Protein AF-A0A7J9K0U0-F1 (afdb_monomer)

Organism: NCBI:txid34283

Radius of gyration: 54.22 Å; Cα contacts (8 Å, |Δi|>4): 421; chains: 1; bounding box: 132×95×127 Å

Solvent-accessible surface area (backbone atoms only — not comparable to full-atom values): 27048 Å² total; per-residue (Å²): 108,68,82,58,57,67,40,87,86,48,73,44,76,35,77,43,50,26,75,48,36,72,50,47,92,74,34,67,58,52,54,53,46,44,73,68,35,76,72,22,88,48,38,38,34,35,37,29,39,41,72,83,20,68,86,38,68,65,23,48,52,30,45,46,28,35,58,69,41,65,37,61,87,95,41,43,61,29,59,40,29,41,34,51,71,83,78,72,71,93,76,84,80,90,74,83,90,78,68,78,72,59,54,58,57,51,50,46,51,51,48,30,54,51,45,47,70,73,40,73,90,50,62,70,77,28,40,20,64,68,26,44,52,54,54,51,53,50,49,52,52,50,54,49,64,70,43,48,62,61,52,50,53,54,49,50,54,52,50,50,54,53,48,56,50,44,62,73,71,47,78,82,85,62,86,48,76,66,47,46,50,52,52,54,51,51,45,49,49,52,32,49,53,39,39,48,43,26,60,74,70,42,47,88,57,27,48,55,49,54,43,38,66,73,44,53,35,56,51,49,61,72,65,52,67,55,70,69,60,64,29,69,71,47,43,53,49,51,30,50,67,52,43,53,97,63,74,62,94,83,62,60,60,52,16,54,52,49,55,52,38,54,58,47,55,65,50,46,59,48,53,48,51,40,52,52,53,43,48,55,46,51,52,57,35,52,56,47,16,57,66,72,24,67,69,38,62,78,39,59,70,60,42,53,51,55,48,50,54,53,47,55,52,47,56,51,52,47,55,53,50,45,54,51,53,48,48,55,44,50,54,62,48,70,61,78,61,68,71,56,56,54,53,51,51,53,53,48,53,54,48,51,49,51,53,48,51,52,48,50,54,50,51,49,54,50,51,54,51,52,51,58,51,55,67,70,72,67,80,86,91,85,90,85,84,89,83,85,90,81,78,88,86,86,84,89,85,78,92,85,88,88,84,85,89,82,91,78,96,71,87,82,75,84,83,87,79,76,58,70,52,68,40,66,102,80,52,47,36,42,31,37,48,45,79,46,73,44,92,91,48,97,48,74,40,82,42,40,37,40,34,35,69,90,73,74,49,74,48,72,53,83,80,129

pLDDT: mean 78.2, std 19.71, range [23.98, 98.12]

Structure (mmCIF, N/CA/C/O backbone):
data_AF-A0A7J9K0U0-F1
#
_entry.id   AF-A0A7J9K0U0-F1
#
loop_
_atom_site.group_PDB
_atom_site.id
_atom_site.type_symbol
_atom_site.label_atom_id
_atom_site.label_alt_id
_atom_site.label_comp_id
_atom_site.label_asym_id
_atom_site.label_entity_id
_atom_site.label_seq_id
_atom_site.pdbx_PDB_ins_code
_atom_site.Cartn_x
_atom_site.Cartn_y
_atom_site.Cartn_z
_atom_site.occupancy
_atom_site.B_iso_or_equiv
_atom_site.auth_seq_id
_atom_site.auth_comp_id
_atom_site.auth_asym_id
_atom_site.auth_atom_id
_atom_site.pdbx_PDB_model_num
ATOM 1 N N . LEU A 1 1 ? -41.526 -6.991 32.647 1.00 74.12 1 LEU A N 1
ATOM 2 C CA . LEU A 1 1 ? -40.810 -7.850 33.628 1.00 74.12 1 LEU A CA 1
ATOM 3 C C . LEU A 1 1 ? -39.680 -8.629 32.966 1.00 74.12 1 LEU A C 1
ATOM 5 O O . LEU A 1 1 ? -38.552 -8.275 33.255 1.00 74.12 1 LEU A O 1
ATOM 9 N N . ARG A 1 2 ? -39.955 -9.619 32.091 1.00 80.00 2 ARG A N 1
ATOM 10 C CA . ARG A 1 2 ? -38.928 -10.464 31.428 1.00 80.00 2 ARG A CA 1
ATOM 11 C C . ARG A 1 2 ? -37.736 -9.667 30.879 1.00 80.00 2 ARG A C 1
ATOM 13 O O . ARG A 1 2 ? -36.623 -9.877 31.334 1.00 80.00 2 ARG A O 1
ATOM 20 N N . GLU A 1 3 ? -38.023 -8.667 30.052 1.00 83.88 3 GLU A N 1
ATOM 21 C CA . GLU A 1 3 ? -37.065 -7.701 29.487 1.00 83.88 3 GLU A CA 1
ATOM 22 C C . GLU A 1 3 ? -36.089 -7.087 30.515 1.00 83.88 3 GLU A C 1
ATOM 24 O O . GLU A 1 3 ? -34.905 -6.945 30.239 1.00 83.88 3 GLU A O 1
ATOM 29 N N . TYR A 1 4 ? -36.545 -6.796 31.740 1.00 85.56 4 TYR A N 1
ATOM 30 C CA . TYR A 1 4 ? -35.697 -6.221 32.792 1.00 85.56 4 TYR A CA 1
ATOM 31 C C . TYR A 1 4 ? -34.933 -7.269 33.613 1.00 85.56 4 TYR A C 1
ATOM 33 O O . TYR A 1 4 ? -33.833 -6.982 34.073 1.00 85.56 4 TYR A O 1
ATOM 41 N N . VAL A 1 5 ? -35.492 -8.469 33.825 1.00 86.44 5 VAL A N 1
ATOM 42 C CA . VAL A 1 5 ? -34.821 -9.527 34.613 1.00 86.44 5 VAL A CA 1
ATOM 43 C C . VAL A 1 5 ? -33.775 -10.296 33.799 1.00 86.44 5 VAL A C 1
ATOM 45 O O . VAL A 1 5 ? -32.806 -10.802 34.364 1.00 86.44 5 VAL A O 1
ATOM 48 N N . GLU A 1 6 ? -33.926 -10.333 32.475 1.00 87.69 6 GLU A N 1
ATOM 49 C CA . GLU A 1 6 ? -32.988 -10.964 31.542 1.00 87.69 6 GLU A CA 1
ATOM 50 C C . GLU A 1 6 ? -31.641 -10.227 31.463 1.00 87.69 6 GLU A C 1
ATOM 52 O O . GLU A 1 6 ? -30.589 -10.857 31.359 1.00 87.69 6 GLU A O 1
ATOM 57 N N . HIS A 1 7 ? -31.634 -8.898 31.607 1.00 87.62 7 HIS A N 1
ATOM 58 C CA . HIS A 1 7 ? -30.393 -8.131 31.675 1.00 87.62 7 HIS A CA 1
ATOM 59 C C . HIS A 1 7 ? -29.561 -8.518 32.903 1.00 87.62 7 HIS A C 1
ATOM 61 O O . HIS A 1 7 ? -29.920 -8.189 34.032 1.00 87.62 7 HIS A O 1
ATOM 67 N N . ASN A 1 8 ? -28.393 -9.128 32.682 1.00 83.69 8 ASN A N 1
ATOM 68 C CA . ASN A 1 8 ? -27.436 -9.513 33.732 1.00 83.69 8 ASN A CA 1
ATOM 69 C C . ASN A 1 8 ? -26.967 -8.354 34.638 1.00 83.69 8 ASN A C 1
ATOM 71 O O . ASN A 1 8 ? -26.427 -8.602 35.717 1.00 83.69 8 ASN A O 1
ATOM 75 N N . ASP A 1 9 ? -27.158 -7.101 34.226 1.00 83.56 9 ASP A N 1
ATOM 76 C CA . ASP A 1 9 ? -26.823 -5.912 35.020 1.00 83.56 9 ASP A CA 1
ATOM 77 C C . ASP A 1 9 ? -27.924 -5.507 36.014 1.00 83.56 9 ASP A C 1
ATOM 79 O O . ASP A 1 9 ? -27.661 -4.739 36.938 1.00 83.56 9 ASP A O 1
ATOM 83 N N . ALA A 1 10 ? -29.135 -6.056 35.879 1.00 89.31 10 ALA A N 1
ATOM 84 C CA . ALA A 1 10 ? -30.229 -5.816 36.809 1.00 89.31 10 ALA A CA 1
ATOM 85 C C . ALA A 1 10 ? -30.051 -6.602 38.118 1.00 89.31 10 ALA A C 1
ATOM 87 O O . ALA A 1 10 ? -29.760 -7.804 38.105 1.00 89.31 10 ALA A O 1
ATOM 88 N N . ILE A 1 11 ? -30.297 -5.920 39.240 1.00 91.69 11 ILE A N 1
ATOM 89 C CA . ILE A 1 11 ? -30.431 -6.515 40.576 1.00 91.69 11 ILE A CA 1
ATOM 90 C C . ILE A 1 11 ? -31.901 -6.879 40.792 1.00 91.69 11 ILE A C 1
ATOM 92 O O . ILE A 1 11 ? -32.793 -6.055 40.583 1.00 91.69 11 ILE A O 1
ATOM 96 N N . LEU A 1 12 ? -32.155 -8.117 41.204 1.00 93.56 12 LEU A N 1
ATOM 97 C CA . LEU A 1 12 ? -33.494 -8.677 41.356 1.00 93.56 12 LEU A CA 1
ATOM 98 C C . LEU A 1 12 ? -33.954 -8.531 42.811 1.00 93.56 12 LEU A C 1
ATOM 100 O O . LEU A 1 12 ? -33.320 -9.064 43.717 1.00 93.56 12 LEU A O 1
ATOM 104 N N . LEU A 1 13 ? -35.065 -7.830 43.048 1.00 93.44 13 LEU A N 1
ATOM 105 C CA . LEU A 1 13 ? -35.637 -7.667 44.390 1.00 93.44 13 LEU A CA 1
ATOM 106 C C . LEU A 1 13 ? -36.842 -8.596 44.568 1.00 93.44 13 LEU A C 1
ATOM 108 O O . LEU A 1 13 ? -37.895 -8.393 43.961 1.00 93.44 13 LEU A O 1
ATOM 112 N N . VAL A 1 14 ? -36.692 -9.622 45.406 1.00 93.69 14 VAL A N 1
ATOM 113 C CA . VAL A 1 14 ? -37.742 -10.607 45.709 1.00 93.69 14 VAL A CA 1
ATOM 114 C C . VAL A 1 14 ? -38.460 -10.181 46.984 1.00 93.69 14 VAL A C 1
ATOM 116 O O . VAL A 1 14 ? -38.044 -10.517 48.089 1.00 93.69 14 VAL A O 1
ATOM 119 N N . ILE A 1 15 ? -39.540 -9.416 46.823 1.00 92.88 15 ILE A N 1
ATOM 120 C CA . ILE A 1 15 ? -40.352 -8.911 47.937 1.00 92.88 15 ILE A CA 1
ATOM 121 C C . ILE A 1 15 ? -41.438 -9.933 48.292 1.00 92.88 15 ILE A C 1
ATOM 123 O O . ILE A 1 15 ? -42.225 -10.331 47.432 1.00 92.88 15 ILE A O 1
ATOM 127 N N . VAL A 1 16 ? -41.499 -10.337 49.563 1.00 92.88 16 VAL A N 1
ATOM 128 C CA . VAL A 1 16 ? -42.473 -11.298 50.100 1.00 92.88 16 VAL A CA 1
ATOM 129 C C . VAL A 1 16 ? -43.044 -10.771 51.431 1.00 92.88 16 VAL A C 1
ATOM 131 O O . VAL A 1 16 ? -42.291 -10.254 52.258 1.00 92.88 16 VAL A O 1
ATOM 134 N N . PRO A 1 17 ? -44.365 -10.839 51.676 1.00 92.12 17 PRO A N 1
ATOM 135 C CA . PRO A 1 17 ? -44.946 -10.550 52.990 1.00 92.12 17 PRO A CA 1
ATOM 136 C C . PRO A 1 17 ? -44.556 -11.609 54.032 1.00 92.12 17 PRO A C 1
ATOM 138 O O . PRO A 1 17 ? -44.522 -12.794 53.714 1.00 92.12 17 PRO A O 1
ATOM 141 N N . ALA A 1 18 ? -44.349 -11.216 55.288 1.00 90.94 18 ALA A N 1
ATOM 142 C CA . ALA A 1 18 ? -43.959 -12.114 56.378 1.00 90.94 18 ALA A CA 1
ATOM 143 C C . ALA A 1 18 ? -44.929 -13.297 56.565 1.00 90.94 18 ALA A C 1
ATOM 145 O O . ALA A 1 18 ? -44.488 -14.434 56.707 1.00 90.94 18 ALA A O 1
ATOM 146 N N . ALA A 1 19 ? -46.240 -13.063 56.433 1.00 89.50 19 ALA A N 1
ATOM 147 C CA . ALA A 1 19 ? -47.267 -14.113 56.466 1.00 89.50 19 ALA A CA 1
ATOM 148 C C . ALA A 1 19 ? -47.113 -15.190 55.364 1.00 89.50 19 ALA A C 1
ATOM 150 O O . ALA A 1 19 ? -47.621 -16.296 55.507 1.00 89.50 19 ALA A O 1
ATOM 151 N N . GLN A 1 20 ? -46.406 -14.893 54.266 1.00 90.81 20 GLN A N 1
ATOM 152 C CA . GLN A 1 20 ? -46.130 -15.833 53.168 1.00 90.81 20 GLN A CA 1
ATOM 153 C C . GLN A 1 20 ? -44.741 -16.492 53.276 1.00 90.81 20 GLN A C 1
ATOM 155 O O . GLN A 1 20 ? -44.405 -17.345 52.455 1.00 90.81 20 GLN A O 1
ATOM 160 N N . ALA A 1 21 ? -43.933 -16.146 54.286 1.00 88.56 21 ALA A N 1
ATOM 161 C CA . ALA A 1 21 ? -42.613 -16.742 54.499 1.00 88.56 21 ALA A CA 1
ATOM 162 C C . ALA A 1 21 ? -42.632 -18.279 54.677 1.00 88.56 21 ALA A C 1
ATOM 164 O O . ALA A 1 21 ? -41.750 -18.929 54.111 1.00 88.56 21 ALA A O 1
ATOM 165 N N . PRO A 1 22 ? -43.621 -18.909 55.355 1.00 89.75 22 PRO A N 1
ATOM 166 C CA . PRO A 1 22 ? -43.703 -20.373 55.432 1.00 89.75 22 PRO A CA 1
ATOM 167 C C . PRO A 1 22 ? -43.870 -21.061 54.069 1.00 89.75 22 PRO A C 1
ATOM 169 O O . PRO A 1 22 ? -43.466 -22.210 53.902 1.00 89.75 22 PRO A O 1
ATOM 172 N N . GLU A 1 23 ? -44.438 -20.362 53.083 1.00 90.38 23 GLU A N 1
ATOM 173 C CA . GLU A 1 23 ? -44.695 -20.871 51.732 1.00 90.38 23 GLU A CA 1
ATOM 174 C C . GLU A 1 23 ? -43.703 -20.327 50.693 1.00 90.38 23 GLU A C 1
ATOM 176 O O . GLU A 1 23 ? -43.918 -20.453 49.490 1.00 90.38 23 GLU A O 1
ATOM 181 N N . ILE A 1 24 ? -42.569 -19.765 51.125 1.00 88.69 24 ILE A N 1
ATOM 182 C CA . ILE A 1 24 ? -41.575 -19.121 50.252 1.00 88.69 24 ILE A CA 1
ATOM 183 C C . ILE A 1 24 ? -41.162 -19.967 49.028 1.00 88.69 24 ILE A C 1
ATOM 185 O O . ILE A 1 24 ? -40.957 -19.427 47.942 1.00 88.69 24 ILE A O 1
ATOM 189 N N . SER A 1 25 ? -41.129 -21.298 49.160 1.00 86.62 25 SER A N 1
ATOM 190 C CA . SER A 1 25 ? -40.840 -22.251 48.074 1.00 86.62 25 SER A CA 1
ATOM 191 C C . SER A 1 25 ? -41.853 -22.246 46.917 1.00 86.62 25 SER A C 1
ATOM 193 O O . SER A 1 25 ? -41.488 -22.628 45.802 1.00 86.62 25 SER A O 1
ATOM 195 N N . SER A 1 26 ? -43.108 -21.844 47.154 1.00 88.44 26 SER A N 1
ATOM 196 C CA . SER A 1 26 ? -44.158 -21.722 46.128 1.00 88.44 26 SER A CA 1
ATOM 197 C C . SER A 1 26 ? -44.190 -20.328 45.478 1.00 88.44 26 SER A C 1
ATOM 199 O O . SER A 1 26 ? -44.773 -20.168 44.401 1.00 88.44 26 SER A O 1
ATOM 201 N N . SER A 1 27 ? -43.523 -19.335 46.085 1.00 90.88 27 SER A N 1
ATOM 202 C CA . SER A 1 27 ? -43.550 -17.930 45.667 1.00 90.88 27 SER A CA 1
ATOM 203 C C . SER A 1 27 ? -43.183 -17.742 44.193 1.00 90.88 27 SER A C 1
ATOM 205 O O . SER A 1 27 ? -42.081 -18.068 43.739 1.00 90.88 27 SER A O 1
ATOM 207 N N . ARG A 1 28 ? -44.103 -17.130 43.436 1.00 90.25 28 ARG A N 1
ATOM 208 C CA . ARG A 1 28 ? -43.895 -16.786 42.021 1.00 90.25 28 ARG A CA 1
ATOM 209 C C . ARG A 1 28 ? -42.707 -15.838 41.828 1.00 90.25 28 ARG A C 1
ATOM 211 O O . ARG A 1 28 ? -41.994 -15.977 40.838 1.00 90.25 28 ARG A O 1
ATOM 218 N N . ALA A 1 29 ? -42.483 -14.912 42.762 1.00 90.19 29 ALA A N 1
ATOM 219 C CA . ALA A 1 29 ? -41.365 -13.971 42.701 1.00 90.19 29 ALA A CA 1
ATOM 220 C C . ALA A 1 29 ? -40.015 -14.695 42.838 1.00 90.19 29 ALA A C 1
ATOM 222 O O . ALA A 1 29 ? -39.123 -14.476 42.021 1.00 90.19 29 ALA A O 1
ATOM 223 N N . LEU A 1 30 ? -39.899 -15.625 43.797 1.00 91.25 30 LEU A N 1
ATOM 224 C CA . LEU A 1 30 ? -38.695 -16.446 43.960 1.00 91.25 30 LEU A CA 1
ATOM 225 C C . LEU A 1 30 ? -38.456 -17.356 42.748 1.00 91.25 30 LEU A C 1
ATOM 227 O O . LEU A 1 30 ? -37.321 -17.485 42.295 1.00 91.25 30 LEU A O 1
ATOM 231 N N . ARG A 1 31 ? -39.516 -17.966 42.198 1.00 91.19 31 ARG A N 1
ATOM 232 C CA . ARG A 1 31 ? -39.417 -18.810 40.995 1.00 91.19 31 ARG A CA 1
ATOM 233 C C . ARG A 1 31 ? -38.857 -18.046 39.797 1.00 91.19 31 ARG A C 1
ATOM 235 O O . ARG A 1 31 ? -37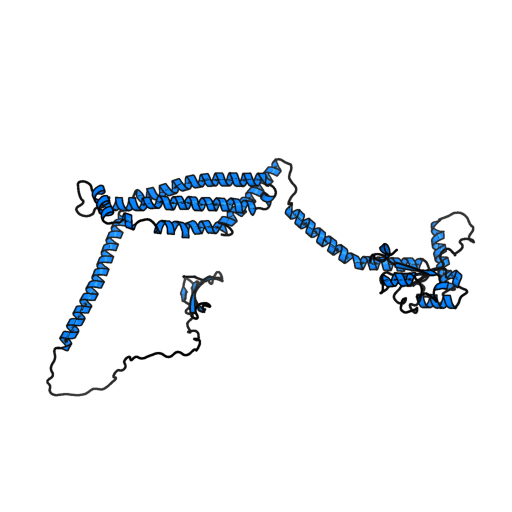.958 -18.564 39.149 1.00 91.19 31 ARG A O 1
ATOM 242 N N . ILE A 1 32 ? -39.354 -16.834 39.535 1.00 90.88 32 ILE A N 1
ATOM 243 C CA . ILE A 1 32 ? -38.851 -15.986 38.443 1.00 90.88 32 ILE A CA 1
ATOM 244 C C . ILE A 1 32 ? -37.413 -15.535 38.735 1.00 90.88 32 ILE A C 1
ATOM 246 O O . ILE A 1 32 ? -36.581 -15.561 37.839 1.00 90.88 32 ILE A O 1
ATOM 250 N N . ALA A 1 33 ? -37.072 -15.178 39.977 1.00 91.12 33 ALA A N 1
ATOM 251 C CA . ALA A 1 33 ? -35.692 -14.819 40.307 1.00 91.12 33 ALA A CA 1
ATOM 252 C C . ALA A 1 33 ? -34.715 -15.981 40.053 1.00 91.12 33 ALA A C 1
ATOM 254 O O . ALA A 1 33 ? -33.735 -15.796 39.343 1.00 91.12 33 ALA A O 1
ATOM 255 N N . LYS A 1 34 ? -35.020 -17.200 40.522 1.00 90.19 34 LYS A N 1
ATOM 256 C CA . LYS A 1 34 ? -34.182 -18.391 40.280 1.00 90.19 34 LYS A CA 1
ATOM 257 C C . LYS A 1 34 ? -34.194 -18.894 38.821 1.00 90.19 34 LYS A C 1
ATOM 259 O O . LYS A 1 34 ? -33.321 -19.680 38.470 1.00 90.19 34 LYS A O 1
ATOM 264 N N . GLU A 1 35 ? -35.132 -18.449 37.976 1.00 91.25 35 GLU A N 1
ATOM 265 C CA . GLU A 1 35 ? -35.131 -18.688 36.516 1.00 91.25 35 GLU A CA 1
ATOM 266 C C . GLU A 1 35 ? -34.052 -17.847 35.804 1.00 91.25 35 GLU A C 1
ATOM 268 O O . GLU A 1 35 ? -33.434 -18.326 34.859 1.00 91.25 35 GLU A O 1
ATOM 273 N N . TYR A 1 36 ? -33.780 -16.629 36.293 1.00 90.75 36 TYR A N 1
ATOM 274 C CA . TYR A 1 36 ? -32.815 -15.683 35.704 1.00 90.75 36 TYR A CA 1
ATOM 275 C C . TYR A 1 36 ? -31.525 -15.479 36.538 1.00 90.75 36 TYR A C 1
ATOM 277 O O . TYR A 1 36 ? -30.589 -14.818 36.081 1.00 90.75 36 TYR A O 1
ATOM 285 N N . ASP A 1 37 ? -31.463 -16.015 37.758 1.00 91.56 37 ASP A N 1
ATOM 286 C CA . ASP A 1 37 ? -30.326 -15.970 38.690 1.00 91.56 37 ASP A CA 1
ATOM 287 C C . ASP A 1 37 ? -30.341 -17.220 39.592 1.00 91.56 37 ASP A C 1
ATOM 289 O O . ASP A 1 37 ? -30.699 -17.177 40.771 1.00 91.56 37 ASP A O 1
ATOM 293 N N . SER A 1 38 ? -29.988 -18.372 39.015 1.00 89.38 38 SER A N 1
ATOM 294 C CA . SER A 1 38 ? -29.989 -19.676 39.699 1.00 89.38 38 SER A CA 1
ATOM 295 C C . SER A 1 38 ? -29.089 -19.714 40.939 1.00 89.38 38 SER A C 1
ATOM 297 O O . SER A 1 38 ? -29.426 -20.388 41.912 1.00 89.38 38 SER A O 1
ATOM 299 N N . GLU A 1 39 ? -27.991 -18.958 40.936 1.00 86.94 39 GLU A N 1
ATOM 300 C CA . GLU A 1 39 ? -27.006 -18.869 42.023 1.00 86.94 39 GLU A CA 1
ATOM 301 C C . GLU A 1 39 ? -27.319 -17.763 43.052 1.00 86.94 39 GLU A C 1
ATOM 303 O O . GLU A 1 39 ? -26.694 -17.717 44.104 1.00 86.94 39 GLU A O 1
ATOM 308 N N . GLY A 1 40 ? -28.293 -16.879 42.799 1.00 87.38 40 GLY A N 1
ATOM 309 C CA . GLY A 1 40 ? -28.638 -15.771 43.709 1.00 87.38 40 GLY A CA 1
ATOM 310 C C . GLY A 1 40 ? -27.639 -14.600 43.723 1.00 87.38 40 GLY A C 1
ATOM 311 O O . GLY A 1 40 ? -27.765 -13.694 44.548 1.00 87.38 40 GLY A O 1
ATOM 312 N N . THR A 1 41 ? -26.667 -14.577 42.805 1.00 88.06 41 THR A N 1
ATOM 313 C CA . THR A 1 41 ? -25.540 -13.618 42.764 1.00 88.06 41 THR A CA 1
ATOM 314 C C . THR A 1 41 ? -25.938 -12.158 42.545 1.00 88.06 41 THR A C 1
ATOM 316 O O . THR A 1 41 ? -25.116 -11.257 42.724 1.00 88.06 41 THR A O 1
ATOM 319 N N . ARG A 1 42 ? -27.174 -11.912 42.105 1.00 90.88 42 ARG A N 1
ATOM 320 C CA . ARG A 1 42 ? -27.738 -10.582 41.843 1.00 90.88 42 ARG A CA 1
ATOM 321 C C . ARG A 1 42 ? -29.146 -10.425 42.417 1.00 90.88 42 ARG A C 1
ATOM 323 O O . ARG A 1 42 ? -29.832 -9.466 42.072 1.00 90.88 42 ARG A O 1
ATOM 330 N N . THR A 1 43 ? -29.569 -11.333 43.293 1.00 93.31 43 THR A N 1
ATOM 331 C CA . THR A 1 43 ? -30.894 -11.332 43.920 1.00 93.31 43 THR A CA 1
ATOM 332 C C . THR A 1 43 ? -30.802 -10.894 45.380 1.00 93.31 43 THR A C 1
ATOM 334 O O . THR A 1 43 ? -29.908 -11.314 46.107 1.00 93.31 43 THR A O 1
ATOM 337 N N . VAL A 1 44 ? -31.744 -10.067 45.834 1.00 94.56 44 VAL A N 1
ATOM 338 C CA . VAL A 1 44 ? -31.921 -9.688 47.243 1.00 94.56 44 VAL A CA 1
ATOM 339 C C . VAL A 1 44 ? -33.344 -10.027 47.666 1.00 94.56 44 VAL A C 1
ATOM 341 O O . VAL A 1 44 ? -34.312 -9.638 47.010 1.00 94.56 44 VAL A O 1
ATOM 344 N N . GLY A 1 45 ? -33.468 -10.766 48.762 1.00 94.25 45 GLY A N 1
ATOM 345 C CA . GLY A 1 45 ? -34.743 -11.128 49.361 1.00 94.25 45 GLY A CA 1
ATOM 346 C C . GLY A 1 45 ? -35.197 -10.064 50.355 1.00 94.25 45 GLY A C 1
ATOM 347 O O . GLY A 1 45 ? -34.417 -9.610 51.187 1.00 94.25 45 GLY A O 1
ATOM 348 N N . ILE A 1 46 ? -36.463 -9.661 50.289 1.00 94.88 46 ILE A N 1
ATOM 349 C CA . ILE A 1 46 ? -37.040 -8.644 51.170 1.00 94.88 46 ILE A CA 1
ATOM 350 C C . ILE A 1 46 ? -38.300 -9.215 51.811 1.00 94.88 46 ILE A C 1
ATOM 352 O O . ILE A 1 46 ? -39.285 -9.488 51.128 1.00 94.88 46 ILE A O 1
ATOM 356 N N . ILE A 1 47 ? -38.278 -9.363 53.132 1.00 93.56 47 ILE A N 1
ATOM 357 C CA . ILE A 1 47 ? -39.427 -9.772 53.938 1.00 93.56 47 ILE A CA 1
ATOM 358 C C . ILE A 1 47 ? -40.081 -8.502 54.481 1.00 93.56 47 ILE A C 1
ATOM 360 O O . ILE A 1 47 ? -39.428 -7.706 55.147 1.00 93.56 47 ILE A O 1
ATOM 364 N N . SER A 1 48 ? -41.359 -8.297 54.177 1.00 91.69 48 SER A N 1
ATOM 365 C CA . SER A 1 48 ? -42.119 -7.081 54.511 1.00 91.69 48 SER A CA 1
ATOM 366 C C . SER A 1 48 ? -43.285 -7.376 55.458 1.00 91.69 48 SER A C 1
ATOM 368 O O . SER A 1 48 ? -43.713 -8.525 55.547 1.00 91.69 48 SER A O 1
ATOM 370 N N . LYS A 1 49 ? -43.856 -6.350 56.108 1.00 89.56 49 LYS A N 1
ATOM 371 C CA . LYS A 1 49 ? -45.052 -6.473 56.968 1.00 89.56 49 LYS A CA 1
ATOM 372 C C . LYS A 1 49 ? -44.866 -7.427 58.159 1.00 89.56 49 LYS A C 1
ATOM 374 O O . LYS A 1 49 ? -45.730 -8.251 58.457 1.00 89.56 49 LYS A O 1
ATOM 379 N N . ILE A 1 50 ? -43.699 -7.368 58.799 1.00 88.81 50 ILE A N 1
ATOM 380 C CA . ILE A 1 50 ? -43.338 -8.245 59.929 1.00 88.81 50 ILE A CA 1
ATOM 381 C C . ILE A 1 50 ? -44.165 -7.933 61.187 1.00 88.81 50 ILE A C 1
ATOM 383 O O . ILE A 1 50 ? -44.494 -8.841 61.941 1.00 88.81 50 ILE A O 1
ATOM 387 N N . ASP A 1 51 ? -44.593 -6.681 61.348 1.00 86.38 51 ASP A N 1
ATOM 388 C CA . ASP A 1 51 ? -45.609 -6.241 62.312 1.00 86.38 51 ASP A CA 1
ATOM 389 C C . ASP A 1 51 ? -46.918 -7.042 62.203 1.00 86.38 51 ASP A C 1
ATOM 391 O O . ASP A 1 51 ? -47.455 -7.496 63.209 1.00 86.38 51 ASP A O 1
ATOM 395 N N . GLN A 1 52 ? -47.403 -7.279 60.979 1.00 86.38 52 GLN A N 1
ATOM 396 C CA . GLN A 1 52 ? -48.661 -7.995 60.728 1.00 86.38 52 GLN A CA 1
ATOM 397 C C . GLN A 1 52 ? -48.553 -9.500 61.008 1.00 86.38 52 GLN A C 1
ATOM 399 O O . GLN A 1 52 ? -49.571 -10.167 61.166 1.00 86.38 52 GLN A O 1
ATOM 404 N N . ALA A 1 53 ? -47.328 -10.030 61.072 1.00 86.06 53 ALA A N 1
ATOM 405 C CA . ALA A 1 53 ? -47.036 -11.423 61.395 1.00 86.06 53 ALA A CA 1
ATOM 406 C C . ALA A 1 53 ? -46.558 -11.620 62.846 1.00 86.06 53 ALA A C 1
ATOM 408 O O . ALA A 1 53 ? -46.257 -12.746 63.228 1.00 86.06 53 A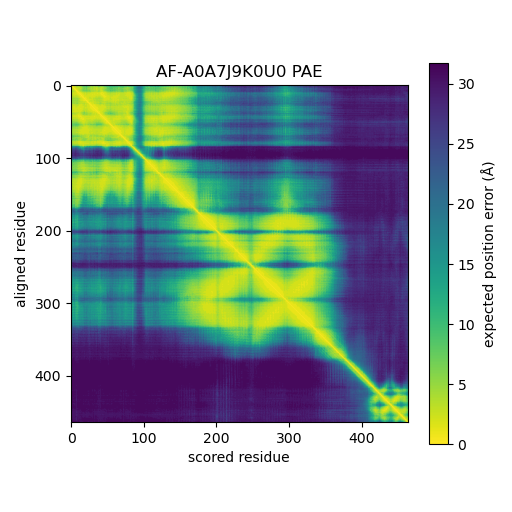LA A O 1
ATOM 409 N N . ALA A 1 54 ? -46.495 -10.564 63.668 1.00 83.50 54 ALA A N 1
ATOM 410 C CA . ALA A 1 54 ? -45.927 -10.625 65.019 1.00 83.50 54 ALA A CA 1
ATOM 411 C C . ALA A 1 54 ? -46.684 -11.562 65.986 1.00 83.50 54 ALA A C 1
ATOM 413 O O . ALA A 1 54 ? -46.117 -12.007 66.980 1.00 83.50 54 ALA A O 1
ATOM 414 N N . SER A 1 55 ? -47.950 -11.882 65.697 1.00 84.81 55 SER A N 1
ATOM 415 C CA . SER A 1 55 ? -48.763 -12.853 66.444 1.00 84.81 55 SER A CA 1
ATOM 416 C C . SER A 1 55 ? -48.718 -14.283 65.882 1.00 84.81 55 SER A C 1
ATOM 418 O O . SER A 1 55 ? -49.219 -15.199 66.533 1.00 84.81 55 SER A O 1
ATOM 420 N N . ASP A 1 56 ? -48.121 -14.504 64.704 1.00 90.38 56 ASP A N 1
ATOM 421 C CA . ASP A 1 56 ? -47.999 -15.820 64.069 1.00 90.38 56 ASP A CA 1
ATOM 422 C C . ASP A 1 56 ? -46.592 -16.398 64.289 1.00 90.38 56 ASP A C 1
ATOM 424 O O . ASP A 1 56 ? -45.626 -16.081 63.587 1.00 90.38 56 ASP A O 1
ATOM 428 N N . SER A 1 57 ? -46.483 -17.311 65.255 1.00 86.44 57 SER A N 1
ATOM 429 C CA . SER A 1 57 ? -45.229 -17.995 65.585 1.00 86.44 57 SER A CA 1
ATOM 430 C C . SER A 1 57 ? -44.658 -18.827 64.430 1.00 86.44 57 SER A C 1
ATOM 432 O O . SER A 1 57 ? -43.437 -18.975 64.336 1.00 86.44 57 SER A O 1
ATOM 434 N N . LYS A 1 58 ? -45.496 -19.336 63.515 1.00 88.94 58 LYS A N 1
ATOM 435 C CA . LYS A 1 58 ? -45.056 -20.102 62.340 1.00 88.94 58 LYS A CA 1
ATOM 436 C C . LYS A 1 58 ? -44.468 -19.175 61.278 1.00 88.94 58 LYS A C 1
ATOM 438 O O . LYS A 1 58 ? -43.432 -19.505 60.696 1.00 88.94 58 LYS A O 1
ATOM 443 N N . ALA A 1 59 ? -45.090 -18.019 61.044 1.00 89.69 59 ALA A N 1
ATOM 444 C CA . ALA A 1 59 ? -44.536 -16.992 60.165 1.00 89.69 59 ALA A CA 1
ATOM 445 C C . ALA A 1 59 ? -43.208 -16.448 60.710 1.00 89.69 59 ALA A C 1
ATOM 447 O O . ALA A 1 59 ? -42.222 -16.438 59.974 1.00 89.69 59 ALA A O 1
ATOM 448 N N . LEU A 1 60 ? -43.138 -16.080 61.995 1.00 88.62 60 LEU A N 1
ATOM 449 C CA . LEU A 1 60 ? -41.901 -15.581 62.611 1.00 88.62 60 LEU A CA 1
ATOM 450 C C . LEU A 1 60 ? -40.757 -16.602 62.550 1.00 88.62 60 LEU A C 1
ATOM 452 O O . LEU A 1 60 ? -39.648 -16.239 62.157 1.00 88.62 60 LEU A O 1
ATOM 456 N N . ALA A 1 61 ? -41.021 -17.881 62.840 1.00 88.62 61 ALA A N 1
ATOM 457 C CA . ALA A 1 61 ? -40.017 -18.939 62.717 1.00 88.62 61 ALA A CA 1
ATOM 458 C C . ALA A 1 61 ? -39.494 -19.086 61.273 1.00 88.62 61 ALA A C 1
ATOM 460 O O . ALA A 1 61 ? -38.287 -19.217 61.060 1.00 88.62 61 ALA A O 1
ATOM 461 N N . ALA A 1 62 ? -40.374 -19.005 60.268 1.00 89.81 62 ALA A N 1
ATOM 462 C CA . ALA A 1 62 ? -39.978 -19.051 58.859 1.00 89.81 62 ALA A CA 1
ATOM 463 C C . ALA A 1 62 ? -39.166 -17.813 58.428 1.00 89.81 62 ALA A C 1
ATOM 465 O O . ALA A 1 62 ? -38.170 -17.945 57.715 1.00 89.81 62 ALA A O 1
ATOM 466 N N . VAL A 1 63 ? -39.548 -16.617 58.892 1.00 90.06 63 VAL A N 1
ATOM 467 C CA . VAL A 1 63 ? -38.790 -15.373 58.672 1.00 90.06 63 VAL A CA 1
ATOM 468 C C . VAL A 1 63 ? -37.398 -15.475 59.296 1.00 90.06 63 VAL A C 1
ATOM 470 O O . VAL A 1 63 ? -36.408 -15.175 58.630 1.00 90.06 63 VAL A O 1
ATOM 473 N N . GLN A 1 64 ? -37.293 -15.953 60.536 1.00 89.94 64 GLN A N 1
ATOM 474 C CA . GLN A 1 64 ? -36.012 -16.113 61.220 1.00 89.94 64 GLN A CA 1
ATOM 475 C C . GLN A 1 64 ? -35.113 -17.147 60.521 1.00 89.94 64 GLN A C 1
ATOM 477 O O . GLN A 1 64 ? -33.927 -16.881 60.328 1.00 89.94 64 GLN A O 1
ATOM 482 N N . ALA A 1 65 ? -35.669 -18.271 60.056 1.00 89.44 65 ALA A N 1
ATOM 483 C CA . ALA A 1 65 ? -34.930 -19.256 59.265 1.00 89.44 65 ALA A CA 1
ATOM 484 C C . ALA A 1 65 ? -34.374 -18.653 57.959 1.00 89.44 65 ALA A C 1
ATOM 486 O O . ALA A 1 65 ? -33.201 -18.854 57.645 1.00 89.44 65 ALA A O 1
ATOM 487 N N . LEU A 1 66 ? -35.163 -17.853 57.230 1.00 90.12 66 LEU A N 1
ATOM 488 C CA . LEU A 1 66 ? -34.698 -17.145 56.027 1.00 90.12 66 LEU A CA 1
ATOM 489 C C . LEU A 1 66 ? -33.579 -16.137 56.340 1.00 90.12 66 LEU A C 1
ATOM 491 O O . LEU A 1 66 ? -32.562 -16.110 55.648 1.00 90.12 66 LEU A O 1
ATOM 495 N N . LEU A 1 67 ? -33.712 -15.353 57.416 1.00 90.38 67 LEU A N 1
ATOM 496 C CA . LEU A 1 67 ? -32.681 -14.402 57.853 1.00 90.38 67 LEU A CA 1
ATOM 497 C C . LEU A 1 67 ? -31.387 -15.086 58.322 1.00 90.38 67 LEU A C 1
ATOM 499 O O . LEU A 1 67 ? -30.308 -14.511 58.179 1.00 90.38 67 LEU A O 1
ATOM 503 N N . LEU A 1 68 ? -31.458 -16.314 58.836 1.00 89.50 68 LEU A N 1
ATOM 504 C CA . LEU A 1 68 ? -30.293 -17.125 59.206 1.00 89.50 68 LEU A CA 1
ATOM 505 C C . LEU A 1 68 ? -29.719 -17.947 58.034 1.00 89.50 68 LEU A C 1
ATOM 507 O O . LEU A 1 68 ? -28.772 -18.701 58.238 1.00 89.50 68 LEU A O 1
ATOM 511 N N . ASN A 1 69 ? -30.257 -17.798 56.816 1.00 87.19 69 ASN A N 1
ATOM 512 C CA . ASN A 1 69 ? -29.948 -18.620 55.635 1.00 87.19 69 ASN A CA 1
ATOM 513 C C . ASN A 1 69 ? -30.235 -20.132 55.836 1.00 87.19 69 ASN A C 1
ATOM 515 O O . ASN A 1 69 ? -29.712 -20.971 55.108 1.00 87.19 69 ASN A O 1
ATOM 519 N N . GLN A 1 70 ? -31.093 -20.476 56.803 1.00 86.31 70 GLN A N 1
ATOM 520 C CA . GLN A 1 70 ? -31.563 -21.832 57.135 1.00 86.31 70 GLN A CA 1
ATOM 521 C C . GLN A 1 70 ? -32.937 -22.149 56.510 1.00 86.31 70 GLN A C 1
ATOM 523 O O . GLN A 1 70 ? -33.595 -23.121 56.879 1.00 86.31 70 GLN A O 1
ATOM 528 N N . GLY A 1 71 ? -33.404 -21.305 55.584 1.00 83.56 71 GLY A N 1
ATOM 529 C CA . GLY A 1 71 ? -34.618 -21.543 54.809 1.00 83.56 71 GLY A CA 1
ATOM 530 C C . GLY A 1 71 ? -34.471 -22.694 53.798 1.00 83.56 71 GLY A C 1
ATOM 531 O O . GLY A 1 71 ? -33.437 -23.360 53.734 1.00 83.56 71 GLY A O 1
ATOM 532 N N . PRO A 1 72 ? -35.494 -22.933 52.956 1.00 85.81 72 PRO A N 1
ATOM 533 C CA . PRO A 1 72 ? -35.440 -23.958 51.914 1.00 85.81 72 PRO A CA 1
ATOM 534 C C . PRO A 1 72 ? -34.212 -23.802 50.994 1.00 85.81 72 PRO A C 1
ATOM 536 O O . PRO A 1 72 ? -33.832 -22.664 50.709 1.00 85.81 72 PRO A O 1
ATOM 539 N N . PRO A 1 73 ? -33.651 -24.882 50.409 1.00 84.00 73 PRO A N 1
ATOM 540 C CA . PRO A 1 73 ? -32.422 -24.818 49.598 1.00 84.00 73 PRO A CA 1
ATOM 541 C C . PRO A 1 73 ? -32.450 -23.842 48.410 1.00 84.00 73 PRO A C 1
ATOM 543 O O . PRO A 1 73 ? -31.416 -23.438 47.906 1.00 84.00 73 PRO A O 1
ATOM 546 N N . LYS A 1 74 ? -33.635 -23.419 47.952 1.00 82.69 74 LYS A N 1
ATOM 547 C CA . LYS A 1 74 ? -33.794 -22.385 46.911 1.00 82.69 74 LYS A CA 1
ATOM 548 C C . LYS A 1 74 ? -33.592 -20.949 47.426 1.00 82.69 74 LYS A C 1
ATOM 550 O O . LYS A 1 74 ? -33.748 -20.011 46.648 1.00 82.69 74 LYS A O 1
ATOM 555 N N . THR A 1 75 ? -33.314 -20.770 48.717 1.00 85.50 75 THR A N 1
ATOM 556 C CA . THR A 1 75 ? -33.270 -19.470 49.411 1.00 85.50 75 THR A CA 1
ATOM 557 C C . THR A 1 75 ? -31.976 -19.210 50.185 1.00 85.50 75 THR A C 1
ATOM 559 O O . THR A 1 75 ? -31.771 -18.068 50.587 1.00 85.50 75 THR A O 1
ATOM 562 N N . SER A 1 76 ? -31.107 -20.216 50.357 1.00 83.44 76 SER A N 1
ATOM 563 C CA . SER A 1 76 ? -29.841 -20.141 51.111 1.00 83.44 76 SER A CA 1
ATOM 564 C C . SER A 1 76 ? -28.856 -19.114 50.557 1.00 83.44 76 SER A C 1
ATOM 566 O O . SER A 1 76 ? -28.162 -18.439 51.314 1.00 83.44 76 SER A O 1
ATOM 568 N N . ASP A 1 77 ? -28.821 -18.993 49.232 1.00 86.38 77 ASP A N 1
ATOM 569 C CA . ASP A 1 77 ? -27.829 -18.203 48.490 1.00 86.38 77 ASP A CA 1
ATOM 570 C C . ASP A 1 77 ? -28.258 -16.732 48.345 1.00 86.38 77 ASP A C 1
ATOM 572 O O . ASP A 1 77 ? -27.495 -15.891 47.877 1.00 86.38 77 ASP A O 1
ATOM 576 N N . ILE A 1 78 ? -29.496 -16.414 48.742 1.00 90.69 78 ILE A N 1
ATOM 577 C CA . ILE A 1 78 ? -30.087 -15.082 48.621 1.00 90.69 78 ILE A CA 1
ATOM 578 C C . ILE A 1 78 ? -29.951 -14.354 49.969 1.00 90.69 78 ILE A C 1
ATOM 580 O O . ILE A 1 78 ? -30.442 -14.855 50.982 1.00 90.69 78 ILE A O 1
ATOM 584 N N . PRO A 1 79 ? -29.351 -13.150 50.028 1.00 91.62 79 PRO A N 1
ATOM 585 C CA . PRO A 1 79 ? -29.390 -12.324 51.228 1.00 91.62 79 PRO A CA 1
ATOM 586 C C . PRO A 1 79 ? -30.818 -11.820 51.481 1.00 91.62 79 PRO A C 1
ATOM 588 O O . PRO A 1 79 ? -31.353 -11.031 50.700 1.00 91.62 79 PRO A O 1
ATOM 591 N N . TRP A 1 80 ? -31.424 -12.264 52.584 1.00 93.06 80 TRP A N 1
ATOM 592 C CA . TRP A 1 80 ? -32.729 -11.793 53.059 1.00 93.06 80 TRP A CA 1
ATOM 593 C C . TRP A 1 80 ? -32.591 -10.607 54.018 1.00 93.06 80 TRP A C 1
ATOM 595 O O . TRP A 1 80 ? -31.734 -10.624 54.898 1.00 93.06 80 TRP A O 1
ATOM 605 N N . VAL A 1 81 ? -33.462 -9.607 53.881 1.00 93.56 81 VAL A N 1
ATOM 606 C CA . VAL A 1 81 ? -33.577 -8.447 54.781 1.00 93.56 81 VAL A CA 1
ATOM 607 C C . VAL A 1 81 ? -35.022 -8.306 55.258 1.00 93.56 81 VAL A C 1
ATOM 609 O O . VAL A 1 81 ? -35.957 -8.477 54.477 1.00 93.56 81 VAL A O 1
ATOM 612 N N . ALA A 1 82 ? -35.205 -7.995 56.538 1.00 92.50 82 ALA A N 1
ATOM 613 C CA . ALA A 1 82 ? -36.500 -7.861 57.199 1.00 92.50 82 ALA A CA 1
ATOM 614 C C . ALA A 1 82 ? -36.916 -6.391 57.369 1.00 92.50 82 ALA A C 1
ATOM 616 O O . ALA A 1 82 ? -36.130 -5.574 57.841 1.00 92.50 82 ALA A O 1
ATOM 617 N N . LEU A 1 83 ? -38.165 -6.071 57.019 1.00 90.62 83 LEU A N 1
ATOM 618 C CA . LEU A 1 83 ? -38.775 -4.739 57.056 1.00 90.62 83 LEU A CA 1
ATOM 619 C C . LEU A 1 83 ? -40.204 -4.799 57.620 1.00 90.62 83 LEU A C 1
ATOM 621 O O . LEU A 1 83 ? -40.947 -5.756 57.388 1.00 90.62 83 LEU A O 1
ATOM 625 N N . ILE A 1 84 ? -40.634 -3.721 58.272 1.00 84.19 84 ILE A N 1
ATOM 626 C CA . ILE A 1 84 ? -42.040 -3.508 58.647 1.00 84.19 84 ILE A CA 1
ATOM 627 C C . ILE A 1 84 ? -42.754 -2.806 57.486 1.00 84.19 84 ILE A C 1
ATOM 629 O O . ILE A 1 84 ? -43.775 -3.285 56.995 1.00 84.19 84 ILE A O 1
ATOM 633 N N . GLY A 1 85 ? -42.148 -1.747 56.941 1.00 70.06 85 GLY A N 1
ATOM 634 C CA . GLY A 1 85 ? -42.709 -0.968 55.838 1.00 70.06 85 GLY A CA 1
ATOM 635 C C . GLY A 1 85 ? -43.357 0.333 56.313 1.00 70.06 85 GLY A C 1
ATOM 636 O O . GLY A 1 85 ? -42.788 1.057 57.129 1.00 70.06 85 GLY A O 1
ATOM 637 N N . GLN A 1 86 ? -44.500 0.707 55.733 1.00 62.91 86 GLN A N 1
ATOM 638 C CA . GLN A 1 86 ? -45.181 1.983 56.022 1.00 62.91 86 GLN A CA 1
ATOM 639 C C . GLN A 1 86 ? -46.127 1.941 57.238 1.00 62.91 86 GLN A C 1
ATOM 641 O O . GLN A 1 86 ? -46.708 2.965 57.574 1.00 62.91 86 GLN A O 1
ATOM 646 N N . SER A 1 87 ? -46.274 0.797 57.911 1.00 50.88 87 SER A N 1
ATOM 647 C CA . SER A 1 87 ? -47.178 0.618 59.059 1.00 50.88 87 SER A CA 1
ATOM 648 C C . SER A 1 87 ? -46.627 1.101 60.406 1.00 50.88 87 SER A C 1
ATOM 650 O O . SER A 1 87 ? -47.327 1.013 61.412 1.00 50.88 87 SER A O 1
ATOM 652 N N . VAL A 1 88 ? -45.422 1.687 60.448 1.00 48.22 88 VAL A N 1
ATOM 653 C CA . VAL A 1 88 ? -45.026 2.532 61.586 1.00 48.22 88 VAL A CA 1
ATOM 654 C C . VAL A 1 88 ? -45.809 3.840 61.486 1.00 48.22 88 VAL A C 1
ATOM 656 O O . VAL A 1 88 ? -45.386 4.786 60.822 1.00 48.22 88 VAL A O 1
ATOM 659 N N . SER A 1 89 ? -46.977 3.872 62.125 1.00 41.91 89 SER A N 1
ATOM 660 C CA . SER A 1 89 ? -47.826 5.056 62.233 1.00 41.91 89 SER A CA 1
ATOM 661 C C . SER A 1 89 ? -47.053 6.209 62.878 1.00 41.91 89 SER A C 1
ATOM 663 O O . SER A 1 89 ? -46.878 6.239 64.096 1.00 41.91 89 SER A O 1
ATOM 665 N N . ILE A 1 90 ? -46.622 7.190 62.078 1.00 44.91 90 ILE A N 1
ATOM 666 C CA . ILE A 1 90 ? -46.069 8.466 62.563 1.00 44.91 90 ILE A CA 1
ATOM 667 C C . ILE A 1 90 ? -47.245 9.312 63.083 1.00 44.91 90 ILE A C 1
ATOM 669 O O . ILE A 1 90 ? -47.699 10.256 62.443 1.00 44.91 90 ILE A O 1
ATOM 673 N N . ALA A 1 91 ? -47.810 8.888 64.216 1.00 37.16 91 ALA A N 1
ATOM 674 C CA . ALA A 1 91 ? -49.081 9.379 64.745 1.00 37.16 91 ALA A CA 1
ATOM 675 C C . ALA A 1 91 ? -49.101 9.459 66.285 1.00 37.16 91 ALA A C 1
ATOM 677 O O . ALA A 1 91 ? -50.139 9.228 66.901 1.00 37.16 91 ALA A O 1
ATOM 678 N N . SER A 1 92 ? -47.970 9.788 66.924 1.00 41.78 92 SER A N 1
ATOM 679 C CA . SER A 1 92 ? -47.938 10.103 68.368 1.00 41.78 92 SER A CA 1
ATOM 680 C C . SER A 1 92 ? -46.789 11.014 68.839 1.00 41.78 92 SER A C 1
ATOM 682 O O . SER A 1 92 ? -46.464 11.024 70.023 1.00 41.78 92 SER A O 1
ATOM 684 N N . THR A 1 93 ? -46.207 11.844 67.965 1.00 37.12 93 THR A N 1
ATOM 685 C CA . THR A 1 93 ? -45.305 12.942 68.377 1.00 37.12 93 THR A CA 1
ATOM 686 C C . THR A 1 93 ? -45.766 14.285 67.810 1.00 37.12 93 THR A C 1
ATOM 688 O O . THR A 1 93 ? -45.207 14.829 66.860 1.00 37.12 93 THR A O 1
ATOM 691 N N . GLN A 1 94 ? -46.809 14.847 68.427 1.00 45.59 94 GLN A N 1
ATOM 692 C CA . GLN A 1 94 ? -47.099 16.275 68.303 1.00 45.59 94 GLN A CA 1
ATOM 693 C C . GLN A 1 94 ? -46.003 17.090 69.006 1.00 45.59 94 GLN A C 1
ATOM 695 O O . GLN A 1 94 ? -45.921 17.049 70.229 1.00 45.59 94 GLN A O 1
ATOM 700 N N . SER A 1 95 ? -45.250 17.900 68.260 1.00 38.19 95 SER A N 1
ATOM 701 C CA . SER A 1 95 ? -44.896 19.274 68.665 1.00 38.19 95 SER A CA 1
ATOM 702 C C . SER A 1 95 ? -44.175 20.013 67.536 1.00 38.19 95 SER A C 1
ATOM 704 O O . SER A 1 95 ? -43.413 19.416 66.784 1.00 38.19 95 SER A O 1
ATOM 706 N N . GLY A 1 96 ? -44.433 21.316 67.431 1.00 37.88 96 GLY A N 1
ATOM 707 C CA . GLY A 1 96 ? -44.065 22.183 66.313 1.00 37.88 96 GLY A CA 1
ATOM 708 C C . GLY A 1 96 ? -42.605 22.179 65.832 1.00 37.88 96 GLY A C 1
ATOM 709 O O . GLY A 1 96 ? -41.657 22.123 66.607 1.00 37.88 96 GLY A O 1
ATOM 710 N N . SER A 1 97 ? -42.481 22.376 64.516 1.00 43.47 97 SER A N 1
ATOM 711 C CA . SER A 1 97 ? -41.428 23.155 63.845 1.00 43.47 97 SER A CA 1
ATOM 712 C C . SER A 1 97 ? -39.954 22.899 64.214 1.00 43.47 97 SER A C 1
ATOM 714 O O . SER A 1 97 ? -39.363 23.697 64.937 1.00 43.47 97 SER A O 1
ATOM 716 N N . ALA A 1 98 ? -39.323 21.904 63.575 1.00 40.09 98 ALA A N 1
ATOM 717 C CA . ALA A 1 98 ? -38.012 22.047 62.909 1.00 40.09 98 ALA A CA 1
ATOM 718 C C . ALA A 1 98 ? -37.597 20.748 62.184 1.00 40.09 98 ALA A C 1
ATOM 720 O O . ALA A 1 98 ? -37.756 19.659 62.723 1.00 40.09 98 ALA A O 1
ATOM 721 N N . SER A 1 99 ? -36.978 20.872 61.002 1.00 41.56 99 SER A N 1
ATOM 722 C CA . SER A 1 99 ? -36.330 19.796 60.214 1.00 41.56 99 SER A CA 1
ATOM 723 C C . SER A 1 99 ? -37.203 18.587 59.816 1.00 41.56 99 SER A C 1
ATOM 725 O O . SER A 1 99 ? -37.384 17.637 60.575 1.00 41.56 99 SER A O 1
ATOM 727 N N . SER A 1 100 ? -37.645 18.562 58.554 1.00 49.28 100 SER A N 1
ATOM 728 C CA . SER A 1 100 ? -38.214 17.371 57.897 1.00 49.28 100 SER A CA 1
ATOM 729 C C . SER A 1 100 ? -37.291 16.151 57.965 1.00 49.28 100 SER A C 1
ATOM 731 O O . SER A 1 100 ? -37.759 15.020 58.102 1.00 49.28 100 SER A O 1
ATOM 733 N N . ASP A 1 101 ? -35.984 16.383 57.906 1.00 48.00 101 ASP A N 1
ATOM 734 C CA . ASP A 1 101 ? -34.974 15.349 57.671 1.00 48.00 101 ASP A CA 1
ATOM 735 C C . ASP A 1 101 ? -34.831 14.398 58.870 1.00 48.00 101 ASP A C 1
ATOM 737 O O . ASP A 1 101 ? -34.666 13.190 58.698 1.00 48.00 101 ASP A O 1
ATOM 741 N N . ASN A 1 102 ? -35.033 14.909 60.090 1.00 56.03 102 ASN A N 1
ATOM 742 C CA . ASN A 1 102 ? -35.013 14.098 61.309 1.00 56.03 102 ASN A CA 1
ATOM 743 C C . ASN A 1 102 ? -36.201 13.119 61.408 1.00 56.03 102 ASN A C 1
ATOM 745 O O . ASN A 1 102 ? -36.106 12.118 62.123 1.00 56.03 102 ASN A O 1
ATOM 749 N N . SER A 1 103 ? -37.313 13.361 60.702 1.00 67.75 103 SER A N 1
ATOM 750 C CA . SER A 1 103 ? -38.514 12.511 60.797 1.00 67.75 103 SER A CA 1
ATOM 751 C C . SER A 1 103 ? -38.317 11.126 60.167 1.00 67.75 103 SER A C 1
ATOM 753 O O . SER A 1 103 ? -38.715 10.116 60.752 1.00 67.75 103 SER A O 1
ATOM 755 N N . LEU A 1 104 ? -37.641 11.061 59.014 1.00 71.00 104 LEU A N 1
ATOM 756 C CA . LEU A 1 104 ? -37.401 9.821 58.276 1.00 71.00 104 LEU A CA 1
ATOM 757 C C . LEU A 1 104 ? -36.419 8.912 59.020 1.00 71.00 104 LEU A C 1
ATOM 759 O O . LEU A 1 104 ? -36.682 7.723 59.194 1.00 71.00 104 LEU A O 1
ATOM 763 N N . GLU A 1 105 ? -35.308 9.473 59.500 1.00 75.44 105 GLU A N 1
ATOM 764 C CA . GLU A 1 105 ? -34.286 8.697 60.203 1.00 75.44 105 GLU A CA 1
ATOM 765 C C . GLU A 1 105 ? -34.783 8.220 61.578 1.00 75.44 105 GLU A C 1
ATOM 767 O O . GLU A 1 105 ? -34.508 7.090 61.986 1.00 75.44 105 GLU A O 1
ATOM 772 N N . THR A 1 106 ? -35.619 9.019 62.252 1.00 78.69 106 THR A N 1
ATOM 773 C CA . THR A 1 106 ? -36.336 8.587 63.463 1.00 78.69 106 THR A CA 1
ATOM 774 C C . THR A 1 106 ? -37.286 7.424 63.166 1.00 78.69 106 THR A C 1
ATOM 776 O O . THR A 1 106 ? -37.298 6.447 63.914 1.00 78.69 106 THR A O 1
ATOM 779 N N . ALA A 1 107 ? -38.023 7.459 62.049 1.00 78.12 107 ALA A N 1
ATOM 780 C CA . ALA A 1 107 ? -38.884 6.351 61.635 1.00 78.12 107 ALA A CA 1
ATOM 781 C C . ALA A 1 107 ? -38.091 5.073 61.286 1.00 78.12 107 ALA A C 1
ATOM 783 O O . ALA A 1 107 ? -38.549 3.970 61.580 1.00 78.12 107 ALA A O 1
ATOM 784 N N . TRP A 1 108 ? -36.890 5.193 60.706 1.00 84.19 108 TRP A N 1
ATOM 785 C CA . TRP A 1 108 ? -36.014 4.045 60.423 1.00 84.19 108 TRP A CA 1
ATOM 786 C C . TRP A 1 108 ? -35.418 3.439 61.699 1.00 84.19 108 TRP A C 1
ATOM 788 O O . TRP A 1 108 ? -35.323 2.215 61.807 1.00 84.19 108 TRP A O 1
ATOM 798 N N . ARG A 1 109 ? -35.059 4.273 62.686 1.00 82.19 109 ARG A N 1
ATOM 799 C CA . ARG A 1 109 ? -34.629 3.812 64.016 1.00 82.19 109 ARG A CA 1
ATOM 800 C C . ARG A 1 109 ? -35.774 3.110 64.750 1.00 82.19 109 ARG A C 1
ATOM 802 O O . ARG A 1 109 ? -35.577 1.997 65.222 1.00 82.19 109 ARG A O 1
ATOM 809 N N . ALA A 1 110 ? -36.974 3.693 64.760 1.00 82.56 110 ALA A N 1
ATOM 810 C CA . ALA A 1 110 ? -38.165 3.080 65.353 1.00 82.56 110 ALA A CA 1
ATOM 811 C C . ALA A 1 110 ? -38.526 1.733 64.695 1.00 82.56 110 ALA A C 1
ATOM 813 O O . ALA A 1 110 ? -38.785 0.762 65.400 1.00 82.56 110 ALA A O 1
ATOM 814 N N . GLU A 1 111 ? -38.462 1.634 63.361 1.00 84.38 111 GLU A N 1
ATOM 815 C CA . GLU A 1 111 ? -38.625 0.359 62.647 1.00 84.38 111 GLU A CA 1
ATOM 816 C C . GLU A 1 111 ? -37.558 -0.669 63.053 1.00 84.38 111 GLU A C 1
ATOM 818 O O . GLU A 1 111 ? -37.889 -1.833 63.274 1.00 84.38 111 GLU A O 1
ATOM 823 N N . SER A 1 112 ? -36.290 -0.257 63.171 1.00 84.12 112 SER A N 1
ATOM 824 C CA . SER A 1 112 ? -35.204 -1.146 63.598 1.00 84.12 112 SER A CA 1
ATOM 825 C C . SER A 1 112 ? -35.431 -1.669 65.021 1.00 84.12 112 SER A C 1
ATOM 827 O O . SER A 1 112 ? -35.356 -2.876 65.230 1.00 84.12 112 SER A O 1
ATOM 829 N N . GLU A 1 113 ? -35.792 -0.813 65.983 1.00 84.56 113 GLU A N 1
ATOM 830 C CA . GLU A 1 113 ? -36.094 -1.240 67.359 1.00 84.56 113 GLU A CA 1
ATOM 831 C C . GLU A 1 113 ? -37.336 -2.146 67.441 1.00 84.56 113 GLU A C 1
ATOM 833 O O . GLU A 1 113 ? -37.311 -3.169 68.128 1.00 84.56 113 GLU A O 1
ATOM 838 N N . SER A 1 114 ? -38.405 -1.857 66.687 1.00 85.06 114 SER A N 1
ATOM 839 C CA . SER A 1 114 ? -39.559 -2.765 66.596 1.00 85.06 114 SER A CA 1
ATOM 840 C C . SER A 1 114 ? -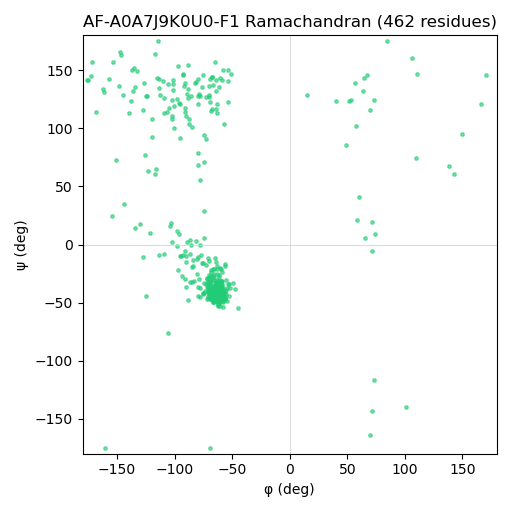39.176 -4.128 66.010 1.00 85.06 114 SER A C 1
ATOM 842 O O . SER A 1 114 ? -39.597 -5.157 66.537 1.00 85.06 114 SER A O 1
ATOM 844 N N . LEU A 1 115 ? -38.337 -4.167 64.969 1.00 87.06 115 LEU A N 1
ATOM 845 C CA . LEU A 1 115 ? -37.839 -5.423 64.400 1.00 87.06 115 LEU A CA 1
ATOM 846 C C . LEU A 1 115 ? -36.962 -6.207 65.381 1.00 87.06 115 LEU A C 1
ATOM 848 O O . LEU A 1 115 ? -37.073 -7.427 65.420 1.00 87.06 115 LEU A O 1
ATOM 852 N N . LYS A 1 116 ? -36.138 -5.540 66.198 1.00 86.56 116 LYS A N 1
ATOM 853 C CA . LYS A 1 116 ? -35.352 -6.190 67.264 1.00 86.56 116 LYS A CA 1
ATOM 854 C C . LYS A 1 116 ? -36.236 -6.831 68.330 1.00 86.56 116 LYS A C 1
ATOM 856 O O . LYS A 1 116 ? -35.932 -7.928 68.786 1.00 86.56 116 LYS A O 1
ATOM 861 N N . SER A 1 117 ? -37.327 -6.159 68.697 1.00 85.94 117 SER A N 1
ATOM 862 C CA . SER A 1 117 ? -38.310 -6.667 69.659 1.00 85.94 117 SER A CA 1
ATOM 863 C C . SER A 1 117 ? -39.072 -7.889 69.123 1.00 85.94 117 SER A C 1
ATOM 865 O O . SER A 1 117 ? -39.248 -8.870 69.840 1.00 85.94 117 SER A O 1
ATOM 867 N N . ILE A 1 118 ? -39.471 -7.870 67.844 1.00 85.69 118 ILE A N 1
ATOM 868 C CA . ILE A 1 118 ? -40.229 -8.966 67.210 1.00 85.69 118 ILE A CA 1
ATOM 869 C C . ILE A 1 118 ? -39.323 -10.155 66.828 1.00 85.69 118 ILE A C 1
ATOM 871 O O . ILE A 1 118 ? -39.731 -11.308 66.941 1.00 85.69 118 ILE A O 1
ATOM 875 N N . LEU A 1 119 ? -38.093 -9.896 66.372 1.00 85.88 119 LEU A N 1
ATOM 876 C CA . LEU A 1 119 ? -37.151 -10.897 65.855 1.00 85.88 119 LEU A CA 1
ATOM 877 C C . LEU A 1 119 ? -35.885 -10.973 66.722 1.00 85.88 119 LEU A C 1
ATOM 879 O O . LEU A 1 119 ? -34.766 -10.754 66.253 1.00 85.88 119 LEU A O 1
ATOM 883 N N . THR A 1 120 ? -36.063 -11.316 67.997 1.00 81.06 120 THR A N 1
ATOM 884 C CA . THR A 1 120 ? -35.009 -11.307 69.032 1.00 81.06 120 THR A CA 1
ATOM 885 C C . THR A 1 120 ? -33.767 -12.140 68.697 1.00 81.06 120 THR A C 1
ATOM 887 O O . THR A 1 120 ? -32.663 -11.786 69.104 1.00 81.06 120 THR A O 1
ATOM 890 N N . GLY A 1 121 ? -33.921 -13.229 67.936 1.00 79.94 121 GLY A N 1
ATOM 891 C CA . GLY A 1 121 ? -32.821 -14.086 67.479 1.00 79.94 121 GLY A CA 1
ATOM 892 C C . GLY A 1 121 ? -32.408 -13.883 66.015 1.00 79.94 121 GLY A C 1
ATOM 893 O O . GLY A 1 121 ? -31.804 -14.788 65.435 1.00 79.94 121 GLY A O 1
ATOM 894 N N . ALA A 1 122 ? -32.765 -12.759 65.385 1.00 84.25 122 ALA A N 1
ATOM 895 C CA . ALA A 1 122 ? -32.328 -12.424 64.031 1.00 84.25 122 ALA A CA 1
ATOM 896 C C . ALA A 1 122 ? -31.036 -11.577 64.027 1.00 84.25 122 ALA A C 1
ATOM 898 O O . ALA A 1 122 ? -30.818 -10.747 64.917 1.00 84.25 122 ALA A O 1
ATOM 899 N N . PRO A 1 123 ? -30.168 -11.744 63.011 1.00 86.44 123 PRO A N 1
ATOM 900 C CA . PRO A 1 123 ? -28.923 -10.996 62.916 1.00 86.44 123 PRO A CA 1
ATOM 901 C C . PRO A 1 123 ? -29.196 -9.519 62.593 1.00 86.44 123 PRO A C 1
ATOM 903 O O . PRO A 1 123 ? -29.866 -9.177 61.618 1.00 86.44 123 PRO A O 1
ATOM 906 N N . GLN A 1 124 ? -28.640 -8.635 63.420 1.00 84.12 124 GLN A N 1
ATOM 907 C CA . GLN A 1 124 ? -28.931 -7.195 63.427 1.00 84.12 124 GLN A CA 1
ATOM 908 C C . GLN A 1 124 ? -28.616 -6.493 62.096 1.00 84.12 124 GLN A C 1
ATOM 910 O O . GLN A 1 124 ? -29.323 -5.575 61.692 1.00 84.12 124 GLN A O 1
ATOM 915 N N . ASN A 1 125 ? -27.611 -6.980 61.364 1.00 86.25 125 ASN A N 1
ATOM 916 C CA . ASN A 1 125 ? -27.226 -6.487 60.038 1.00 86.25 125 ASN A CA 1
ATOM 917 C C . ASN A 1 125 ? -28.184 -6.898 58.898 1.00 86.25 125 ASN A C 1
ATOM 919 O O . ASN A 1 125 ? -27.879 -6.641 57.736 1.00 86.25 125 ASN A O 1
ATOM 923 N N . LYS A 1 126 ? -29.319 -7.542 59.205 1.00 88.25 126 LYS A N 1
ATOM 924 C CA . LYS A 1 126 ? -30.399 -7.864 58.254 1.00 88.25 126 LYS A CA 1
ATOM 925 C C . LYS A 1 126 ? -31.756 -7.260 58.656 1.00 88.25 126 LYS A C 1
ATOM 927 O O . LYS A 1 126 ? -32.773 -7.617 58.061 1.00 88.25 126 LYS A O 1
ATOM 932 N N . LEU A 1 127 ? -31.794 -6.367 59.652 1.00 89.50 127 LEU A N 1
ATOM 933 C CA . LEU A 1 127 ? -33.026 -5.757 60.169 1.00 89.50 127 LEU A CA 1
ATOM 934 C C . LEU A 1 127 ? -33.148 -4.272 59.784 1.00 89.50 127 LEU A C 1
ATOM 936 O O . LEU A 1 127 ? -32.286 -3.454 60.099 1.00 89.50 127 LEU A O 1
ATOM 940 N N . GLY A 1 128 ? -34.275 -3.911 59.172 1.00 88.62 128 GLY A N 1
ATOM 941 C CA . GLY A 1 128 ? -34.668 -2.534 58.881 1.00 88.62 128 GLY A CA 1
ATOM 942 C C . GLY A 1 128 ? -34.090 -1.964 57.583 1.00 88.62 128 GLY A C 1
ATOM 943 O O . GLY A 1 128 ? -33.282 -2.578 56.883 1.00 88.62 128 GLY A O 1
ATOM 944 N N . ARG A 1 129 ? -34.526 -0.744 57.246 1.00 88.00 129 ARG A N 1
ATOM 945 C CA . ARG A 1 129 ? -34.147 -0.059 55.997 1.00 88.00 129 ARG A CA 1
ATOM 946 C C . ARG A 1 129 ? -32.649 0.224 55.871 1.00 88.00 129 ARG A C 1
ATOM 948 O O . ARG A 1 129 ? -32.139 0.181 54.758 1.00 88.00 129 ARG A O 1
ATOM 955 N N . VAL A 1 130 ? -31.939 0.453 56.979 1.00 87.44 130 VAL A N 1
ATOM 956 C CA . VAL A 1 130 ? -30.477 0.666 56.970 1.00 87.44 130 VAL A CA 1
ATOM 957 C C . VAL A 1 130 ? -29.758 -0.585 56.451 1.00 87.44 130 VAL A C 1
ATOM 959 O O . VAL A 1 130 ? -29.013 -0.504 55.478 1.00 87.44 130 VAL A O 1
ATOM 962 N N . ALA A 1 131 ? -30.093 -1.761 56.996 1.00 89.25 131 ALA A N 1
ATOM 963 C CA . ALA A 1 131 ? -29.574 -3.042 56.519 1.00 89.25 131 ALA A CA 1
ATOM 964 C C . ALA A 1 131 ? -29.917 -3.309 55.041 1.00 89.25 131 ALA A C 1
ATOM 966 O O . ALA A 1 131 ? -29.094 -3.849 54.302 1.00 89.25 131 ALA A O 1
ATOM 967 N N . LEU A 1 132 ? -31.108 -2.901 54.578 1.00 90.94 132 LEU A N 1
ATOM 968 C CA . LEU A 1 132 ? -31.457 -2.992 53.157 1.00 90.94 132 LEU A CA 1
ATOM 969 C C . LEU A 1 132 ? -30.523 -2.135 52.294 1.00 90.94 132 LEU A C 1
ATOM 971 O O . LEU A 1 132 ? -30.025 -2.624 51.282 1.00 90.94 132 LEU A O 1
ATOM 975 N N . VAL A 1 133 ? -30.286 -0.877 52.677 1.00 91.44 133 VAL A N 1
ATOM 976 C CA . VAL A 1 133 ? -29.397 0.034 51.940 1.00 91.44 133 VAL A CA 1
ATOM 977 C C . VAL A 1 133 ? -27.981 -0.538 51.862 1.00 91.44 133 VAL A C 1
ATOM 979 O O . VAL A 1 133 ? -27.413 -0.565 50.770 1.00 91.44 133 VAL A O 1
ATOM 982 N N . ASP A 1 134 ? -27.447 -1.078 52.959 1.00 91.12 134 ASP A N 1
ATOM 983 C CA . ASP A 1 134 ? -26.115 -1.696 52.983 1.00 91.12 134 ASP A CA 1
ATOM 984 C C . ASP A 1 134 ? -26.019 -2.931 52.073 1.00 91.12 134 ASP A C 1
ATOM 986 O O . ASP A 1 134 ? -25.067 -3.062 51.295 1.00 91.12 134 ASP A O 1
ATOM 990 N N . VAL A 1 135 ? -27.020 -3.821 52.108 1.00 91.69 135 VAL A N 1
ATOM 991 C CA . VAL A 1 135 ? -27.073 -5.013 51.242 1.00 91.69 135 VAL A CA 1
ATOM 992 C C . VAL A 1 135 ? -27.204 -4.623 49.767 1.00 91.69 135 VAL A C 1
ATOM 994 O O . VAL A 1 135 ? -26.481 -5.164 48.926 1.00 91.69 135 VAL A O 1
ATOM 997 N N . LEU A 1 136 ? -28.064 -3.653 49.435 1.00 92.25 136 LEU A N 1
ATOM 998 C CA . LEU A 1 136 ? -28.216 -3.147 48.067 1.00 92.25 136 LEU A CA 1
ATOM 999 C C . LEU A 1 136 ? -26.932 -2.475 47.567 1.00 92.25 136 LEU A C 1
ATOM 1001 O O . LEU A 1 136 ? -26.468 -2.787 46.471 1.00 92.25 136 LEU A O 1
ATOM 1005 N N . ALA A 1 137 ? -26.314 -1.606 48.369 1.00 92.44 137 ALA A N 1
ATOM 1006 C CA . ALA A 1 137 ? -25.057 -0.945 48.028 1.00 92.44 137 ALA A CA 1
ATOM 1007 C C . ALA A 1 137 ? -23.908 -1.953 47.852 1.00 92.44 137 ALA A C 1
ATOM 1009 O O . ALA A 1 137 ? -23.092 -1.810 46.937 1.00 92.44 137 ALA A O 1
ATOM 1010 N N . GLY A 1 138 ? -23.864 -3.000 48.683 1.00 92.00 138 GLY A N 1
ATOM 1011 C CA . GLY A 1 138 ? -22.947 -4.128 48.533 1.00 92.00 138 GLY A CA 1
ATOM 1012 C C . GLY A 1 138 ? -23.135 -4.860 47.203 1.00 92.00 138 GLY A C 1
ATOM 1013 O O . GLY A 1 138 ? -22.164 -5.054 46.469 1.00 92.00 138 GLY A O 1
ATOM 1014 N N . GLN A 1 139 ? -24.379 -5.195 46.846 1.00 90.25 139 GLN A N 1
ATOM 1015 C CA . GLN A 1 139 ? -24.689 -5.866 45.581 1.00 90.25 139 GLN A CA 1
ATOM 1016 C C . GLN A 1 139 ? -24.370 -4.996 44.359 1.00 90.25 139 GLN A C 1
ATOM 1018 O O . GLN A 1 139 ? -23.682 -5.460 43.450 1.00 90.25 139 GLN A O 1
ATOM 1023 N N . ILE A 1 140 ? -24.760 -3.715 44.359 1.00 91.69 140 ILE A N 1
ATOM 1024 C CA . ILE A 1 140 ? -24.407 -2.751 43.300 1.00 91.69 140 ILE A CA 1
ATOM 1025 C C . ILE A 1 140 ? -22.885 -2.702 43.111 1.00 91.69 140 ILE A C 1
ATOM 1027 O O . ILE A 1 140 ? -22.389 -2.852 41.993 1.00 91.69 140 ILE A O 1
ATOM 1031 N N . ARG A 1 141 ? -22.123 -2.570 44.205 1.00 91.31 141 ARG A N 1
ATOM 1032 C CA . ARG A 1 141 ? -20.654 -2.530 44.168 1.00 91.31 141 ARG A CA 1
ATOM 1033 C C . ARG A 1 141 ? -20.053 -3.816 43.592 1.00 91.31 141 ARG A C 1
ATOM 1035 O O . ARG A 1 141 ? -19.089 -3.740 42.831 1.00 91.31 141 ARG A O 1
ATOM 1042 N N . ASN A 1 142 ? -20.619 -4.979 43.910 1.00 90.06 142 ASN A N 1
ATOM 1043 C CA . ASN A 1 142 ? -20.173 -6.265 43.370 1.00 90.06 142 ASN A CA 1
ATOM 1044 C C . ASN A 1 142 ? -20.479 -6.402 41.869 1.00 90.06 142 ASN A C 1
ATOM 1046 O O . ASN A 1 142 ? -19.590 -6.785 41.108 1.00 90.06 142 ASN A O 1
ATOM 1050 N N . ARG A 1 143 ? -21.680 -6.015 41.409 1.00 88.62 143 ARG A N 1
ATOM 1051 C CA . ARG A 1 143 ? -22.017 -6.012 39.970 1.00 88.62 143 ARG A CA 1
ATOM 1052 C C . ARG A 1 143 ? -21.118 -5.059 39.175 1.00 88.62 143 ARG A C 1
ATOM 1054 O O . ARG A 1 143 ? -20.601 -5.455 38.133 1.00 88.62 143 ARG A O 1
ATOM 1061 N N . ILE A 1 144 ? -20.845 -3.858 39.696 1.00 90.00 144 ILE A N 1
ATOM 1062 C CA . ILE A 1 144 ? -19.906 -2.903 39.079 1.00 90.00 144 ILE A CA 1
ATOM 1063 C C . ILE A 1 144 ? -18.504 -3.520 38.958 1.00 90.00 144 ILE A C 1
ATOM 1065 O O . ILE A 1 144 ? -17.925 -3.492 37.873 1.00 90.00 144 ILE A O 1
ATOM 1069 N N . LYS A 1 145 ? -17.975 -4.139 40.025 1.00 90.81 145 LYS A N 1
ATOM 1070 C CA . LYS A 1 145 ? -16.661 -4.812 40.002 1.00 90.81 145 LYS A CA 1
ATOM 1071 C C . LYS A 1 145 ? -16.567 -5.918 38.945 1.00 90.81 145 LYS A C 1
ATOM 1073 O O . LYS A 1 145 ? -15.530 -6.036 38.303 1.00 90.81 145 LYS A O 1
ATOM 1078 N N . LEU A 1 146 ? -17.630 -6.700 38.744 1.00 89.12 146 LEU A N 1
ATOM 1079 C CA . LEU A 1 146 ? -17.673 -7.761 37.727 1.00 89.12 146 LEU A CA 1
ATOM 1080 C C . LEU A 1 146 ? -17.763 -7.218 36.289 1.00 89.12 146 LEU A C 1
ATOM 1082 O O . LEU A 1 146 ? -17.289 -7.862 35.353 1.00 89.12 146 LEU A O 1
ATOM 1086 N N . ARG A 1 147 ? -18.375 -6.044 36.087 1.00 87.12 147 ARG A N 1
ATOM 1087 C CA . ARG A 1 147 ? -18.586 -5.463 34.748 1.00 87.12 147 ARG A CA 1
ATOM 1088 C C . ARG A 1 147 ? -17.467 -4.540 34.290 1.00 87.12 147 ARG A C 1
ATOM 1090 O O . ARG A 1 147 ? -17.204 -4.487 33.089 1.00 87.12 147 ARG A O 1
ATOM 1097 N N . LEU A 1 148 ? -16.782 -3.867 35.215 1.00 90.88 148 LEU A N 1
ATOM 1098 C CA . LEU A 1 148 ? -15.733 -2.897 34.900 1.00 90.88 148 LEU A CA 1
ATOM 1099 C C . LEU A 1 148 ? -14.602 -3.458 34.005 1.00 90.88 148 LEU A C 1
ATOM 1101 O O . LEU A 1 148 ? -14.253 -2.766 33.050 1.00 90.88 148 LEU A O 1
ATOM 1105 N N . PRO A 1 149 ? -14.076 -4.691 34.197 1.00 93.38 149 PRO A N 1
ATOM 1106 C CA . PRO A 1 149 ? -13.036 -5.242 33.321 1.00 93.38 149 PRO A CA 1
ATOM 1107 C C . PRO A 1 149 ? -13.511 -5.455 31.877 1.00 93.38 149 PRO A C 1
ATOM 1109 O O . PRO A 1 149 ? -12.782 -5.152 30.938 1.00 93.38 149 PRO A O 1
ATOM 1112 N N . ASN A 1 150 ? -14.752 -5.922 31.700 1.00 90.38 150 ASN A N 1
ATOM 1113 C CA . ASN A 1 150 ? -15.355 -6.154 30.383 1.00 90.38 150 ASN A CA 1
ATOM 1114 C C . ASN A 1 150 ? -15.679 -4.839 29.656 1.00 90.38 150 ASN A C 1
ATOM 1116 O O . ASN A 1 150 ? -15.584 -4.755 28.434 1.00 90.38 150 ASN A O 1
ATOM 1120 N N . LEU A 1 151 ? -16.059 -3.801 30.407 1.00 90.50 151 LEU A N 1
ATOM 1121 C CA . LEU A 1 151 ? -16.262 -2.463 29.860 1.00 90.50 151 LEU A CA 1
ATOM 1122 C C . LEU A 1 151 ? -14.922 -1.830 29.457 1.00 90.50 151 LEU A C 1
ATOM 1124 O O . LEU A 1 151 ? -14.828 -1.258 28.374 1.00 90.50 151 LEU A O 1
ATOM 1128 N N . LEU A 1 152 ? -13.880 -1.979 30.282 1.00 93.81 152 LEU A N 1
ATOM 1129 C CA . LEU A 1 152 ? -12.539 -1.469 29.997 1.00 93.81 152 LEU A CA 1
ATOM 1130 C C . LEU A 1 152 ? -11.939 -2.112 28.739 1.00 93.81 152 LEU A C 1
ATOM 1132 O O . LEU A 1 152 ? -11.507 -1.386 27.848 1.00 93.81 152 LEU A O 1
ATOM 1136 N N . SER A 1 153 ? -11.969 -3.443 28.623 1.00 94.25 153 SER A N 1
ATOM 1137 C CA . SER A 1 153 ? -11.464 -4.147 27.435 1.00 94.25 153 SER A CA 1
ATOM 1138 C C . SER A 1 153 ? -12.273 -3.813 26.176 1.00 94.25 153 SER A C 1
ATOM 1140 O O . SER A 1 153 ? -11.697 -3.598 25.109 1.00 94.25 153 SER A O 1
ATOM 1142 N N . GLY A 1 154 ? -13.598 -3.667 26.298 1.00 93.69 154 GLY A N 1
ATOM 1143 C CA . GLY A 1 154 ? -14.460 -3.202 25.210 1.00 93.69 154 GLY A CA 1
ATOM 1144 C C . GLY A 1 154 ? -14.150 -1.771 24.746 1.00 93.69 154 GLY A C 1
ATOM 1145 O O . GLY A 1 154 ? -14.172 -1.500 23.545 1.00 93.69 154 GLY A O 1
ATOM 1146 N N . LEU A 1 155 ? -13.829 -0.857 25.669 1.00 95.25 155 LEU A N 1
ATOM 1147 C CA . LEU A 1 155 ? -13.390 0.502 25.332 1.00 95.25 155 LEU A CA 1
ATOM 1148 C C . LEU A 1 155 ? -11.982 0.525 24.730 1.00 95.25 155 LEU A C 1
ATOM 1150 O O . LEU A 1 155 ? -11.772 1.235 23.753 1.00 95.25 155 LEU A O 1
ATOM 1154 N N . GLN A 1 156 ? -11.045 -0.274 25.246 1.00 94.69 156 GLN A N 1
ATOM 1155 C CA . GLN A 1 156 ? -9.695 -0.405 24.686 1.00 94.69 156 GLN A CA 1
ATOM 1156 C C . GLN A 1 156 ? -9.736 -0.925 23.243 1.00 94.69 156 GLN A C 1
ATOM 1158 O O . GLN A 1 156 ? -9.123 -0.325 22.364 1.00 94.69 156 GLN A O 1
ATOM 1163 N N . GLY A 1 157 ? -10.532 -1.966 22.968 1.00 94.19 157 GLY A N 1
ATOM 1164 C CA . GLY A 1 157 ? -10.734 -2.475 21.608 1.00 94.19 157 GLY A CA 1
ATOM 1165 C C . GLY A 1 157 ? -11.327 -1.425 20.660 1.00 94.19 157 GLY A C 1
ATOM 1166 O O . GLY A 1 157 ? -10.826 -1.241 19.554 1.00 94.19 157 GLY A O 1
ATOM 1167 N N . LYS A 1 158 ? -12.343 -0.670 21.105 1.00 95.31 158 LYS A N 1
ATOM 1168 C CA . LYS A 1 158 ? -12.898 0.453 20.325 1.00 95.31 158 LYS A CA 1
ATOM 1169 C C . LYS A 1 158 ? -11.883 1.577 20.102 1.00 95.31 158 LYS A C 1
ATOM 1171 O O . LYS A 1 158 ? -11.844 2.135 19.012 1.00 95.31 158 LYS A O 1
ATOM 1176 N N . SER A 1 159 ? -11.061 1.888 21.104 1.00 94.75 159 SER A N 1
ATOM 1177 C CA . SER A 1 159 ? -10.002 2.896 21.002 1.00 94.75 159 SER A CA 1
ATOM 1178 C C . SER A 1 159 ? -8.958 2.503 19.959 1.00 94.75 159 SER A C 1
ATOM 1180 O O . SER A 1 159 ? -8.579 3.350 19.158 1.00 94.75 159 SER A O 1
ATOM 1182 N N . GLN A 1 160 ? -8.549 1.229 19.916 1.00 94.06 160 GLN A N 1
ATOM 1183 C CA . GLN A 1 160 ? -7.623 0.735 18.895 1.00 94.06 160 GLN A CA 1
ATOM 1184 C C . GLN A 1 160 ? -8.219 0.859 17.488 1.00 94.06 160 GLN A C 1
ATOM 1186 O O . GLN A 1 160 ? -7.568 1.401 16.606 1.00 94.06 160 GLN A O 1
ATOM 1191 N N . ILE A 1 161 ? -9.480 0.451 17.291 1.00 93.94 161 ILE A N 1
ATOM 1192 C CA . ILE A 1 161 ? -10.168 0.565 15.991 1.00 93.94 161 ILE A CA 1
ATOM 1193 C C . ILE A 1 161 ? -10.211 2.026 15.510 1.00 93.94 161 ILE A C 1
ATOM 1195 O O . ILE A 1 161 ? -9.920 2.302 14.348 1.00 93.94 161 ILE A O 1
ATOM 1199 N N . ILE A 1 162 ? -10.538 2.967 16.403 1.00 94.06 162 ILE A N 1
ATOM 1200 C CA . ILE A 1 162 ? -10.554 4.405 16.090 1.00 94.06 162 ILE A CA 1
ATOM 1201 C C . ILE A 1 162 ? -9.140 4.916 15.776 1.00 94.06 162 ILE A C 1
ATOM 1203 O O . ILE A 1 162 ? -8.973 5.743 14.884 1.00 94.06 162 ILE A O 1
ATOM 1207 N N . GLN A 1 163 ? -8.116 4.421 16.475 1.00 88.81 163 GLN A N 1
ATOM 1208 C CA . GLN A 1 163 ? -6.724 4.801 16.241 1.00 88.81 163 GLN A CA 1
ATOM 1209 C C . GLN A 1 163 ? -6.193 4.266 14.900 1.00 88.81 163 GLN A C 1
ATOM 1211 O O . GLN A 1 163 ? -5.547 5.012 14.168 1.00 88.81 163 GLN A O 1
ATOM 1216 N N . ASP A 1 164 ? -6.527 3.028 14.531 1.00 86.69 164 ASP A N 1
ATOM 1217 C CA . ASP A 1 164 ? -6.189 2.438 13.230 1.00 86.69 164 ASP A CA 1
ATOM 1218 C C . ASP A 1 164 ? -6.891 3.192 12.081 1.00 86.69 164 ASP A C 1
ATOM 1220 O O . ASP A 1 164 ? -6.294 3.466 11.035 1.00 86.69 164 ASP A O 1
ATOM 1224 N N . GLU A 1 165 ? -8.151 3.595 12.281 1.00 87.19 165 GLU A N 1
ATOM 1225 C CA . GLU A 1 165 ? -8.882 4.439 11.332 1.00 87.19 165 GLU A CA 1
ATOM 1226 C C . GLU A 1 165 ? -8.287 5.854 11.226 1.00 87.19 165 GLU A C 1
ATOM 1228 O O . GLU A 1 165 ? -8.165 6.380 10.116 1.00 87.19 165 GLU A O 1
ATOM 1233 N N . LEU A 1 166 ? -7.848 6.444 12.342 1.00 85.50 166 LEU A N 1
ATOM 1234 C CA . LEU A 1 166 ? -7.162 7.736 12.357 1.00 85.50 166 LEU A CA 1
ATOM 1235 C C . LEU A 1 166 ? -5.829 7.674 11.599 1.00 85.50 166 LEU A C 1
ATOM 1237 O O . LEU A 1 166 ? -5.547 8.576 10.819 1.00 85.50 166 LEU A O 1
ATOM 1241 N N . VAL A 1 167 ? -5.044 6.600 11.745 1.00 80.06 167 VAL A N 1
ATOM 1242 C CA . VAL A 1 167 ? -3.813 6.387 10.958 1.00 80.06 167 VAL A CA 1
ATOM 1243 C C . VAL A 1 167 ? -4.124 6.275 9.461 1.00 80.06 167 VAL A C 1
ATOM 1245 O O . VAL A 1 167 ? -3.397 6.832 8.639 1.00 80.06 167 VAL A O 1
ATOM 1248 N N . ARG A 1 168 ? -5.227 5.612 9.086 1.00 76.44 168 ARG A N 1
ATOM 1249 C CA . ARG A 1 168 ? -5.665 5.486 7.684 1.00 76.44 168 ARG A CA 1
ATOM 1250 C C . ARG A 1 168 ? -6.093 6.822 7.063 1.00 76.44 168 ARG A C 1
ATOM 1252 O O . ARG A 1 168 ? -5.828 7.053 5.885 1.00 76.44 168 ARG A O 1
ATOM 1259 N N . LEU A 1 169 ? -6.779 7.677 7.821 1.00 77.69 169 LEU A N 1
ATOM 1260 C CA . LEU A 1 169 ? -7.152 9.033 7.389 1.00 77.69 169 LEU A CA 1
ATOM 1261 C C . LEU A 1 169 ? -5.934 9.981 7.407 1.00 77.69 169 LEU A C 1
ATOM 1263 O O . LEU A 1 169 ? -5.786 10.850 6.541 1.00 77.69 169 LEU A O 1
ATOM 1267 N N . GLY A 1 170 ? -5.024 9.751 8.350 1.00 73.31 170 GLY A N 1
ATOM 1268 C CA . GLY A 1 170 ? -3.826 10.536 8.603 1.00 73.31 170 GLY A CA 1
ATOM 1269 C C . GLY A 1 170 ? -4.128 11.922 9.174 1.00 73.31 170 GLY A C 1
ATOM 1270 O O . GLY A 1 170 ? -5.217 12.202 9.672 1.00 73.31 170 GLY A O 1
ATOM 1271 N N . GLU A 1 171 ? -3.124 12.793 9.118 1.00 73.25 171 GLU A N 1
ATOM 1272 C CA . GLU A 1 171 ? -3.165 14.108 9.765 1.00 73.25 171 GLU A CA 1
ATOM 1273 C C . GLU A 1 171 ? -4.212 15.079 9.199 1.00 73.25 171 GLU A C 1
ATOM 1275 O O . GLU A 1 171 ? -4.644 14.978 8.046 1.00 73.25 171 GLU A O 1
ATOM 1280 N N . GLN A 1 172 ? -4.589 16.051 10.035 1.00 71.94 172 GLN A N 1
ATOM 1281 C CA . GLN A 1 172 ? -5.576 17.080 9.724 1.00 71.94 172 GLN A CA 1
ATOM 1282 C C . GLN A 1 172 ? -5.135 17.941 8.531 1.00 71.94 172 GLN A C 1
ATOM 1284 O O . GLN A 1 172 ? -3.995 18.394 8.453 1.00 71.94 172 GLN A O 1
ATOM 1289 N N . MET A 1 173 ? -6.060 18.203 7.603 1.00 69.19 173 MET A N 1
ATOM 1290 C CA . MET A 1 173 ? -5.776 19.015 6.419 1.00 69.19 173 MET A CA 1
ATOM 1291 C C . MET A 1 173 ? -5.411 20.451 6.811 1.00 69.19 173 MET A C 1
ATOM 1293 O O . MET A 1 173 ? -6.223 21.168 7.400 1.00 69.19 173 MET A O 1
ATOM 1297 N N . VAL A 1 174 ? -4.209 20.889 6.434 1.00 76.75 174 VAL A N 1
ATOM 1298 C CA . VAL A 1 174 ? -3.770 22.271 6.642 1.00 76.75 174 VAL A CA 1
ATOM 1299 C C . VAL A 1 174 ? -4.402 23.173 5.581 1.00 76.75 174 VAL A C 1
ATOM 1301 O O . VAL A 1 174 ? -4.319 22.897 4.388 1.00 76.75 174 VAL A O 1
ATOM 1304 N N . THR A 1 175 ? -5.049 24.254 6.015 1.00 77.94 175 THR A N 1
ATOM 1305 C CA . THR A 1 175 ? -5.783 25.186 5.138 1.00 77.94 175 THR A CA 1
ATOM 1306 C C . THR A 1 175 ? -4.970 26.412 4.717 1.00 77.94 175 THR A C 1
ATOM 1308 O O . THR A 1 175 ? -5.403 27.166 3.847 1.00 77.94 175 THR A O 1
ATOM 1311 N N . THR A 1 176 ? -3.792 26.634 5.310 1.00 87.94 176 THR A N 1
ATOM 1312 C CA . THR A 1 176 ? -2.903 27.743 4.943 1.00 87.94 176 THR A CA 1
ATOM 1313 C C . THR A 1 176 ? -2.106 27.411 3.682 1.00 87.94 176 THR A C 1
ATOM 1315 O O . THR A 1 176 ? -1.635 26.290 3.505 1.00 87.94 176 THR A O 1
ATOM 1318 N N . ALA A 1 177 ? -1.892 28.400 2.810 1.00 84.56 177 ALA A N 1
ATOM 1319 C CA . ALA A 1 177 ? -1.149 28.200 1.563 1.00 84.56 177 ALA A CA 1
ATOM 1320 C C . ALA A 1 177 ? 0.302 27.727 1.790 1.00 84.56 177 ALA A C 1
ATOM 1322 O O . ALA A 1 177 ? 0.844 26.979 0.978 1.00 84.56 177 ALA A O 1
ATOM 1323 N N . GLU A 1 178 ? 0.928 28.145 2.892 1.00 86.31 178 GLU A N 1
ATOM 1324 C CA . GLU A 1 178 ? 2.267 27.700 3.294 1.00 86.31 178 GLU A CA 1
ATOM 1325 C C . GLU A 1 178 ? 2.260 26.245 3.773 1.00 86.31 178 GLU A C 1
ATOM 1327 O O . GLU A 1 178 ? 3.085 25.451 3.321 1.00 86.31 178 GLU A O 1
ATOM 1332 N N . GLY A 1 179 ? 1.283 25.862 4.601 1.00 84.69 179 GLY A N 1
ATOM 1333 C CA . GLY A 1 179 ? 1.118 24.485 5.060 1.00 84.69 179 GLY A CA 1
ATOM 1334 C C . GLY A 1 179 ? 0.816 23.512 3.920 1.00 84.69 179 GLY A C 1
ATOM 1335 O O . GLY A 1 179 ? 1.425 22.450 3.848 1.00 84.69 179 GLY A O 1
ATOM 1336 N N . THR A 1 180 ? -0.024 23.904 2.958 1.00 85.50 180 THR A N 1
ATOM 1337 C CA . THR A 1 180 ? -0.279 23.109 1.744 1.00 85.50 180 THR A CA 1
ATOM 1338 C C . THR A 1 180 ? 1.003 22.849 0.946 1.00 85.50 180 THR A C 1
ATOM 1340 O O . THR A 1 180 ? 1.191 21.748 0.430 1.00 85.50 180 THR A O 1
ATOM 1343 N N . ARG A 1 181 ? 1.917 23.829 0.859 1.00 88.69 181 ARG A N 1
ATOM 1344 C CA . ARG A 1 181 ? 3.228 23.645 0.207 1.00 88.69 181 ARG A CA 1
ATOM 1345 C C . ARG A 1 181 ? 4.142 22.721 1.009 1.00 88.69 181 ARG A C 1
ATOM 1347 O O . ARG A 1 181 ? 4.814 21.894 0.402 1.00 88.69 181 ARG A O 1
ATOM 1354 N N . ALA A 1 182 ? 4.158 22.840 2.337 1.00 88.62 182 ALA A N 1
ATOM 1355 C CA . ALA A 1 182 ? 4.940 21.960 3.205 1.00 88.62 182 ALA A CA 1
ATOM 1356 C C . ALA A 1 182 ? 4.500 20.492 3.057 1.00 88.62 182 ALA A C 1
ATOM 1358 O O . ALA A 1 182 ? 5.333 19.639 2.763 1.00 88.62 182 ALA A O 1
ATOM 1359 N N . VAL A 1 183 ? 3.189 20.227 3.120 1.00 87.81 183 VAL A N 1
ATOM 1360 C CA . VAL A 1 183 ? 2.613 18.889 2.893 1.00 87.81 183 VAL A CA 1
ATOM 1361 C C . VAL A 1 183 ? 2.934 18.377 1.485 1.00 87.81 183 VAL A C 1
ATOM 1363 O O . VAL A 1 183 ? 3.329 17.227 1.324 1.00 87.81 183 VAL A O 1
ATOM 1366 N N . ALA A 1 184 ? 2.828 19.212 0.446 1.00 89.50 184 ALA A N 1
ATOM 1367 C CA . ALA A 1 184 ? 3.184 18.800 -0.915 1.00 89.50 184 ALA A CA 1
ATOM 1368 C C . ALA A 1 184 ? 4.672 18.412 -1.050 1.00 89.50 184 ALA A C 1
ATOM 1370 O O . ALA A 1 184 ? 4.989 17.441 -1.735 1.00 89.50 184 ALA A O 1
ATOM 1371 N N . LEU A 1 185 ? 5.581 19.134 -0.383 1.00 91.88 185 LEU A N 1
ATOM 1372 C CA . LEU A 1 185 ? 7.010 18.804 -0.353 1.00 91.88 185 LEU A CA 1
ATOM 1373 C C . LEU A 1 185 ? 7.284 17.499 0.403 1.00 91.88 185 LEU A C 1
ATOM 1375 O O . LEU A 1 185 ? 8.063 16.681 -0.079 1.00 91.88 185 LEU A O 1
ATOM 1379 N N . GLU A 1 186 ? 6.631 17.283 1.543 1.00 90.38 186 GLU A N 1
ATOM 1380 C CA . GLU A 1 186 ? 6.733 16.046 2.323 1.00 90.38 186 GLU A CA 1
ATOM 1381 C C . GLU A 1 186 ? 6.258 14.827 1.517 1.00 90.38 186 GLU A C 1
ATOM 1383 O O . GLU A 1 186 ? 6.980 13.839 1.406 1.00 90.38 186 GLU A O 1
ATOM 1388 N N . LEU A 1 187 ? 5.104 14.929 0.852 1.00 91.56 187 LEU A N 1
ATOM 1389 C CA . LEU A 1 187 ? 4.583 13.882 -0.034 1.00 91.56 187 LEU A CA 1
ATOM 1390 C C . LEU A 1 187 ? 5.518 13.583 -1.217 1.00 91.56 187 LEU A C 1
ATOM 1392 O O . LEU A 1 187 ? 5.642 12.429 -1.631 1.00 91.56 187 LEU A O 1
ATOM 1396 N N . CYS A 1 188 ? 6.192 14.602 -1.758 1.00 93.56 188 CYS A N 1
ATOM 1397 C CA . CYS A 1 188 ? 7.221 14.416 -2.781 1.00 93.56 188 CYS A CA 1
ATOM 1398 C C . CYS A 1 188 ? 8.469 13.704 -2.236 1.00 93.56 188 CYS A C 1
ATOM 1400 O O . CYS A 1 188 ? 9.028 12.874 -2.949 1.00 93.56 188 CYS A O 1
ATOM 1402 N N . ARG A 1 189 ? 8.885 13.978 -0.989 1.00 94.00 189 ARG A N 1
ATOM 1403 C CA . ARG A 1 189 ? 9.989 13.256 -0.327 1.00 94.00 189 ARG A CA 1
ATOM 1404 C C . ARG A 1 189 ? 9.627 11.802 -0.034 1.00 94.00 189 ARG A C 1
ATOM 1406 O O . ARG A 1 189 ? 10.416 10.917 -0.337 1.00 94.00 189 ARG A O 1
ATOM 1413 N N . GLU A 1 190 ? 8.416 11.538 0.455 1.00 92.50 190 GLU A N 1
ATOM 1414 C CA . GLU A 1 190 ? 7.941 10.168 0.684 1.00 92.50 190 GLU A CA 1
ATOM 1415 C C . GLU A 1 190 ? 7.923 9.359 -0.630 1.00 92.50 190 GLU A C 1
ATOM 1417 O O . GLU A 1 190 ? 8.355 8.205 -0.673 1.00 92.50 190 GLU A O 1
ATOM 1422 N N . PHE A 1 191 ? 7.501 9.986 -1.735 1.00 94.75 191 PHE A N 1
ATOM 1423 C CA . PHE A 1 191 ? 7.574 9.395 -3.072 1.00 94.75 191 PHE A CA 1
ATOM 1424 C C . PHE A 1 191 ? 9.017 9.161 -3.552 1.00 94.75 191 PHE A C 1
ATOM 1426 O O . PHE A 1 191 ? 9.302 8.093 -4.096 1.00 94.75 191 PHE A O 1
ATOM 1433 N N . GLU A 1 192 ? 9.924 10.122 -3.349 1.00 94.31 192 GLU A N 1
ATOM 1434 C CA . GLU A 1 192 ? 11.355 10.007 -3.674 1.00 94.31 192 GLU A CA 1
ATOM 1435 C C . GLU A 1 192 ? 11.993 8.814 -2.948 1.00 94.31 192 GLU A C 1
ATOM 1437 O O . GLU A 1 192 ? 12.626 7.973 -3.591 1.00 94.31 192 GLU A O 1
ATOM 1442 N N . ASP A 1 193 ? 11.738 8.670 -1.645 1.00 92.56 193 ASP A N 1
ATOM 1443 C CA . ASP A 1 193 ? 12.217 7.547 -0.836 1.00 92.56 193 ASP A CA 1
ATOM 1444 C C . ASP A 1 193 ? 11.673 6.202 -1.341 1.00 92.56 193 ASP A C 1
ATOM 1446 O O . ASP A 1 193 ? 12.429 5.234 -1.473 1.00 92.56 193 ASP A O 1
ATOM 1450 N N . LYS A 1 194 ? 10.376 6.116 -1.682 1.00 91.75 194 LYS A N 1
ATOM 1451 C CA . LYS A 1 194 ? 9.782 4.893 -2.260 1.00 91.75 194 LYS A CA 1
ATOM 1452 C C . LYS A 1 194 ? 10.328 4.564 -3.646 1.00 91.75 194 LYS A C 1
ATOM 1454 O O . LYS A 1 194 ? 10.572 3.394 -3.948 1.00 91.75 194 LYS A O 1
ATOM 1459 N N . PHE A 1 195 ? 10.556 5.571 -4.481 1.00 92.75 195 PHE A N 1
ATOM 1460 C CA . PHE A 1 195 ? 11.164 5.401 -5.797 1.00 92.75 195 PHE A CA 1
ATOM 1461 C C . PHE A 1 195 ? 12.614 4.904 -5.681 1.00 92.75 195 PHE A C 1
ATOM 1463 O O . PHE A 1 195 ? 12.998 3.942 -6.352 1.00 92.75 195 PHE A O 1
ATOM 1470 N N . LEU A 1 196 ? 13.397 5.484 -4.765 1.00 91.62 196 LEU A N 1
ATOM 1471 C CA . LEU A 1 196 ? 14.771 5.069 -4.497 1.00 91.62 196 LEU A CA 1
ATOM 1472 C C . LEU A 1 196 ? 14.839 3.656 -3.900 1.00 91.62 196 LEU A C 1
ATOM 1474 O O . LEU A 1 196 ? 15.686 2.872 -4.331 1.00 91.62 196 LEU A O 1
ATOM 1478 N N . GLN A 1 197 ? 13.934 3.291 -2.981 1.00 89.81 197 GLN A N 1
ATOM 1479 C CA . GLN A 1 197 ? 13.806 1.926 -2.439 1.00 89.81 197 GLN A CA 1
ATOM 1480 C C . GLN A 1 197 ? 13.580 0.892 -3.555 1.00 89.81 197 GLN A C 1
ATOM 1482 O O . GLN A 1 197 ? 14.278 -0.122 -3.597 1.00 89.81 197 GLN A O 1
ATOM 1487 N N . HIS A 1 198 ? 12.688 1.170 -4.513 1.00 88.31 198 HIS A N 1
ATOM 1488 C CA . HIS A 1 198 ? 12.456 0.281 -5.657 1.00 88.31 198 HIS A CA 1
ATOM 1489 C C . HIS A 1 198 ? 13.665 0.126 -6.589 1.00 88.31 198 HIS A C 1
ATOM 1491 O O . HIS A 1 198 ? 13.849 -0.951 -7.153 1.00 88.31 198 HIS A O 1
ATOM 1497 N N . ILE A 1 199 ? 14.488 1.164 -6.769 1.00 89.31 199 ILE A N 1
ATOM 1498 C CA . ILE A 1 199 ? 15.697 1.089 -7.607 1.00 89.31 199 ILE A CA 1
ATOM 1499 C C . ILE A 1 199 ? 16.843 0.381 -6.870 1.00 89.31 199 ILE A C 1
ATOM 1501 O O . ILE A 1 199 ? 17.513 -0.471 -7.450 1.00 89.31 199 ILE A O 1
ATOM 1505 N N . THR A 1 200 ? 17.078 0.726 -5.602 1.00 86.00 200 THR A N 1
ATOM 1506 C CA . THR A 1 200 ? 18.275 0.309 -4.847 1.00 86.00 200 THR A CA 1
ATOM 1507 C C . THR A 1 200 ? 18.111 -1.006 -4.094 1.00 86.00 200 THR A C 1
ATOM 1509 O O . THR A 1 200 ? 19.052 -1.793 -4.039 1.00 86.00 200 THR A O 1
ATOM 1512 N N . GLY A 1 201 ? 16.929 -1.274 -3.533 1.00 72.06 201 GLY A N 1
ATOM 1513 C CA . GLY A 1 201 ? 16.662 -2.485 -2.753 1.00 72.06 201 GLY A CA 1
ATOM 1514 C C . GLY A 1 201 ? 16.389 -3.726 -3.607 1.00 72.06 201 GLY A C 1
ATOM 1515 O O . GLY A 1 201 ? 16.312 -4.831 -3.079 1.00 72.06 201 GLY A O 1
ATOM 1516 N N . GLY A 1 202 ? 16.201 -3.561 -4.922 1.00 64.75 202 GLY A N 1
ATOM 1517 C CA . GLY A 1 202 ? 15.796 -4.632 -5.840 1.00 64.75 202 GLY A CA 1
ATOM 1518 C C . GLY A 1 202 ? 14.338 -5.093 -5.682 1.00 64.75 202 GLY A C 1
ATOM 1519 O O . GLY A 1 202 ? 13.863 -5.892 -6.492 1.00 64.75 202 GLY A O 1
ATOM 1520 N N . GLU A 1 203 ? 13.614 -4.577 -4.684 1.00 61.78 203 GLU A N 1
ATOM 1521 C CA . GLU A 1 203 ? 12.217 -4.912 -4.410 1.00 61.78 203 GLU A CA 1
ATOM 1522 C C . GLU A 1 203 ? 11.256 -4.374 -5.484 1.00 61.78 203 GLU A C 1
ATOM 1524 O O . GLU A 1 203 ? 11.382 -3.263 -6.009 1.00 61.78 203 GLU A O 1
ATOM 1529 N N . GLY A 1 204 ? 10.231 -5.165 -5.807 1.00 70.75 204 GLY A N 1
ATOM 1530 C CA . GLY A 1 204 ? 9.253 -4.825 -6.838 1.00 70.75 204 GLY A CA 1
ATOM 1531 C C . GLY A 1 204 ? 9.828 -4.947 -8.252 1.00 70.75 204 GLY A C 1
ATOM 1532 O O . GLY A 1 204 ? 10.149 -6.045 -8.704 1.00 70.75 204 GLY A O 1
ATOM 1533 N N . ASN A 1 205 ? 9.902 -3.831 -8.982 1.00 80.94 205 ASN A N 1
ATOM 1534 C CA . ASN A 1 205 ? 10.295 -3.813 -10.396 1.00 80.94 205 ASN A CA 1
ATOM 1535 C C . ASN A 1 205 ? 11.793 -3.532 -10.639 1.00 80.94 205 ASN A C 1
ATOM 1537 O O . ASN A 1 205 ? 12.241 -3.714 -11.769 1.00 80.94 205 ASN A O 1
ATOM 1541 N N . GLY A 1 206 ? 12.577 -3.141 -9.623 1.00 83.62 206 GLY A N 1
ATOM 1542 C CA . GLY A 1 206 ? 13.984 -2.735 -9.785 1.00 83.62 206 GLY A CA 1
ATOM 1543 C C . GLY A 1 206 ? 14.888 -3.788 -10.430 1.00 83.62 206 GLY A C 1
ATOM 1544 O O . GLY A 1 206 ? 15.665 -3.473 -11.331 1.00 83.62 206 GLY A O 1
ATOM 1545 N N . TRP A 1 207 ? 14.727 -5.063 -10.057 1.00 87.38 207 TRP A N 1
ATOM 1546 C CA . TRP A 1 207 ? 15.508 -6.170 -10.629 1.00 87.38 207 TRP A CA 1
ATOM 1547 C C . TRP A 1 207 ? 15.364 -6.304 -12.157 1.00 87.38 207 TRP A C 1
ATOM 1549 O O . TRP A 1 207 ? 16.264 -6.828 -12.813 1.00 87.38 207 TRP A O 1
ATOM 1559 N N . LYS A 1 208 ? 14.268 -5.801 -12.750 1.00 90.31 208 LYS A N 1
ATOM 1560 C CA . LYS A 1 208 ? 14.075 -5.811 -14.207 1.00 90.31 208 LYS A CA 1
ATOM 1561 C C . LYS A 1 208 ? 15.088 -4.913 -14.922 1.00 90.31 208 LYS A C 1
ATOM 1563 O O . LYS A 1 208 ? 15.491 -5.260 -16.023 1.00 90.31 208 LYS A O 1
ATOM 1568 N N . ILE A 1 209 ? 15.555 -3.830 -14.288 1.00 91.31 209 ILE A N 1
ATOM 1569 C CA . ILE A 1 209 ? 16.629 -2.978 -14.829 1.00 91.31 209 ILE A CA 1
ATOM 1570 C C . ILE A 1 209 ? 17.918 -3.802 -14.961 1.00 91.31 209 ILE A C 1
ATOM 1572 O O . ILE A 1 209 ? 18.529 -3.836 -16.028 1.00 91.31 209 ILE A O 1
ATOM 1576 N N . VAL A 1 210 ? 18.290 -4.533 -13.904 1.00 90.38 210 VAL A N 1
ATOM 1577 C CA . VAL A 1 210 ? 19.457 -5.434 -13.908 1.00 90.38 210 VAL A CA 1
ATOM 1578 C C . VAL A 1 210 ? 19.289 -6.525 -14.971 1.00 90.38 210 VAL A C 1
ATOM 1580 O O . VAL A 1 210 ? 20.191 -6.750 -15.773 1.00 90.38 210 VAL A O 1
ATOM 1583 N N . SER A 1 211 ? 18.100 -7.129 -15.067 1.00 90.94 211 SER A N 1
ATOM 1584 C CA . SER A 1 211 ? 17.774 -8.119 -16.102 1.00 90.94 211 SER A CA 1
ATOM 1585 C C . SER A 1 211 ? 17.895 -7.578 -17.535 1.00 90.94 211 SER A C 1
ATOM 1587 O O . SER A 1 211 ? 18.240 -8.347 -18.436 1.00 90.94 211 SER A O 1
ATOM 1589 N N . SER A 1 212 ? 17.638 -6.289 -17.776 1.00 93.06 212 SER A N 1
ATOM 1590 C CA . SER A 1 212 ? 17.840 -5.675 -19.094 1.00 93.06 212 SER A CA 1
ATOM 1591 C C . SER A 1 212 ? 19.327 -5.571 -19.452 1.00 93.06 212 SER A C 1
ATOM 1593 O O . SER A 1 212 ? 19.700 -5.911 -20.577 1.00 93.06 212 SER A O 1
ATOM 1595 N N . PHE A 1 213 ? 20.186 -5.181 -18.502 1.00 92.94 213 PHE A N 1
ATOM 1596 C CA . PHE A 1 213 ? 21.633 -5.027 -18.716 1.00 92.94 213 PHE A CA 1
ATOM 1597 C C . PHE A 1 213 ? 22.430 -6.340 -18.691 1.00 92.94 213 PHE A C 1
ATOM 1599 O O . PHE A 1 213 ? 23.372 -6.481 -19.468 1.00 92.94 213 PHE A O 1
ATOM 1606 N N . GLU A 1 214 ? 22.074 -7.302 -17.838 1.00 91.56 214 GLU A N 1
ATOM 1607 C CA . GLU A 1 214 ? 22.793 -8.581 -17.703 1.00 91.56 214 GLU A CA 1
ATOM 1608 C C . GLU A 1 214 ? 22.193 -9.701 -18.570 1.00 91.56 214 GLU A C 1
ATOM 1610 O O . GLU A 1 214 ? 22.899 -10.622 -18.986 1.00 91.56 214 GLU A O 1
ATOM 1615 N N . GLY A 1 215 ? 20.893 -9.618 -18.876 1.00 92.38 215 GLY A N 1
ATOM 1616 C CA . GLY A 1 215 ? 20.148 -10.613 -19.646 1.00 92.38 215 GLY A CA 1
ATOM 1617 C C . GLY A 1 215 ? 19.837 -10.159 -21.071 1.00 92.38 215 GLY A C 1
ATOM 1618 O O . GLY A 1 215 ? 20.457 -10.627 -22.030 1.00 92.38 215 GLY A O 1
ATOM 1619 N N . SER A 1 216 ? 18.850 -9.271 -21.223 1.00 92.38 216 SER A N 1
ATOM 1620 C CA . SER A 1 216 ? 18.274 -8.902 -22.526 1.00 92.38 216 SER A CA 1
ATOM 1621 C C . SER A 1 216 ? 19.319 -8.343 -23.494 1.00 92.38 216 SER A C 1
ATOM 1623 O O . SER A 1 216 ? 19.463 -8.845 -24.610 1.00 92.38 216 SER A O 1
ATOM 1625 N N . PHE A 1 217 ? 20.075 -7.324 -23.080 1.00 95.75 217 PHE A N 1
ATOM 1626 C CA . PHE A 1 217 ? 21.022 -6.626 -23.947 1.00 95.75 217 PHE A CA 1
ATOM 1627 C C . PHE A 1 217 ? 22.208 -7.508 -24.398 1.00 95.75 217 PHE A C 1
ATOM 1629 O O . PHE A 1 217 ? 22.408 -7.627 -25.612 1.00 95.75 217 PHE A O 1
ATOM 1636 N N . PRO A 1 218 ? 22.933 -8.229 -23.514 1.00 95.62 218 PRO A N 1
ATOM 1637 C CA . PRO A 1 218 ? 23.997 -9.144 -23.931 1.00 95.62 218 PRO A CA 1
ATOM 1638 C C . PRO A 1 218 ? 23.506 -10.261 -24.855 1.00 95.62 218 PRO A C 1
ATOM 1640 O O . PRO A 1 218 ? 24.247 -10.699 -25.734 1.00 95.62 218 PRO A O 1
ATOM 1643 N N . ASN A 1 219 ? 22.262 -10.721 -24.691 1.00 95.00 219 ASN A N 1
ATOM 1644 C CA . ASN A 1 219 ? 21.676 -11.726 -25.575 1.00 95.00 219 ASN A CA 1
ATOM 1645 C C . ASN A 1 219 ? 21.366 -11.163 -26.970 1.00 95.00 219 ASN A C 1
ATOM 1647 O O . ASN A 1 219 ? 21.701 -11.822 -27.952 1.00 95.00 219 ASN A O 1
ATOM 1651 N N . ARG A 1 220 ? 20.843 -9.933 -27.081 1.00 94.12 220 ARG A N 1
ATOM 1652 C CA . ARG A 1 220 ? 20.675 -9.251 -28.382 1.00 94.12 220 ARG A CA 1
ATOM 1653 C C . ARG A 1 220 ? 22.022 -9.033 -29.088 1.00 94.12 220 ARG A C 1
ATOM 1655 O O . ARG A 1 220 ? 22.125 -9.288 -30.281 1.00 94.12 220 ARG A O 1
ATOM 1662 N N . ILE A 1 221 ? 23.072 -8.644 -28.355 1.00 94.50 221 ILE A N 1
ATOM 1663 C CA . ILE A 1 221 ? 24.433 -8.482 -28.907 1.00 94.50 221 ILE A CA 1
ATOM 1664 C C . ILE A 1 221 ? 25.006 -9.815 -29.430 1.00 94.50 221 ILE A C 1
ATOM 1666 O O . ILE A 1 221 ? 25.620 -9.842 -30.495 1.00 94.50 221 ILE A O 1
ATOM 1670 N N . LYS A 1 222 ? 24.771 -10.938 -28.737 1.00 93.19 222 LYS A N 1
ATOM 1671 C CA . LYS A 1 222 ? 25.172 -12.283 -29.205 1.00 93.19 222 LYS A CA 1
ATOM 1672 C C . LYS A 1 222 ? 24.395 -12.763 -30.439 1.00 93.19 222 LYS A C 1
ATOM 1674 O O . LYS A 1 222 ? 24.889 -13.631 -31.146 1.00 93.19 222 LYS A O 1
ATOM 1679 N N . GLN A 1 223 ? 23.193 -12.236 -30.671 1.00 93.00 223 GLN A N 1
ATOM 1680 C CA . GLN A 1 223 ? 22.318 -12.591 -31.797 1.00 93.00 223 GLN A CA 1
ATOM 1681 C C . GLN A 1 223 ? 22.558 -11.738 -33.054 1.00 93.00 223 GLN A C 1
ATOM 1683 O O . GLN A 1 223 ? 21.864 -11.918 -34.054 1.00 93.00 223 GLN A O 1
ATOM 1688 N N . LEU A 1 224 ? 23.531 -10.818 -33.031 1.00 93.44 224 LEU A N 1
ATOM 1689 C CA . LEU A 1 224 ? 23.898 -10.043 -34.214 1.00 93.44 224 LEU A CA 1
ATOM 1690 C C . LEU A 1 224 ? 24.340 -10.969 -35.367 1.00 93.44 224 LEU A C 1
ATOM 1692 O O . LEU A 1 224 ? 25.047 -11.948 -35.119 1.00 93.44 224 LEU A O 1
ATOM 1696 N N . PRO A 1 225 ? 23.984 -10.663 -36.632 1.00 91.56 225 PRO A N 1
ATOM 1697 C CA . PRO A 1 225 ? 24.233 -11.529 -37.790 1.00 91.56 225 PRO A CA 1
ATOM 1698 C C . PRO A 1 225 ? 25.695 -11.463 -38.273 1.00 91.56 225 PRO A C 1
ATOM 1700 O O . PRO A 1 225 ? 25.980 -11.167 -39.438 1.00 91.56 225 PRO A O 1
ATOM 1703 N N . LEU A 1 226 ? 26.639 -11.738 -37.368 1.00 90.94 226 LEU A N 1
ATOM 1704 C CA . LEU A 1 226 ? 28.079 -11.678 -37.617 1.00 90.94 226 LEU A CA 1
ATOM 1705 C C . LEU A 1 226 ? 28.508 -12.657 -38.714 1.00 90.94 226 LEU A C 1
ATOM 1707 O O . LEU A 1 226 ? 29.327 -12.287 -39.548 1.00 90.94 226 LEU A O 1
ATOM 1711 N N . ASP A 1 227 ? 27.907 -13.847 -38.784 1.00 89.50 227 ASP A N 1
ATOM 1712 C CA . ASP A 1 227 ? 28.219 -14.846 -39.817 1.00 89.50 227 ASP A CA 1
ATOM 1713 C C . ASP A 1 227 ? 27.924 -14.322 -41.231 1.00 89.50 227 ASP A C 1
ATOM 1715 O O . ASP A 1 227 ? 28.731 -14.480 -42.143 1.00 89.50 227 ASP A O 1
ATOM 1719 N N . ARG A 1 228 ? 26.803 -13.607 -41.410 1.00 89.44 228 ARG A N 1
ATOM 1720 C CA . ARG A 1 228 ? 26.459 -12.957 -42.687 1.00 89.44 228 ARG A CA 1
ATOM 1721 C C . ARG A 1 228 ? 27.385 -11.778 -42.990 1.00 89.44 228 ARG A C 1
ATOM 1723 O O . ARG A 1 228 ? 27.704 -11.536 -44.152 1.00 89.44 228 ARG A O 1
ATOM 1730 N N . HIS A 1 229 ? 27.815 -11.044 -41.965 1.00 89.81 229 HIS A N 1
ATOM 1731 C CA . HIS A 1 229 ? 28.759 -9.939 -42.124 1.00 89.81 229 HIS A CA 1
ATOM 1732 C C . HIS A 1 229 ? 30.173 -10.430 -42.496 1.00 89.81 229 HIS A C 1
ATOM 1734 O O . HIS A 1 229 ? 30.857 -9.793 -43.298 1.00 89.81 229 HIS A O 1
ATOM 1740 N N . PHE A 1 230 ? 30.604 -11.570 -41.955 1.00 91.00 230 PHE A N 1
ATOM 1741 C CA . PHE A 1 230 ? 31.916 -12.172 -42.205 1.00 91.00 230 PHE A CA 1
ATOM 1742 C C . PHE A 1 230 ? 31.924 -13.254 -43.300 1.00 91.00 230 PHE A C 1
ATOM 1744 O O . PHE A 1 230 ? 32.962 -13.886 -43.504 1.00 91.00 230 PHE A O 1
ATOM 1751 N N . ASP A 1 231 ? 30.827 -13.435 -44.048 1.00 93.81 231 ASP A N 1
ATOM 1752 C CA . ASP A 1 231 ? 30.814 -14.288 -45.243 1.00 93.81 231 ASP A CA 1
ATOM 1753 C C . ASP A 1 231 ? 31.922 -13.881 -46.227 1.00 93.81 231 ASP A C 1
ATOM 1755 O O . ASP A 1 231 ? 32.172 -12.696 -46.461 1.00 93.81 231 ASP A O 1
ATOM 1759 N N . MET A 1 232 ? 32.558 -14.870 -46.856 1.00 91.31 232 MET A N 1
ATOM 1760 C CA . MET A 1 232 ? 33.722 -14.671 -47.720 1.00 91.31 232 MET A CA 1
ATOM 1761 C C . MET A 1 232 ? 33.422 -13.735 -48.900 1.00 91.31 232 MET A C 1
ATOM 1763 O O . MET A 1 232 ? 34.267 -12.921 -49.276 1.00 91.31 232 MET A O 1
ATOM 1767 N N . ASN A 1 233 ? 32.208 -13.793 -49.460 1.00 92.81 233 ASN A N 1
ATOM 1768 C CA . ASN A 1 233 ? 31.805 -12.906 -50.554 1.00 92.81 233 ASN A CA 1
ATOM 1769 C C . ASN A 1 233 ? 31.587 -11.471 -50.058 1.00 92.81 233 ASN A C 1
ATOM 1771 O O . ASN A 1 233 ? 31.920 -10.514 -50.760 1.00 92.81 233 ASN A O 1
ATOM 1775 N N . ASN A 1 234 ? 31.053 -11.314 -48.843 1.00 90.12 234 ASN A N 1
ATOM 1776 C CA . ASN A 1 234 ? 30.857 -10.015 -48.208 1.00 90.12 234 ASN A CA 1
ATOM 1777 C C . ASN A 1 234 ? 32.198 -9.358 -47.846 1.00 90.12 234 ASN A C 1
ATOM 1779 O O . ASN A 1 234 ? 32.437 -8.207 -48.208 1.00 90.12 234 ASN A O 1
ATOM 1783 N N . VAL A 1 235 ? 33.100 -10.123 -47.224 1.00 91.38 235 VAL A N 1
ATOM 1784 C CA . VAL A 1 235 ? 34.468 -9.707 -46.884 1.00 91.38 235 VAL A CA 1
ATOM 1785 C C . VAL A 1 235 ? 35.238 -9.294 -48.134 1.00 91.38 235 VAL A C 1
ATOM 1787 O O . VAL A 1 235 ? 35.789 -8.195 -48.166 1.00 91.38 235 VAL A O 1
ATOM 1790 N N . LYS A 1 236 ? 35.229 -10.118 -49.193 1.00 88.31 236 LYS A N 1
ATOM 1791 C CA . LYS A 1 236 ? 35.904 -9.793 -50.457 1.00 88.31 236 LYS A CA 1
ATOM 1792 C C . LYS A 1 236 ? 35.384 -8.486 -51.062 1.00 88.31 236 LYS A C 1
ATOM 1794 O O . LYS A 1 236 ? 36.192 -7.679 -51.511 1.00 88.31 236 LYS A O 1
ATOM 1799 N N . ARG A 1 237 ? 34.065 -8.255 -51.047 1.00 90.19 237 ARG A N 1
ATOM 1800 C CA . ARG A 1 237 ? 33.460 -7.015 -51.562 1.00 90.19 237 ARG A CA 1
ATOM 1801 C C . ARG A 1 237 ? 33.926 -5.789 -50.773 1.00 90.19 237 ARG A C 1
ATOM 1803 O O . ARG A 1 237 ? 34.465 -4.869 -51.372 1.00 90.19 237 ARG A O 1
ATOM 1810 N N . ILE A 1 238 ? 33.786 -5.820 -49.445 1.00 90.00 238 ILE A N 1
ATOM 1811 C CA . ILE A 1 238 ? 34.122 -4.694 -48.555 1.00 90.00 238 ILE A CA 1
ATOM 1812 C C . ILE A 1 238 ? 35.622 -4.368 -48.598 1.00 90.00 238 ILE A C 1
ATOM 1814 O O . ILE A 1 238 ? 35.999 -3.200 -48.555 1.00 90.00 238 ILE A O 1
ATOM 1818 N N . VAL A 1 239 ? 36.490 -5.381 -48.698 1.00 87.62 239 VAL A N 1
ATOM 1819 C CA . VAL A 1 239 ? 37.942 -5.173 -48.812 1.00 87.62 239 VAL A CA 1
ATOM 1820 C C . VAL A 1 239 ? 38.311 -4.546 -50.158 1.00 87.62 239 VAL A C 1
ATOM 1822 O O . VAL A 1 239 ? 39.035 -3.557 -50.169 1.00 87.62 239 VAL A O 1
ATOM 1825 N N . LEU A 1 240 ? 37.782 -5.058 -51.277 1.00 86.50 240 LEU A N 1
ATOM 1826 C CA . LEU A 1 240 ? 38.043 -4.485 -52.606 1.00 86.50 240 LEU A CA 1
ATOM 1827 C C . LEU A 1 240 ? 37.532 -3.040 -52.725 1.00 86.50 240 LEU A C 1
ATOM 1829 O O . LEU A 1 240 ? 38.216 -2.191 -53.290 1.00 86.50 240 LEU A O 1
ATOM 1833 N N . GLU A 1 241 ? 36.361 -2.750 -52.158 1.00 87.31 241 GLU A N 1
ATOM 1834 C CA . GLU A 1 241 ? 35.779 -1.404 -52.117 1.00 87.31 241 GLU A CA 1
ATOM 1835 C C . GLU A 1 241 ? 36.625 -0.427 -51.278 1.00 87.31 241 GLU A C 1
ATOM 1837 O O . GLU A 1 241 ? 36.830 0.717 -51.677 1.00 87.31 241 GLU A O 1
ATOM 1842 N N . ALA A 1 242 ? 37.165 -0.879 -50.141 1.00 86.31 242 ALA A N 1
ATOM 1843 C CA . ALA A 1 242 ? 37.971 -0.050 -49.244 1.00 86.31 242 ALA A CA 1
ATOM 1844 C C . ALA A 1 242 ? 39.428 0.157 -49.709 1.00 86.31 242 ALA A C 1
ATOM 1846 O O . ALA A 1 242 ? 40.029 1.189 -49.391 1.00 86.31 242 ALA A O 1
ATOM 1847 N N . ASP A 1 243 ? 40.002 -0.808 -50.431 1.00 81.62 243 ASP A N 1
ATOM 1848 C CA . ASP A 1 243 ? 41.358 -0.715 -50.984 1.00 81.62 243 ASP A CA 1
ATOM 1849 C C . ASP A 1 243 ? 41.377 0.056 -52.322 1.00 81.62 243 ASP A C 1
ATOM 1851 O O . ASP A 1 243 ? 42.325 0.794 -52.601 1.00 81.62 243 ASP A O 1
ATOM 1855 N N . GLY A 1 244 ? 40.300 -0.024 -53.112 1.00 80.56 244 GLY A N 1
ATOM 1856 C CA . GLY A 1 244 ? 40.125 0.745 -54.344 1.00 80.56 244 GLY A CA 1
ATOM 1857 C C . GLY A 1 244 ? 41.039 0.284 -55.486 1.00 80.56 244 GLY A C 1
ATOM 1858 O O . GLY A 1 244 ? 41.292 -0.905 -55.663 1.00 80.56 244 GLY A O 1
ATOM 1859 N N . TYR A 1 245 ? 41.526 1.229 -56.298 1.00 76.19 245 TYR A N 1
ATOM 1860 C CA . TYR A 1 245 ? 42.317 0.920 -57.501 1.00 76.19 245 TYR A CA 1
ATOM 1861 C C . TYR A 1 245 ? 43.770 0.494 -57.217 1.00 76.19 245 TYR A C 1
ATOM 1863 O O . TYR A 1 245 ? 44.428 -0.037 -58.110 1.00 76.19 245 TYR A O 1
ATOM 1871 N N . GLN A 1 246 ? 44.286 0.735 -56.005 1.00 71.75 246 GLN A N 1
ATOM 1872 C CA . GLN A 1 246 ? 45.673 0.452 -55.628 1.00 71.75 246 GLN A CA 1
ATOM 1873 C C . GLN A 1 246 ? 45.714 -0.551 -54.459 1.00 71.75 246 GLN A C 1
ATOM 1875 O O . GLN A 1 246 ? 45.662 -0.139 -53.299 1.00 71.75 246 GLN A O 1
ATOM 1880 N N . PRO A 1 247 ? 45.805 -1.867 -54.736 1.00 65.56 247 PRO A N 1
ATOM 1881 C CA . PRO A 1 247 ? 45.776 -2.894 -53.698 1.00 65.56 247 PRO A CA 1
ATOM 1882 C C . PRO A 1 247 ? 47.022 -2.860 -52.800 1.00 65.56 247 PRO A C 1
ATOM 1884 O O . PRO A 1 247 ? 48.145 -2.630 -53.256 1.00 65.56 247 PRO A O 1
ATOM 1887 N N . TYR A 1 248 ? 46.832 -3.142 -51.509 1.00 65.62 248 TYR A N 1
ATOM 1888 C CA . TYR A 1 248 ? 47.917 -3.174 -50.527 1.00 65.62 248 TYR A CA 1
ATOM 1889 C C . TYR A 1 248 ? 48.714 -4.484 -50.595 1.00 65.62 248 TYR A C 1
ATOM 1891 O O . TYR A 1 248 ? 48.185 -5.561 -50.339 1.00 65.62 248 TYR A O 1
ATOM 1899 N N . LEU A 1 249 ? 50.023 -4.383 -50.848 1.00 65.25 249 LEU A N 1
ATOM 1900 C CA . LEU A 1 249 ? 50.929 -5.535 -51.000 1.00 65.25 249 LEU A CA 1
ATOM 1901 C C . LEU A 1 249 ? 51.224 -6.312 -49.698 1.00 65.25 249 LEU A C 1
ATOM 1903 O O . LEU A 1 249 ? 51.821 -7.382 -49.761 1.00 65.25 249 LEU A O 1
ATOM 1907 N N . ILE A 1 250 ? 50.860 -5.775 -48.524 1.00 67.00 250 ILE A N 1
ATOM 1908 C CA . ILE A 1 250 ? 51.250 -6.330 -47.210 1.00 67.00 250 ILE A CA 1
ATOM 1909 C C . ILE A 1 250 ? 50.038 -6.616 -46.307 1.00 67.00 250 ILE A C 1
ATOM 1911 O O . ILE A 1 250 ? 49.986 -7.669 -45.673 1.00 67.00 250 ILE A O 1
ATOM 1915 N N . SER A 1 251 ? 49.060 -5.705 -46.217 1.00 69.00 251 SER A N 1
ATOM 1916 C CA . SER A 1 251 ? 47.841 -5.904 -45.416 1.00 69.00 251 SER A CA 1
ATOM 1917 C C . SER A 1 251 ? 46.725 -4.928 -45.828 1.00 69.00 251 SER A C 1
ATOM 1919 O O . SER A 1 251 ? 47.004 -3.730 -45.923 1.00 69.00 251 SER A O 1
ATOM 1921 N N . PRO A 1 252 ? 45.468 -5.381 -46.017 1.00 75.12 252 PRO A N 1
ATOM 1922 C CA . PRO A 1 252 ? 44.328 -4.527 -46.357 1.00 75.12 252 PRO A CA 1
ATOM 1923 C C . PRO A 1 252 ? 43.782 -3.810 -45.110 1.00 75.12 252 PRO A C 1
ATOM 1925 O O . PRO A 1 252 ? 42.695 -4.106 -44.605 1.00 75.12 252 PRO A O 1
ATOM 1928 N N . GLU A 1 253 ? 44.558 -2.876 -44.551 1.00 79.06 253 GLU A N 1
ATOM 1929 C CA . GLU A 1 253 ? 44.195 -2.189 -43.303 1.00 79.06 253 GLU A CA 1
ATOM 1930 C C . GLU A 1 253 ? 42.882 -1.397 -43.439 1.00 79.06 253 GLU A C 1
ATOM 1932 O O . GLU A 1 253 ? 42.060 -1.398 -42.518 1.00 79.06 253 GLU A O 1
ATOM 1937 N N . LYS A 1 254 ? 42.641 -0.773 -44.601 1.00 82.12 254 LYS A N 1
ATOM 1938 C CA . LYS A 1 254 ? 41.386 -0.063 -44.893 1.00 82.12 254 LYS A CA 1
ATOM 1939 C C . LYS A 1 254 ? 40.195 -1.019 -44.909 1.00 82.12 254 LYS A C 1
ATOM 1941 O O . LYS A 1 254 ? 39.215 -0.756 -44.212 1.00 82.12 254 LYS A O 1
ATOM 1946 N N . GLY A 1 255 ? 40.302 -2.145 -45.618 1.00 85.94 255 GLY A N 1
ATOM 1947 C CA . GLY A 1 255 ? 39.288 -3.203 -45.618 1.00 85.94 255 GLY A CA 1
ATOM 1948 C C . GLY A 1 255 ? 38.973 -3.739 -44.219 1.00 85.94 255 GLY A C 1
ATOM 1949 O O . GLY A 1 255 ? 37.808 -3.804 -43.829 1.00 85.94 255 GLY A O 1
ATOM 1950 N N . LEU A 1 256 ? 39.997 -4.035 -43.411 1.00 84.88 256 LEU A N 1
ATOM 1951 C CA . LEU A 1 256 ? 39.817 -4.485 -42.024 1.00 84.88 256 LEU A CA 1
ATOM 1952 C C . LEU A 1 256 ? 39.141 -3.423 -41.141 1.00 84.88 256 LEU A C 1
ATOM 1954 O O . LEU A 1 256 ? 38.230 -3.750 -40.380 1.00 84.88 256 LEU A O 1
ATOM 1958 N N . ARG A 1 257 ? 39.537 -2.148 -41.255 1.00 86.19 257 ARG A N 1
ATOM 1959 C CA . ARG A 1 257 ? 38.873 -1.036 -40.550 1.00 86.19 257 ARG A CA 1
ATOM 1960 C C . ARG A 1 257 ? 37.414 -0.882 -40.988 1.00 86.19 257 ARG A C 1
ATOM 1962 O O . ARG A 1 257 ? 36.565 -0.661 -40.131 1.00 86.19 257 ARG A O 1
ATOM 1969 N N . SER A 1 258 ? 37.116 -1.035 -42.279 1.00 88.56 258 SER A N 1
ATOM 1970 C CA . SER A 1 258 ? 35.749 -0.979 -42.816 1.00 88.56 258 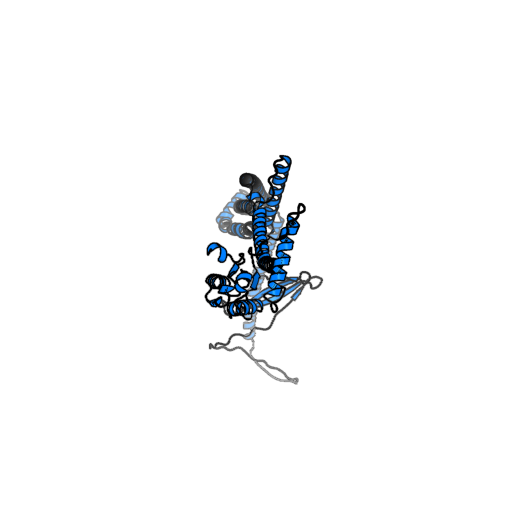SER A CA 1
ATOM 1971 C C . SER A 1 258 ? 34.869 -2.102 -42.249 1.00 88.56 258 SER A C 1
ATOM 1973 O O . SER A 1 258 ? 33.793 -1.837 -41.714 1.00 88.56 258 SER A O 1
ATOM 1975 N N . LEU A 1 259 ? 35.375 -3.342 -42.229 1.00 89.25 259 LEU A N 1
ATOM 1976 C CA . LEU A 1 259 ? 34.684 -4.490 -41.629 1.00 89.25 259 LEU A CA 1
ATOM 1977 C C . LEU A 1 259 ? 34.381 -4.286 -40.136 1.00 89.25 259 LEU A C 1
ATOM 1979 O O . LEU A 1 259 ? 33.271 -4.568 -39.690 1.00 89.25 259 LEU A O 1
ATOM 1983 N N . ILE A 1 260 ? 35.336 -3.764 -39.359 1.00 89.25 260 ILE A N 1
ATOM 1984 C CA . ILE A 1 260 ? 35.118 -3.485 -37.929 1.00 89.25 260 ILE A CA 1
ATOM 1985 C C . ILE A 1 260 ? 34.053 -2.389 -37.746 1.00 89.25 260 ILE A C 1
ATOM 1987 O O . ILE A 1 260 ? 33.150 -2.548 -36.925 1.00 89.25 260 ILE A O 1
ATOM 1991 N N . LYS A 1 261 ? 34.095 -1.314 -38.549 1.00 90.19 261 LYS A N 1
ATOM 1992 C CA . LYS A 1 261 ? 33.079 -0.243 -38.535 1.00 90.19 261 LYS A CA 1
ATOM 1993 C C . LYS A 1 261 ? 31.674 -0.735 -38.897 1.00 90.19 261 LYS A C 1
ATOM 1995 O O . LYS A 1 261 ? 30.705 -0.181 -38.375 1.00 90.19 261 LYS A O 1
ATOM 2000 N N . GLY A 1 262 ? 31.571 -1.737 -39.772 1.00 90.56 262 GLY A N 1
ATOM 2001 C CA . GLY A 1 262 ? 30.316 -2.398 -40.137 1.00 90.56 262 GLY A CA 1
ATOM 2002 C C . GLY A 1 262 ? 29.713 -3.185 -38.973 1.00 90.56 262 GLY A C 1
ATOM 2003 O O . GLY A 1 262 ? 28.559 -2.960 -38.621 1.00 90.56 262 GLY A O 1
ATOM 2004 N N . VAL A 1 263 ? 30.509 -4.030 -38.304 1.00 91.75 263 VAL A N 1
ATOM 2005 C CA . VAL A 1 263 ? 30.054 -4.790 -37.121 1.00 91.75 263 VAL A CA 1
ATOM 2006 C C . VAL A 1 263 ? 29.634 -3.875 -35.977 1.00 91.75 263 VAL A C 1
ATOM 2008 O O . VAL A 1 263 ? 28.585 -4.091 -35.376 1.00 91.75 263 VAL A O 1
ATOM 2011 N N . LEU A 1 264 ? 30.435 -2.852 -35.676 1.00 92.00 264 LEU A N 1
ATOM 2012 C CA . LEU A 1 264 ? 30.135 -1.916 -34.594 1.00 92.00 264 LEU A CA 1
ATOM 2013 C C . LEU A 1 264 ? 28.842 -1.122 -34.850 1.00 92.00 264 LEU A C 1
ATOM 2015 O O . LEU A 1 264 ? 28.136 -0.814 -33.896 1.00 92.00 264 LEU A O 1
ATOM 2019 N N . GLU A 1 265 ? 28.473 -0.852 -36.108 1.00 93.50 265 GLU A N 1
ATOM 2020 C CA . GLU A 1 265 ? 27.201 -0.179 -36.417 1.00 93.50 265 GLU A CA 1
ATOM 2021 C C . GLU A 1 265 ? 25.981 -1.022 -36.036 1.00 93.50 265 GLU A C 1
ATOM 2023 O O . GLU A 1 265 ? 24.995 -0.493 -35.522 1.00 93.50 265 GLU A O 1
ATOM 2028 N N . LEU A 1 266 ? 26.072 -2.347 -36.195 1.00 93.62 266 LEU A N 1
ATOM 2029 C CA . LEU A 1 266 ? 25.007 -3.275 -35.805 1.00 93.62 266 LEU A CA 1
ATOM 2030 C C . LEU A 1 266 ? 24.733 -3.259 -34.290 1.00 93.62 266 LEU A C 1
ATOM 2032 O O . LEU A 1 266 ? 23.661 -3.678 -33.864 1.00 93.62 266 LEU A O 1
ATOM 2036 N N . ALA A 1 267 ? 25.655 -2.748 -33.466 1.00 94.44 267 ALA A N 1
ATOM 2037 C CA . ALA A 1 267 ? 25.446 -2.612 -32.026 1.00 94.44 267 ALA A CA 1
ATOM 2038 C C . ALA A 1 267 ? 24.523 -1.436 -31.642 1.00 94.44 267 ALA A C 1
ATOM 2040 O O . ALA A 1 267 ? 24.013 -1.422 -30.517 1.00 94.44 267 ALA A O 1
ATOM 2041 N N . LYS A 1 268 ? 24.256 -0.470 -32.541 1.00 95.19 268 LYS A N 1
ATOM 2042 C CA . LYS A 1 268 ? 23.382 0.682 -32.241 1.00 95.19 268 LYS A CA 1
ATOM 2043 C C . LYS A 1 268 ? 21.958 0.262 -31.891 1.00 95.19 268 LYS A C 1
ATOM 2045 O O . LYS A 1 268 ? 21.435 0.687 -30.865 1.00 95.19 268 LYS A O 1
ATOM 2050 N N . GLU A 1 269 ? 21.339 -0.583 -32.712 1.00 95.00 269 GLU A N 1
ATOM 2051 C CA . GLU A 1 269 ? 19.943 -1.001 -32.529 1.00 95.00 269 GLU A CA 1
ATOM 2052 C C . GLU A 1 269 ? 19.717 -1.766 -31.205 1.00 95.00 269 GLU A C 1
ATOM 2054 O O . GLU A 1 269 ? 18.879 -1.318 -30.418 1.00 95.00 269 GLU A O 1
ATOM 2059 N N . PRO A 1 270 ? 20.486 -2.823 -30.853 1.00 95.62 270 PRO A N 1
ATOM 2060 C CA . PRO A 1 270 ? 20.392 -3.464 -29.539 1.00 95.62 270 PRO A CA 1
ATOM 2061 C C . PRO A 1 270 ? 20.555 -2.497 -28.364 1.00 95.62 270 PRO A C 1
ATOM 2063 O O . PRO A 1 270 ? 19.879 -2.650 -27.346 1.00 95.62 270 PRO A O 1
ATOM 2066 N N . SER A 1 271 ? 21.437 -1.502 -28.500 1.00 95.69 271 SER A N 1
ATOM 2067 C CA . SER A 1 271 ? 21.720 -0.530 -27.440 1.00 95.69 271 SER A CA 1
ATOM 2068 C C . SER A 1 271 ? 20.579 0.481 -27.273 1.00 95.69 271 SER A C 1
ATOM 2070 O O . SER A 1 271 ? 20.178 0.773 -26.149 1.00 95.69 271 SER A O 1
ATOM 2072 N N . LEU A 1 272 ? 19.981 0.952 -28.373 1.00 96.75 272 LEU A N 1
ATOM 2073 C CA . LEU A 1 272 ? 18.773 1.787 -28.350 1.00 96.75 272 LEU A CA 1
ATOM 2074 C C . LEU A 1 272 ? 17.571 1.042 -27.748 1.00 96.75 272 LEU A C 1
ATOM 2076 O O . LEU A 1 272 ? 16.835 1.613 -26.945 1.00 96.75 272 LEU A O 1
ATOM 2080 N N . LEU A 1 273 ? 17.405 -0.241 -28.085 1.00 96.12 273 LEU A N 1
ATOM 2081 C CA . LEU A 1 273 ? 16.348 -1.086 -27.526 1.00 96.12 273 LEU A CA 1
ATOM 2082 C C . LEU A 1 273 ? 16.543 -1.352 -26.023 1.00 96.12 273 LEU A C 1
ATOM 2084 O O . LEU A 1 273 ? 15.557 -1.469 -25.302 1.00 96.12 273 LEU A O 1
ATOM 2088 N N . CYS A 1 274 ? 17.787 -1.394 -25.533 1.00 96.12 274 CYS A N 1
ATOM 2089 C CA . CYS A 1 274 ? 18.078 -1.457 -24.097 1.00 96.12 274 CYS A CA 1
ATOM 2090 C C . CYS A 1 274 ? 17.601 -0.188 -23.365 1.00 96.12 274 CYS A C 1
ATOM 2092 O O . CYS A 1 274 ? 16.961 -0.286 -22.318 1.00 96.12 274 CYS A O 1
ATOM 2094 N N . VAL A 1 275 ? 17.824 1.000 -23.947 1.00 97.31 275 VAL A N 1
ATOM 2095 C CA . VAL A 1 275 ? 17.328 2.275 -23.391 1.00 97.31 275 VAL A CA 1
ATOM 2096 C C . VAL A 1 275 ? 15.796 2.297 -23.317 1.00 97.31 275 VAL A C 1
ATOM 2098 O O . VAL A 1 275 ? 15.245 2.735 -22.309 1.00 97.31 275 VAL A O 1
ATOM 2101 N N . ASP A 1 276 ? 15.093 1.791 -24.337 1.00 96.38 276 ASP A N 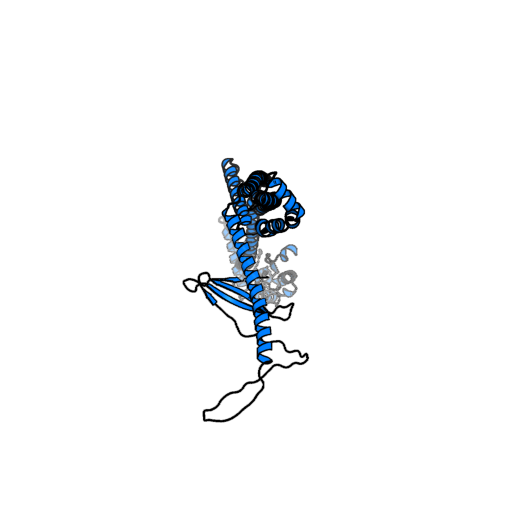1
ATOM 2102 C CA . ASP A 1 276 ? 13.626 1.672 -24.303 1.00 96.38 276 ASP A CA 1
ATOM 2103 C C . ASP A 1 276 ? 13.125 0.683 -23.242 1.00 96.38 276 ASP A C 1
ATOM 2105 O O . ASP A 1 276 ? 12.137 0.957 -22.560 1.00 96.38 276 ASP A O 1
ATOM 2109 N N . GLU A 1 277 ? 13.794 -0.464 -23.102 1.00 95.25 277 GLU A N 1
ATOM 2110 C CA . GLU A 1 277 ? 13.437 -1.499 -22.128 1.00 95.25 277 GLU A CA 1
ATOM 2111 C C . GLU A 1 277 ? 13.559 -0.957 -20.695 1.00 95.25 277 GLU A C 1
ATOM 2113 O O . GLU A 1 277 ? 12.608 -1.055 -19.914 1.00 95.25 277 GLU A O 1
ATOM 2118 N N . VAL A 1 278 ? 14.676 -0.285 -20.389 1.00 95.56 278 VAL A N 1
ATOM 2119 C CA . VAL A 1 278 ? 14.913 0.377 -19.096 1.00 95.56 278 VAL A CA 1
ATOM 2120 C C . VAL A 1 278 ? 13.930 1.528 -18.867 1.00 95.56 278 VAL A C 1
ATOM 2122 O O . VAL A 1 278 ? 13.364 1.622 -17.780 1.00 95.56 278 VAL A O 1
ATOM 2125 N N . HIS A 1 279 ? 13.652 2.361 -19.876 1.00 96.56 279 HIS A N 1
ATOM 2126 C CA . HIS A 1 279 ? 12.657 3.434 -19.766 1.00 96.56 279 HIS A CA 1
ATOM 2127 C C . HIS A 1 279 ? 11.271 2.898 -19.377 1.00 96.56 279 HIS A C 1
ATOM 2129 O O . HIS A 1 279 ? 10.637 3.414 -18.456 1.00 96.56 279 HIS A O 1
ATOM 2135 N N . ARG A 1 280 ? 10.819 1.816 -20.025 1.00 95.19 280 ARG A N 1
ATOM 2136 C CA . ARG A 1 280 ? 9.530 1.185 -19.708 1.00 95.19 280 ARG A CA 1
ATOM 2137 C C . ARG A 1 280 ? 9.496 0.653 -18.270 1.00 95.19 280 ARG A C 1
ATOM 2139 O O . ARG A 1 280 ? 8.483 0.794 -17.594 1.00 95.19 280 ARG A O 1
ATOM 2146 N N . VAL A 1 281 ? 10.599 0.077 -17.788 1.00 94.31 281 VAL A N 1
ATOM 2147 C CA . VAL A 1 281 ? 10.723 -0.382 -16.393 1.00 94.31 281 VAL A CA 1
ATOM 2148 C C . VAL A 1 281 ? 10.714 0.791 -15.405 1.00 94.31 281 VAL A C 1
ATOM 2150 O O . VAL A 1 281 ? 10.090 0.679 -14.354 1.00 94.31 281 VAL A O 1
ATOM 2153 N N . LEU A 1 282 ? 11.338 1.926 -15.731 1.00 95.06 282 LEU A N 1
ATOM 2154 C CA . LEU A 1 282 ? 11.303 3.122 -14.880 1.00 95.06 282 LEU A CA 1
ATOM 2155 C C . LEU A 1 282 ? 9.887 3.710 -14.767 1.00 95.06 282 LEU A C 1
ATOM 2157 O O . LEU A 1 282 ? 9.480 4.076 -13.667 1.00 95.06 282 LEU A O 1
ATOM 2161 N N . LEU A 1 283 ? 9.097 3.711 -15.848 1.00 95.56 283 LEU A N 1
ATOM 2162 C CA . LEU A 1 283 ? 7.671 4.070 -15.794 1.00 95.56 283 LEU A CA 1
ATOM 2163 C C . LEU A 1 283 ? 6.856 3.094 -14.920 1.00 95.56 283 LEU A C 1
ATOM 2165 O O . LEU A 1 283 ? 6.063 3.534 -14.082 1.00 95.56 283 LEU A O 1
ATOM 2169 N N . ASP A 1 284 ? 7.094 1.779 -15.048 1.00 94.00 284 ASP A N 1
ATOM 2170 C CA . ASP A 1 284 ? 6.489 0.763 -14.169 1.00 94.00 284 ASP A CA 1
ATOM 2171 C C . ASP A 1 284 ? 6.860 1.011 -12.682 1.00 94.00 284 ASP A C 1
ATOM 2173 O O . ASP A 1 284 ? 6.052 0.745 -11.787 1.00 94.00 284 ASP A O 1
ATOM 2177 N N . ILE A 1 285 ? 8.069 1.521 -12.396 1.00 94.25 285 ILE A N 1
ATOM 2178 C CA . ILE A 1 285 ? 8.539 1.870 -11.041 1.00 94.25 285 ILE A CA 1
ATOM 2179 C C . ILE A 1 285 ? 7.902 3.168 -10.525 1.00 94.25 285 ILE A C 1
ATOM 2181 O O . ILE A 1 285 ? 7.473 3.184 -9.376 1.00 94.25 285 ILE A O 1
ATOM 2185 N N . VAL A 1 286 ? 7.770 4.224 -11.339 1.00 95.19 286 VAL A N 1
ATOM 2186 C CA . VAL A 1 286 ? 7.064 5.468 -10.949 1.00 95.19 286 VAL A CA 1
ATOM 2187 C C . VAL A 1 286 ? 5.634 5.157 -10.503 1.00 95.19 286 VAL A C 1
ATOM 2189 O O . VAL A 1 286 ? 5.200 5.602 -9.439 1.00 95.19 286 VAL A O 1
ATOM 2192 N N . SER A 1 287 ? 4.916 4.339 -11.279 1.00 93.12 287 SER A N 1
ATOM 2193 C CA . SER A 1 287 ? 3.556 3.911 -10.936 1.00 93.12 287 SER A CA 1
ATOM 2194 C C . SER A 1 287 ? 3.524 3.082 -9.643 1.00 93.12 287 SER A C 1
ATOM 2196 O O . SER A 1 287 ? 2.686 3.321 -8.771 1.00 93.12 287 SER A O 1
ATOM 2198 N N . ALA A 1 288 ? 4.466 2.146 -9.468 1.00 92.31 288 ALA A N 1
ATOM 2199 C CA . ALA A 1 288 ? 4.578 1.348 -8.247 1.00 92.31 288 ALA A CA 1
ATOM 2200 C C . ALA A 1 288 ? 4.871 2.212 -7.005 1.00 92.31 288 ALA A C 1
ATOM 2202 O O . ALA A 1 288 ? 4.148 2.103 -6.017 1.00 92.31 288 ALA A O 1
ATOM 2203 N N . ALA A 1 289 ? 5.842 3.128 -7.077 1.00 92.88 289 ALA A N 1
ATOM 2204 C CA . ALA A 1 289 ? 6.201 4.036 -5.987 1.00 92.88 289 ALA A CA 1
ATOM 2205 C C . ALA A 1 289 ? 5.022 4.938 -5.583 1.00 92.88 289 ALA A C 1
ATOM 2207 O O . ALA A 1 289 ? 4.671 5.013 -4.405 1.00 92.88 289 ALA A O 1
ATOM 2208 N N . ALA A 1 290 ? 4.326 5.540 -6.554 1.00 93.12 290 ALA A N 1
ATOM 2209 C CA . ALA A 1 290 ? 3.139 6.360 -6.297 1.00 93.12 290 ALA A CA 1
ATOM 2210 C C . ALA A 1 290 ? 1.949 5.558 -5.724 1.00 93.12 290 ALA A C 1
ATOM 2212 O O . ALA A 1 290 ? 1.047 6.134 -5.112 1.00 93.12 290 ALA A O 1
ATOM 2213 N N . ASN A 1 291 ? 1.912 4.234 -5.912 1.00 91.06 291 ASN A N 1
ATOM 2214 C CA . ASN A 1 291 ? 0.956 3.331 -5.261 1.00 91.06 291 ASN A CA 1
ATOM 2215 C C . ASN A 1 291 ? 1.413 2.880 -3.865 1.00 91.06 291 ASN A C 1
ATOM 2217 O O . ASN A 1 291 ? 0.566 2.703 -2.996 1.00 91.06 291 ASN A O 1
ATOM 2221 N N . ALA A 1 292 ? 2.720 2.737 -3.645 1.00 89.31 292 ALA A N 1
ATOM 2222 C CA . ALA A 1 292 ? 3.321 2.348 -2.370 1.00 89.31 292 ALA A CA 1
ATOM 2223 C C . ALA A 1 292 ? 3.457 3.502 -1.357 1.00 89.31 292 ALA A C 1
ATOM 2225 O O . ALA A 1 292 ? 3.741 3.240 -0.193 1.00 89.31 292 ALA A O 1
ATOM 2226 N N . THR A 1 293 ? 3.268 4.753 -1.793 1.00 89.62 293 THR A N 1
ATOM 2227 C CA . THR A 1 293 ? 3.298 5.975 -0.968 1.00 89.62 293 THR A CA 1
ATOM 2228 C C . THR A 1 293 ? 1.902 6.242 -0.373 1.00 89.62 293 THR A C 1
ATOM 2230 O O . THR A 1 293 ? 1.021 6.707 -1.109 1.00 89.62 293 THR A O 1
ATOM 2233 N N . PRO A 1 294 ? 1.638 5.962 0.923 1.00 82.44 294 PRO A N 1
ATOM 2234 C CA . PRO A 1 294 ? 0.308 6.117 1.516 1.00 82.44 294 PRO A CA 1
ATOM 2235 C C . PRO A 1 294 ? -0.162 7.574 1.530 1.00 82.44 294 PRO A C 1
ATOM 2237 O O . PRO A 1 294 ? -1.341 7.837 1.278 1.00 82.44 294 PRO A O 1
ATOM 2240 N N . GLY A 1 295 ? 0.753 8.531 1.736 1.00 82.31 295 GLY A N 1
ATOM 2241 C CA . GLY A 1 295 ? 0.443 9.955 1.708 1.00 82.31 295 GLY A CA 1
ATOM 2242 C C . GLY A 1 295 ? -0.197 10.401 0.388 1.00 82.31 295 GLY A C 1
ATOM 2243 O O . GLY A 1 295 ? -1.240 11.059 0.399 1.00 82.31 295 GLY A O 1
ATOM 2244 N N . LEU A 1 296 ? 0.355 9.966 -0.752 1.00 86.38 296 LEU A N 1
ATOM 2245 C CA . LEU A 1 296 ? -0.191 10.247 -2.089 1.00 86.38 296 LEU A CA 1
ATOM 2246 C C . LEU A 1 296 ? -1.555 9.587 -2.338 1.00 86.38 296 LEU A C 1
ATOM 2248 O O . LEU A 1 296 ? -2.341 10.091 -3.142 1.00 86.38 296 LEU A O 1
ATOM 2252 N N . GLY A 1 297 ? -1.870 8.487 -1.647 1.00 83.69 297 GLY A N 1
ATOM 2253 C CA . GLY A 1 297 ? -3.181 7.837 -1.715 1.00 83.69 297 GLY A CA 1
ATOM 2254 C C . GLY A 1 297 ? -4.330 8.752 -1.277 1.00 83.69 297 GLY A C 1
ATOM 2255 O O . GLY A 1 297 ? -5.412 8.692 -1.860 1.00 83.69 297 GLY A O 1
ATOM 2256 N N . ARG A 1 298 ? -4.075 9.650 -0.314 1.00 82.88 298 ARG A N 1
ATOM 2257 C CA . ARG A 1 298 ? -5.052 10.633 0.192 1.00 82.88 298 ARG A CA 1
ATOM 2258 C C . ARG A 1 298 ? -5.351 11.751 -0.814 1.00 82.88 298 ARG A C 1
ATOM 2260 O O . ARG A 1 298 ? -6.461 12.274 -0.842 1.00 82.88 298 ARG A O 1
ATOM 2267 N N . TYR A 1 299 ? -4.393 12.082 -1.681 1.00 87.50 299 TYR A N 1
ATOM 2268 C CA . TYR A 1 299 ? -4.464 13.214 -2.611 1.00 87.50 299 TYR A CA 1
ATOM 2269 C C . TYR A 1 299 ? -4.449 12.749 -4.074 1.00 87.50 299 TYR A C 1
ATOM 2271 O O . TYR A 1 299 ? -3.534 13.052 -4.841 1.00 87.50 299 TYR A O 1
ATOM 2279 N N . ALA A 1 300 ? -5.490 12.021 -4.488 1.00 89.50 300 ALA A N 1
ATOM 2280 C CA . ALA A 1 300 ? -5.571 11.412 -5.820 1.00 89.50 300 ALA A CA 1
ATOM 2281 C C . ALA A 1 300 ? -5.314 12.365 -7.019 1.00 89.50 300 ALA A C 1
ATOM 2283 O O . ALA A 1 300 ? -4.679 11.910 -7.973 1.00 89.50 300 ALA A O 1
ATOM 2284 N N . PRO A 1 301 ? -5.736 13.651 -7.028 1.00 91.44 301 PRO A N 1
ATOM 2285 C CA . PRO A 1 301 ? -5.365 14.586 -8.097 1.00 91.44 301 PRO A CA 1
ATOM 2286 C C . PRO A 1 301 ? -3.861 14.893 -8.114 1.00 91.44 301 PRO A C 1
ATOM 2288 O O . PRO A 1 301 ? -3.231 14.780 -9.161 1.00 91.44 301 PRO A O 1
ATOM 2291 N N . PHE A 1 302 ? -3.273 15.190 -6.951 1.00 91.62 302 PHE A N 1
ATOM 2292 C CA . PHE A 1 302 ? -1.840 15.468 -6.805 1.00 91.62 302 PHE A CA 1
ATOM 2293 C C . PHE A 1 302 ? -0.988 14.260 -7.211 1.00 91.62 302 PHE A C 1
ATOM 2295 O O . PHE A 1 302 ? -0.030 14.402 -7.962 1.00 91.62 302 PHE A O 1
ATOM 2302 N N . LYS A 1 303 ? -1.398 13.047 -6.823 1.00 94.25 303 LYS A N 1
ATOM 2303 C CA . LYS A 1 303 ? -0.762 11.796 -7.253 1.00 94.25 303 LYS A CA 1
ATOM 2304 C C . LYS A 1 303 ? -0.703 11.638 -8.778 1.00 94.25 303 LYS A C 1
ATOM 2306 O O . LYS A 1 303 ? 0.311 11.170 -9.290 1.00 94.25 303 LYS A O 1
ATOM 2311 N N . ARG A 1 304 ? -1.765 12.004 -9.511 1.00 94.62 304 ARG A N 1
ATOM 2312 C CA . ARG A 1 304 ? -1.755 11.960 -10.989 1.00 94.62 304 ARG A CA 1
ATOM 2313 C C . ARG A 1 304 ? -0.743 12.949 -11.558 1.00 94.62 304 ARG A C 1
ATOM 2315 O O . ARG A 1 304 ? -0.015 12.582 -12.472 1.00 94.62 304 ARG A O 1
ATOM 2322 N N . GLU A 1 305 ? -0.676 14.149 -10.989 1.00 95.62 305 GLU A N 1
ATOM 2323 C CA . GLU A 1 305 ? 0.254 15.197 -11.416 1.00 95.62 305 GLU A CA 1
ATOM 2324 C C . GLU A 1 305 ? 1.717 14.796 -11.168 1.00 95.62 305 GLU A C 1
ATOM 2326 O O . GLU A 1 305 ? 2.540 14.871 -12.075 1.00 95.62 305 GLU A O 1
ATOM 2331 N N . VAL A 1 306 ? 2.030 14.258 -9.981 1.00 95.06 306 VAL A N 1
ATOM 2332 C CA . VAL A 1 306 ? 3.364 13.720 -9.644 1.00 95.06 306 VAL A CA 1
ATOM 2333 C C . VAL A 1 306 ? 3.785 12.624 -10.630 1.00 95.06 306 VAL A C 1
ATOM 2335 O O . VAL A 1 306 ? 4.901 12.657 -11.147 1.00 95.06 306 VAL A O 1
ATOM 2338 N N . VAL A 1 307 ? 2.888 11.679 -10.939 1.00 95.88 307 VAL A N 1
ATOM 2339 C CA . VAL A 1 307 ? 3.159 10.616 -11.922 1.00 95.88 307 VAL A CA 1
ATOM 2340 C C . VAL A 1 307 ? 3.361 11.192 -13.327 1.00 95.88 307 VAL A C 1
ATOM 2342 O O . VAL A 1 307 ? 4.303 10.786 -14.002 1.00 95.88 307 VAL A O 1
ATOM 2345 N N . ALA A 1 308 ? 2.542 12.157 -13.755 1.00 96.94 308 ALA A N 1
ATOM 2346 C CA . ALA A 1 308 ? 2.665 12.791 -15.068 1.00 96.94 308 ALA A CA 1
ATOM 2347 C C . ALA A 1 308 ? 4.002 13.538 -15.227 1.00 96.94 308 ALA A C 1
ATOM 2349 O O . ALA A 1 308 ? 4.713 13.314 -16.208 1.00 96.94 308 ALA A O 1
ATOM 2350 N N . ILE A 1 309 ? 4.387 14.355 -14.241 1.00 96.75 309 ILE A N 1
ATOM 2351 C CA . ILE A 1 309 ? 5.666 15.084 -14.227 1.00 96.75 309 ILE A CA 1
ATOM 2352 C C . ILE A 1 309 ? 6.847 14.103 -14.268 1.00 96.75 309 ILE A C 1
ATOM 2354 O O . ILE A 1 309 ? 7.769 14.279 -15.067 1.00 96.75 309 ILE A O 1
ATOM 2358 N N . ALA A 1 310 ? 6.807 13.038 -13.460 1.00 96.38 310 ALA A N 1
ATOM 2359 C CA . ALA A 1 310 ? 7.848 12.012 -13.451 1.00 96.38 310 ALA A CA 1
ATOM 2360 C C . ALA A 1 310 ? 7.947 11.260 -14.793 1.00 96.38 310 ALA A C 1
ATOM 2362 O O . ALA A 1 310 ? 9.053 10.994 -15.263 1.00 96.38 310 ALA A O 1
ATOM 2363 N N . SER A 1 311 ? 6.819 10.955 -15.448 1.00 96.62 311 SER A N 1
ATOM 2364 C CA . SER A 1 311 ? 6.810 10.351 -16.788 1.00 96.62 311 SER A CA 1
ATOM 2365 C C . SER A 1 311 ? 7.419 11.273 -17.849 1.00 96.62 311 SER A C 1
ATOM 2367 O O . SER A 1 311 ? 8.283 10.832 -18.604 1.00 96.62 311 SER A O 1
ATOM 2369 N N . VAL A 1 312 ? 7.051 12.560 -17.864 1.00 98.12 312 VAL A N 1
ATOM 2370 C CA . VAL A 1 312 ? 7.611 13.550 -18.805 1.00 98.12 312 VAL A CA 1
ATOM 2371 C C . VAL A 1 312 ? 9.124 13.721 -18.610 1.00 98.12 312 VAL A C 1
ATOM 2373 O O . VAL A 1 312 ? 9.868 13.801 -19.588 1.00 98.12 312 VAL A O 1
ATOM 2376 N N . ALA A 1 313 ? 9.604 13.718 -17.362 1.00 97.38 313 ALA A N 1
ATOM 2377 C CA . ALA A 1 313 ? 11.037 13.753 -17.070 1.00 97.38 313 ALA A CA 1
ATOM 2378 C C . ALA A 1 313 ? 11.773 12.509 -17.609 1.00 97.38 313 ALA A C 1
ATOM 2380 O O . ALA A 1 313 ? 12.840 12.634 -18.214 1.00 97.38 313 ALA A O 1
ATOM 2381 N N . LEU A 1 314 ? 11.187 11.315 -17.448 1.00 97.19 314 LEU A N 1
ATOM 2382 C CA . LEU A 1 314 ? 11.747 10.062 -17.962 1.00 97.19 314 LEU A CA 1
ATOM 2383 C C . LEU A 1 314 ? 11.805 10.015 -19.499 1.00 97.19 314 LEU A C 1
ATOM 2385 O O . LEU A 1 314 ? 12.825 9.575 -20.035 1.00 97.19 314 LEU A O 1
ATOM 2389 N N . ASP A 1 315 ? 10.797 10.529 -20.211 1.00 97.69 315 ASP A N 1
ATOM 2390 C CA . ASP A 1 315 ? 10.829 10.643 -21.681 1.00 97.69 315 ASP A CA 1
ATOM 2391 C C . ASP A 1 315 ? 11.930 11.611 -22.164 1.00 97.69 315 ASP A C 1
ATOM 2393 O O . ASP A 1 315 ? 12.614 11.353 -23.167 1.00 97.69 315 ASP A O 1
ATOM 2397 N N . GLY A 1 316 ? 12.172 12.694 -21.415 1.00 97.88 316 GLY A N 1
ATOM 2398 C CA . GLY A 1 316 ? 13.316 13.584 -21.625 1.00 97.88 316 GLY A CA 1
ATOM 2399 C C . GLY A 1 316 ? 14.651 12.848 -21.464 1.00 97.88 316 GLY A C 1
ATOM 2400 O O . GLY A 1 316 ? 15.478 12.838 -22.380 1.00 97.88 316 GLY A O 1
ATOM 2401 N N . PHE A 1 317 ? 14.844 12.148 -20.342 1.00 97.38 317 PHE A N 1
ATOM 2402 C CA . PHE A 1 317 ? 16.068 11.380 -20.083 1.00 97.38 317 PHE A CA 1
ATOM 2403 C C . PHE A 1 317 ? 16.288 10.240 -21.085 1.00 97.38 317 PHE A C 1
ATOM 2405 O O . PHE A 1 317 ? 17.420 10.014 -21.509 1.00 97.38 317 PHE A O 1
ATOM 2412 N N . ARG A 1 318 ? 15.226 9.561 -21.537 1.00 97.38 318 ARG A N 1
ATOM 2413 C CA . ARG A 1 318 ? 15.277 8.566 -22.621 1.00 97.38 318 ARG A CA 1
ATOM 2414 C C . ARG A 1 318 ? 15.818 9.176 -23.914 1.00 97.38 318 ARG A C 1
ATOM 2416 O O . ARG A 1 318 ? 16.621 8.542 -24.599 1.00 97.38 318 ARG A O 1
ATOM 2423 N N . THR A 1 319 ? 15.394 10.391 -24.252 1.00 97.56 319 THR A N 1
ATOM 2424 C CA . THR A 1 319 ? 15.828 11.089 -25.470 1.00 97.56 319 THR A CA 1
ATOM 2425 C C . THR A 1 319 ? 17.322 11.419 -25.424 1.00 97.56 319 THR A C 1
ATOM 2427 O O . THR A 1 319 ? 18.040 11.134 -26.384 1.00 97.56 319 THR A O 1
ATOM 2430 N N . GLU A 1 320 ? 17.825 11.916 -24.291 1.00 97.81 320 GLU A N 1
ATOM 2431 C CA . GLU A 1 320 ? 19.261 12.177 -24.116 1.00 97.81 320 GLU A CA 1
ATOM 2432 C C . GLU A 1 320 ? 20.089 10.884 -24.028 1.00 97.81 320 GLU A C 1
ATOM 2434 O O . GLU A 1 320 ? 21.142 10.781 -24.661 1.00 97.81 320 GLU A O 1
ATOM 2439 N N . ALA A 1 321 ? 19.588 9.850 -23.345 1.00 97.69 321 ALA A N 1
ATOM 2440 C CA . ALA A 1 321 ? 20.239 8.541 -23.276 1.00 97.69 321 ALA A CA 1
ATOM 2441 C C . ALA A 1 321 ? 20.389 7.892 -24.663 1.00 97.69 321 ALA A C 1
ATOM 2443 O O . ALA A 1 321 ? 21.443 7.336 -24.971 1.00 97.69 321 ALA A O 1
ATOM 2444 N N . ARG A 1 322 ? 19.382 8.014 -25.541 1.00 97.62 322 ARG A N 1
ATOM 2445 C CA . ARG A 1 322 ? 19.469 7.552 -26.939 1.00 97.62 322 ARG A CA 1
ATOM 2446 C C . ARG A 1 322 ? 20.581 8.259 -27.715 1.00 97.62 322 ARG A C 1
ATOM 2448 O O . ARG A 1 322 ? 21.352 7.583 -28.394 1.00 97.62 322 ARG A O 1
ATOM 2455 N N . LYS A 1 323 ? 20.689 9.590 -27.603 1.00 97.50 323 LYS A N 1
ATOM 2456 C CA . LYS A 1 323 ? 21.766 10.372 -28.242 1.00 97.50 323 LYS A CA 1
ATOM 2457 C C . LYS A 1 323 ? 23.140 9.929 -27.733 1.00 97.50 323 LYS A C 1
ATOM 2459 O O . LYS A 1 323 ? 24.025 9.658 -28.540 1.00 97.50 323 LYS A O 1
ATOM 2464 N N . MET A 1 324 ? 23.289 9.800 -26.412 1.00 97.31 324 MET A N 1
ATOM 2465 C CA . MET A 1 324 ? 24.526 9.355 -25.764 1.00 97.31 324 MET A CA 1
ATOM 2466 C C . MET A 1 324 ? 24.950 7.960 -26.243 1.00 97.31 324 MET A C 1
ATOM 2468 O O . MET A 1 324 ? 26.096 7.760 -26.629 1.00 97.31 324 MET A O 1
ATOM 2472 N N . VAL A 1 325 ? 24.023 7.000 -26.281 1.00 96.62 325 VAL A N 1
ATOM 2473 C CA . VAL A 1 325 ? 24.299 5.626 -26.728 1.00 96.62 325 VAL A CA 1
ATOM 2474 C C . VAL A 1 325 ? 24.750 5.572 -28.191 1.00 96.62 325 VAL A C 1
ATOM 2476 O O . VAL A 1 325 ? 25.705 4.862 -28.503 1.00 96.62 325 VAL A O 1
ATOM 2479 N N . VAL A 1 326 ? 24.120 6.341 -29.086 1.00 96.31 326 VAL A N 1
ATOM 2480 C CA . VAL A 1 326 ? 24.564 6.435 -30.490 1.00 96.31 326 VAL A CA 1
ATOM 2481 C C . VAL A 1 326 ? 25.961 7.049 -30.578 1.00 96.31 326 VAL A C 1
ATOM 2483 O O . VAL A 1 326 ? 26.815 6.492 -31.265 1.00 96.31 326 VAL A O 1
ATOM 2486 N N . ALA A 1 327 ? 26.219 8.131 -29.835 1.00 95.94 327 ALA A N 1
ATOM 2487 C CA . ALA A 1 327 ? 27.525 8.784 -29.800 1.00 95.94 327 ALA A CA 1
ATOM 2488 C C . ALA A 1 327 ? 28.637 7.847 -29.298 1.00 95.94 327 ALA A C 1
ATOM 2490 O O . ALA A 1 327 ? 29.697 7.794 -29.915 1.00 95.94 327 ALA A O 1
ATOM 2491 N N . LEU A 1 328 ? 28.392 7.054 -28.248 1.00 95.56 328 LEU A N 1
ATOM 2492 C CA . LEU A 1 328 ? 29.350 6.060 -27.746 1.00 95.56 328 LEU A CA 1
ATOM 2493 C C . LEU A 1 328 ? 29.707 5.014 -28.814 1.00 95.56 328 LEU A C 1
ATOM 2495 O O . LEU A 1 328 ? 30.884 4.713 -29.010 1.00 95.56 328 LEU A O 1
ATOM 2499 N N . VAL A 1 329 ? 28.717 4.497 -29.553 1.00 94.00 329 VAL A N 1
ATOM 2500 C CA . VAL A 1 329 ? 28.980 3.546 -30.646 1.00 94.00 329 VAL A CA 1
ATOM 2501 C C . VAL A 1 329 ? 29.733 4.216 -31.801 1.00 94.00 329 VAL A C 1
ATOM 2503 O O . VAL A 1 329 ? 30.663 3.625 -32.348 1.00 94.00 329 VAL A O 1
ATOM 2506 N N . ASP A 1 330 ? 29.393 5.456 -32.161 1.00 93.75 330 ASP A N 1
ATOM 2507 C CA . ASP A 1 330 ? 30.105 6.187 -33.214 1.00 93.75 330 ASP A CA 1
ATOM 2508 C C . ASP A 1 330 ? 31.540 6.581 -32.819 1.00 93.75 330 ASP A C 1
ATOM 2510 O O . ASP A 1 330 ? 32.422 6.579 -33.680 1.00 93.75 330 ASP A O 1
ATOM 2514 N N . MET A 1 331 ? 31.820 6.818 -31.533 1.00 92.94 331 MET A N 1
ATOM 2515 C CA . MET A 1 331 ? 33.182 7.010 -31.016 1.00 92.94 331 MET A CA 1
ATOM 2516 C C . MET A 1 331 ? 34.036 5.744 -31.178 1.00 92.94 331 MET A C 1
ATOM 2518 O O . MET A 1 331 ? 35.135 5.821 -31.730 1.00 92.94 331 MET A O 1
ATOM 2522 N N . GLU A 1 332 ? 33.519 4.572 -30.793 1.00 88.69 332 GLU A N 1
ATOM 2523 C CA . GLU A 1 332 ? 34.203 3.282 -30.999 1.00 88.69 332 GLU A CA 1
ATOM 2524 C C . GLU A 1 332 ? 34.398 2.962 -32.496 1.00 88.69 332 GLU A C 1
ATOM 2526 O O . GLU A 1 332 ? 35.413 2.392 -32.903 1.00 88.69 332 GLU A O 1
ATOM 2531 N N . ARG A 1 333 ? 33.462 3.384 -33.360 1.00 89.50 333 ARG A N 1
ATOM 2532 C CA . ARG A 1 333 ? 33.603 3.283 -34.826 1.00 89.50 333 ARG A CA 1
ATOM 2533 C C . ARG A 1 333 ? 34.629 4.253 -35.402 1.00 89.50 333 ARG A C 1
ATOM 2535 O O . ARG A 1 333 ? 35.226 3.944 -36.436 1.00 89.50 333 ARG A O 1
ATOM 2542 N N . ALA A 1 334 ? 34.825 5.425 -34.804 1.00 88.00 334 ALA A N 1
ATOM 2543 C CA . ALA A 1 334 ? 35.683 6.464 -35.366 1.00 88.00 334 ALA A CA 1
ATOM 2544 C C . ALA A 1 334 ? 37.149 6.010 -35.448 1.00 88.00 334 ALA A C 1
ATOM 2546 O O . ALA A 1 334 ? 37.782 6.171 -36.499 1.00 88.00 334 ALA A O 1
ATOM 2547 N N . PHE A 1 335 ? 37.670 5.390 -34.383 1.00 84.75 335 PHE A N 1
ATOM 2548 C CA . PHE A 1 335 ? 39.084 5.033 -34.276 1.00 84.75 335 PHE A CA 1
ATOM 2549 C C . PHE A 1 335 ? 39.326 3.651 -33.655 1.00 84.75 335 PHE A C 1
ATOM 2551 O O . PHE A 1 335 ? 39.178 3.449 -32.456 1.00 84.75 335 PHE A O 1
ATOM 2558 N N . VAL A 1 336 ? 39.843 2.723 -34.467 1.00 82.00 336 VAL A N 1
ATOM 2559 C CA . VAL A 1 336 ? 40.416 1.456 -33.982 1.00 82.00 336 VAL A CA 1
ATOM 2560 C C . VAL A 1 336 ? 41.924 1.649 -33.738 1.00 82.00 336 VAL A C 1
ATOM 2562 O O . VAL A 1 336 ? 42.649 1.915 -34.710 1.00 82.00 336 VAL A O 1
ATOM 2565 N N . PRO A 1 337 ? 42.434 1.500 -32.498 1.00 83.94 337 PRO A N 1
ATOM 2566 C CA . PRO A 1 337 ? 43.850 1.705 -32.200 1.00 83.94 337 PRO A CA 1
ATOM 2567 C C . PRO A 1 337 ? 44.770 0.696 -32.914 1.00 83.94 337 PRO A C 1
ATOM 2569 O O . PRO A 1 337 ? 44.458 -0.498 -32.924 1.00 83.94 337 PRO A O 1
ATOM 2572 N N . PRO A 1 338 ? 45.960 1.101 -33.407 1.00 79.38 338 PRO A N 1
ATOM 2573 C CA . PRO A 1 338 ? 46.957 0.183 -33.982 1.00 79.38 338 PRO A CA 1
ATOM 2574 C C . PRO A 1 338 ? 47.328 -0.989 -33.056 1.00 79.38 338 PRO A C 1
ATOM 2576 O O . PRO A 1 338 ? 47.500 -2.121 -33.504 1.00 79.38 338 PRO A O 1
ATOM 2579 N N . GLN A 1 339 ? 47.336 -0.750 -31.740 1.00 81.44 339 GLN A N 1
ATOM 2580 C CA . GLN A 1 339 ? 47.546 -1.771 -30.705 1.00 81.44 339 GLN A CA 1
ATOM 2581 C C . GLN A 1 339 ? 46.494 -2.896 -30.709 1.00 81.44 339 GLN A C 1
ATOM 2583 O O . GLN A 1 339 ? 46.732 -3.975 -30.165 1.00 81.44 339 GLN A O 1
ATOM 2588 N N . HIS A 1 340 ? 45.312 -2.682 -31.295 1.00 78.31 340 HIS A N 1
ATOM 2589 C CA . HIS A 1 340 ? 44.337 -3.750 -31.513 1.00 78.31 340 HIS A CA 1
ATOM 2590 C C . HIS A 1 340 ? 44.818 -4.705 -32.618 1.00 78.31 340 HIS A C 1
ATOM 2592 O O . HIS A 1 340 ? 44.847 -5.917 -32.410 1.00 78.31 340 HIS A O 1
ATOM 2598 N N . PHE A 1 341 ? 45.278 -4.164 -33.750 1.00 78.25 341 PHE A N 1
ATOM 2599 C CA . PHE A 1 341 ? 45.801 -4.946 -34.874 1.00 78.25 341 PHE A CA 1
ATOM 2600 C C . PHE A 1 341 ? 47.095 -5.689 -34.514 1.00 78.25 341 PHE A C 1
ATOM 2602 O O . PHE A 1 341 ? 47.204 -6.877 -34.806 1.00 78.25 341 PHE A O 1
ATOM 2609 N N . ILE A 1 342 ? 48.026 -5.047 -33.796 1.00 80.25 342 ILE A N 1
ATOM 2610 C CA . ILE A 1 342 ? 49.265 -5.691 -33.315 1.00 80.25 342 ILE A CA 1
ATOM 2611 C C . ILE A 1 342 ? 48.936 -6.911 -32.441 1.00 8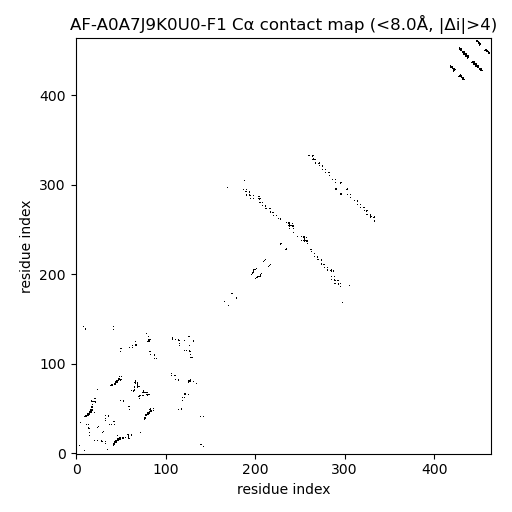0.25 342 ILE A C 1
ATOM 2613 O O . ILE A 1 342 ? 49.437 -8.008 -32.693 1.00 80.25 342 ILE A O 1
ATOM 2617 N N . ARG A 1 343 ? 48.029 -6.762 -31.464 1.00 81.81 343 ARG A N 1
ATOM 2618 C CA . ARG A 1 343 ? 47.581 -7.878 -30.610 1.00 81.81 343 ARG A CA 1
ATOM 2619 C C . ARG A 1 343 ? 46.846 -8.966 -31.396 1.00 81.81 343 ARG A C 1
ATOM 2621 O O . ARG A 1 343 ? 46.951 -10.139 -31.041 1.00 81.81 343 ARG A O 1
ATOM 2628 N N . LEU A 1 344 ? 46.117 -8.613 -32.454 1.00 78.56 344 LEU A N 1
ATOM 2629 C CA . LEU A 1 344 ? 45.433 -9.573 -33.324 1.00 78.56 344 LEU A CA 1
ATOM 2630 C C . LEU A 1 344 ? 46.435 -10.402 -34.147 1.00 78.56 344 LEU A C 1
ATOM 2632 O O . LEU A 1 344 ? 46.301 -11.624 -34.207 1.00 78.56 344 LEU A O 1
ATOM 2636 N N . VAL A 1 345 ? 47.484 -9.772 -34.688 1.00 80.44 345 VAL A N 1
ATOM 2637 C CA . VAL A 1 345 ? 48.599 -10.464 -35.360 1.00 80.44 345 VAL A CA 1
ATOM 2638 C C . VAL A 1 345 ? 49.364 -11.353 -34.376 1.00 80.44 345 VAL A C 1
ATOM 2640 O O . VAL A 1 345 ? 49.554 -12.532 -34.659 1.00 80.44 345 VAL A O 1
ATOM 2643 N N . GLN A 1 346 ? 49.719 -10.854 -33.188 1.00 82.50 346 GLN A N 1
ATOM 2644 C CA . GLN A 1 346 ? 50.375 -11.657 -32.143 1.00 82.50 346 GLN A CA 1
ATOM 2645 C C . GLN A 1 346 ? 49.544 -12.890 -31.752 1.00 82.50 346 GLN A C 1
ATOM 2647 O O . GLN A 1 346 ? 50.075 -13.995 -31.685 1.00 82.50 346 GLN A O 1
ATOM 2652 N N . ARG A 1 347 ? 48.224 -12.736 -31.564 1.00 83.56 347 ARG A N 1
ATOM 2653 C CA . ARG A 1 347 ? 47.305 -13.856 -31.287 1.00 83.56 347 ARG A CA 1
ATOM 2654 C C . ARG A 1 347 ? 47.217 -14.855 -32.443 1.00 83.56 347 ARG A C 1
ATOM 2656 O O . ARG A 1 347 ? 47.057 -16.046 -32.183 1.00 83.56 347 ARG A O 1
ATOM 2663 N N . ARG A 1 348 ? 47.312 -14.398 -33.697 1.00 81.19 348 ARG A N 1
ATOM 2664 C CA . ARG A 1 348 ? 47.373 -15.274 -34.878 1.00 81.19 348 ARG A CA 1
ATOM 2665 C C . ARG A 1 348 ? 48.675 -16.075 -34.897 1.00 81.19 348 ARG A C 1
ATOM 2667 O O . ARG A 1 348 ? 48.601 -17.293 -35.008 1.00 81.19 348 ARG A O 1
ATOM 2674 N N . MET A 1 349 ? 49.821 -15.417 -34.716 1.00 81.38 349 MET A N 1
ATOM 2675 C CA . MET A 1 349 ? 51.137 -16.069 -34.664 1.00 81.38 349 MET A CA 1
ATOM 2676 C C . MET A 1 349 ? 51.213 -17.094 -33.525 1.00 81.38 349 MET A C 1
ATOM 2678 O O . MET A 1 349 ? 51.649 -18.217 -33.739 1.00 81.38 349 MET A O 1
ATOM 2682 N N . GLU A 1 350 ? 50.711 -16.751 -32.336 1.00 85.00 350 GLU A N 1
ATOM 2683 C CA . GLU A 1 350 ? 50.638 -17.662 -31.186 1.00 85.00 350 GLU A CA 1
ATOM 2684 C C . GLU A 1 350 ? 49.713 -18.864 -31.450 1.00 85.00 350 GLU A C 1
ATOM 2686 O O . GLU A 1 350 ? 50.016 -19.986 -31.045 1.00 85.00 350 GLU A O 1
ATOM 2691 N N . ARG A 1 351 ? 48.592 -18.668 -32.160 1.00 83.94 351 ARG A N 1
ATOM 2692 C CA . ARG A 1 351 ? 47.716 -19.777 -32.566 1.00 83.94 351 ARG A CA 1
ATOM 2693 C C . ARG A 1 351 ? 48.404 -20.688 -33.586 1.00 83.94 351 ARG A C 1
ATOM 2695 O O . ARG A 1 351 ? 48.413 -21.895 -33.375 1.00 83.94 351 ARG A O 1
ATOM 2702 N N . GLN A 1 352 ? 49.013 -20.121 -34.628 1.00 82.44 352 GLN A N 1
ATOM 2703 C CA . GLN A 1 352 ? 49.754 -20.880 -35.642 1.00 82.44 352 GLN A CA 1
ATOM 2704 C C . GLN A 1 352 ? 50.910 -21.658 -35.011 1.00 82.44 352 GLN A C 1
ATOM 2706 O O . GLN A 1 352 ? 51.044 -22.850 -35.258 1.00 82.44 352 GLN A O 1
ATOM 2711 N N . ARG A 1 353 ? 51.662 -21.036 -34.096 1.00 84.00 353 ARG A N 1
ATOM 2712 C CA . ARG A 1 353 ? 52.705 -21.706 -33.316 1.00 84.00 353 ARG A CA 1
ATOM 2713 C C . ARG A 1 353 ? 52.158 -22.897 -32.524 1.00 84.00 353 ARG A C 1
ATOM 2715 O O . ARG A 1 353 ? 52.779 -23.951 -32.530 1.00 84.00 353 ARG A O 1
ATOM 2722 N N . ARG A 1 354 ? 51.001 -22.774 -31.864 1.00 82.19 354 ARG A N 1
ATOM 2723 C CA . ARG A 1 354 ? 50.375 -23.905 -31.146 1.00 82.19 354 ARG A CA 1
ATOM 2724 C C . ARG A 1 354 ? 49.891 -25.002 -32.091 1.00 82.19 354 ARG A C 1
ATOM 2726 O O . ARG A 1 354 ? 50.024 -26.177 -31.765 1.00 82.19 354 ARG A O 1
ATOM 2733 N N . GLU A 1 355 ? 49.345 -24.641 -33.249 1.00 82.88 355 GLU A N 1
ATOM 2734 C CA . GLU A 1 355 ? 48.944 -25.591 -34.293 1.00 82.88 355 GLU A CA 1
ATOM 2735 C C . GLU A 1 355 ? 50.168 -26.342 -34.854 1.00 82.88 355 GLU A C 1
ATOM 2737 O O . GLU A 1 355 ? 50.128 -27.565 -34.987 1.00 82.88 355 GLU A O 1
ATOM 2742 N N . GLU A 1 356 ? 51.287 -25.650 -35.082 1.00 81.88 356 GLU A N 1
ATOM 2743 C CA . GLU A 1 356 ? 52.575 -26.228 -35.481 1.00 81.88 356 GLU A CA 1
ATOM 2744 C C . GLU A 1 356 ? 53.218 -27.072 -34.375 1.00 81.88 356 GLU A C 1
ATOM 2746 O O . GLU A 1 356 ? 53.724 -28.153 -34.661 1.00 81.88 356 GLU A O 1
ATOM 2751 N N . GLU A 1 357 ? 53.165 -26.649 -33.110 1.00 80.81 357 GLU A N 1
ATOM 2752 C CA . GLU A 1 357 ? 53.635 -27.439 -31.966 1.00 80.81 357 GLU A CA 1
ATOM 2753 C C . GLU A 1 357 ? 52.812 -28.727 -31.816 1.00 80.81 357 GLU A C 1
ATOM 2755 O O . GLU A 1 357 ? 53.388 -29.798 -31.625 1.00 80.81 357 GLU A O 1
ATOM 2760 N N . VAL A 1 358 ? 51.483 -28.673 -31.975 1.00 77.94 358 VAL A N 1
ATOM 2761 C CA . VAL A 1 358 ? 50.615 -29.866 -31.992 1.00 77.94 358 VAL A CA 1
ATOM 2762 C C . VAL A 1 358 ? 50.934 -30.764 -33.190 1.00 77.94 358 VAL A C 1
ATOM 2764 O O . VAL A 1 358 ? 51.095 -31.975 -33.013 1.00 77.94 358 VAL A O 1
ATOM 2767 N N . LYS A 1 359 ? 51.096 -30.190 -34.389 1.00 76.00 359 LYS A N 1
ATOM 2768 C CA . LYS A 1 359 ? 51.439 -30.930 -35.610 1.00 76.00 359 LYS A CA 1
ATOM 2769 C C . LYS A 1 359 ? 52.801 -31.611 -35.469 1.00 76.00 359 LYS A C 1
ATOM 2771 O O . LYS A 1 359 ? 52.871 -32.830 -35.587 1.00 76.00 359 LYS A O 1
ATOM 2776 N N . ASN A 1 360 ? 53.845 -30.882 -35.080 1.00 72.56 360 ASN A N 1
ATOM 2777 C CA . ASN A 1 360 ? 55.184 -31.422 -34.841 1.00 72.56 360 ASN A CA 1
ATOM 2778 C C . ASN A 1 360 ? 55.210 -32.460 -33.714 1.00 72.56 360 ASN A C 1
ATOM 2780 O O . ASN A 1 360 ? 55.940 -33.440 -33.820 1.00 72.56 360 ASN A O 1
ATOM 2784 N N . ARG A 1 361 ? 54.391 -32.321 -32.663 1.00 67.94 361 ARG A N 1
ATOM 2785 C CA . ARG A 1 361 ? 54.275 -33.339 -31.602 1.00 67.94 361 ARG A CA 1
ATOM 2786 C C . ARG A 1 361 ? 53.571 -34.610 -32.088 1.00 67.94 361 ARG A C 1
ATOM 2788 O O . ARG A 1 361 ? 53.872 -35.686 -31.573 1.00 67.94 361 ARG A O 1
ATOM 2795 N N . SER A 1 362 ? 52.686 -34.511 -33.085 1.00 61.38 362 SER A N 1
ATOM 2796 C CA . SER A 1 362 ? 52.127 -35.677 -33.783 1.00 61.38 362 SER A CA 1
ATOM 2797 C C . SER A 1 362 ? 53.141 -36.321 -34.739 1.00 61.38 362 SER A C 1
ATOM 2799 O O . SER A 1 362 ? 53.312 -37.536 -34.683 1.00 61.38 362 SER A O 1
ATOM 2801 N N . SER A 1 363 ? 53.911 -35.525 -35.495 1.00 62.59 363 SER A N 1
ATOM 2802 C CA . SER A 1 363 ? 55.009 -36.005 -36.348 1.00 62.59 363 SER A CA 1
ATOM 2803 C C . SER A 1 363 ? 56.086 -36.729 -35.539 1.00 62.59 363 SER A C 1
ATOM 2805 O O . SER A 1 363 ? 56.504 -37.818 -35.910 1.00 62.59 363 SER A O 1
ATOM 2807 N N . LYS A 1 364 ? 56.492 -36.164 -34.392 1.00 61.25 364 LYS A N 1
ATOM 2808 C CA . LYS A 1 364 ? 57.519 -36.755 -33.522 1.00 61.25 364 LYS A CA 1
ATOM 2809 C C . LYS A 1 364 ? 57.045 -38.061 -32.879 1.00 61.25 364 LYS A C 1
ATOM 2811 O O . LYS A 1 364 ? 57.799 -39.017 -32.804 1.00 61.25 364 LYS A O 1
ATOM 2816 N N . LYS A 1 365 ? 55.759 -38.150 -32.511 1.00 59.41 365 LYS A N 1
ATOM 2817 C CA . LYS A 1 365 ? 55.145 -39.418 -32.080 1.00 59.41 365 LYS A CA 1
ATOM 2818 C C . LYS A 1 365 ? 55.101 -40.477 -33.184 1.00 59.41 365 LYS A C 1
ATOM 2820 O O . LYS A 1 365 ? 55.203 -41.654 -32.860 1.00 59.41 365 LYS A O 1
ATOM 2825 N N . ALA A 1 366 ? 54.933 -40.081 -34.446 1.00 58.91 366 ALA A N 1
ATOM 2826 C CA . ALA A 1 366 ? 54.991 -41.008 -35.574 1.00 58.91 366 ALA A CA 1
ATOM 2827 C C . ALA A 1 366 ? 56.429 -41.500 -35.819 1.00 58.91 366 ALA A C 1
ATOM 2829 O O . ALA A 1 366 ? 56.639 -42.707 -35.888 1.00 58.91 366 ALA A O 1
ATOM 2830 N N . SER A 1 367 ? 57.425 -40.604 -35.825 1.00 60.03 367 SER A N 1
ATOM 2831 C CA . SER A 1 367 ? 58.834 -40.989 -35.998 1.00 60.03 367 SER A CA 1
ATOM 2832 C C . SER A 1 367 ? 59.370 -41.838 -34.841 1.00 60.03 367 SER A C 1
ATOM 2834 O O . SER A 1 367 ? 60.075 -42.816 -35.078 1.00 60.03 367 SER A O 1
ATOM 2836 N N . ASP A 1 368 ? 59.005 -41.515 -33.594 1.00 60.19 368 ASP A N 1
ATOM 2837 C CA . ASP A 1 368 ? 59.382 -42.314 -32.419 1.00 60.19 368 ASP A CA 1
ATOM 2838 C C . ASP A 1 368 ? 58.729 -43.711 -32.476 1.00 60.19 368 ASP A C 1
ATOM 2840 O O . ASP A 1 368 ? 59.347 -44.707 -32.095 1.00 60.19 368 ASP A O 1
ATOM 2844 N N . ALA A 1 369 ? 57.499 -43.816 -33.001 1.00 60.44 369 ALA A N 1
ATOM 2845 C CA . ALA A 1 369 ? 56.834 -45.100 -33.217 1.00 60.44 369 ALA A CA 1
ATOM 2846 C C . ALA A 1 369 ? 57.528 -45.930 -34.313 1.00 60.44 369 ALA A C 1
ATOM 2848 O O . ALA A 1 369 ? 57.805 -47.106 -34.083 1.00 60.44 369 ALA A O 1
ATOM 2849 N N . GLU A 1 370 ? 57.881 -45.337 -35.455 1.00 59.25 370 GLU A N 1
ATOM 2850 C CA . GLU A 1 370 ? 58.612 -46.026 -36.531 1.00 59.25 370 GLU A CA 1
ATOM 2851 C C . GLU A 1 370 ? 60.015 -46.477 -36.089 1.00 59.25 370 GLU A C 1
ATOM 2853 O O . GLU A 1 370 ? 60.383 -47.635 -36.300 1.00 59.25 370 GLU A O 1
ATOM 2858 N N . GLN A 1 371 ? 60.773 -45.630 -35.380 1.00 61.47 371 GLN A N 1
ATOM 2859 C CA . GLN A 1 371 ? 62.070 -46.020 -34.812 1.00 61.47 371 GLN A CA 1
ATOM 2860 C C . GLN A 1 371 ? 61.939 -47.131 -33.757 1.00 61.47 371 GLN A C 1
ATOM 2862 O O . GLN A 1 371 ? 62.782 -48.028 -33.703 1.00 61.47 371 GLN A O 1
ATOM 2867 N N . SER A 1 372 ? 60.862 -47.139 -32.961 1.00 59.34 372 SER A N 1
ATOM 2868 C CA . SER A 1 372 ? 60.594 -48.222 -32.001 1.00 59.34 372 SER A CA 1
ATOM 2869 C C . SER A 1 372 ? 60.294 -49.572 -32.66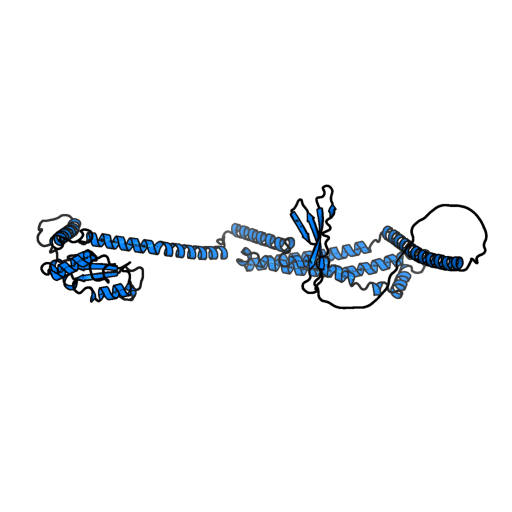9 1.00 59.34 372 SER A C 1
ATOM 2871 O O . SER A 1 372 ? 60.568 -50.622 -32.086 1.00 59.34 372 SER A O 1
ATOM 2873 N N . ILE A 1 373 ? 59.775 -49.557 -33.902 1.00 61.12 373 ILE A N 1
ATOM 2874 C CA . ILE A 1 373 ? 59.513 -50.757 -34.706 1.00 61.12 373 ILE A CA 1
ATOM 2875 C C . ILE A 1 373 ? 60.814 -51.247 -35.360 1.00 61.12 373 ILE A C 1
ATOM 2877 O O . ILE A 1 373 ? 61.129 -52.434 -35.270 1.00 61.12 373 ILE A O 1
ATOM 2881 N N . LEU A 1 374 ? 61.618 -50.343 -35.932 1.00 58.16 374 LEU A N 1
ATOM 2882 C CA . LEU A 1 374 ? 62.909 -50.671 -36.558 1.00 58.16 374 LEU A CA 1
ATOM 2883 C C . LEU A 1 374 ? 63.931 -51.239 -35.560 1.00 58.16 374 LEU A C 1
ATOM 2885 O O . LEU A 1 374 ? 64.558 -52.266 -35.832 1.00 58.16 374 LEU A O 1
ATOM 2889 N N . ASN A 1 375 ? 64.039 -50.644 -34.368 1.00 56.75 375 ASN A N 1
ATOM 2890 C CA . ASN A 1 375 ? 64.913 -51.149 -33.301 1.00 56.75 375 ASN A CA 1
ATOM 2891 C C . ASN A 1 375 ? 64.455 -52.510 -32.745 1.00 56.75 375 ASN A C 1
ATOM 2893 O O . ASN A 1 375 ? 65.262 -53.246 -32.183 1.00 56.75 375 ASN A O 1
ATOM 2897 N N . ARG A 1 376 ? 63.179 -52.879 -32.919 1.00 54.84 376 ARG A N 1
ATOM 2898 C CA . ARG A 1 376 ? 62.648 -54.192 -32.517 1.00 54.84 376 ARG A CA 1
ATOM 2899 C C . ARG A 1 376 ? 62.866 -55.284 -33.570 1.00 54.84 376 ARG A C 1
ATOM 2901 O O . ARG A 1 376 ? 62.815 -56.461 -33.228 1.00 54.84 376 ARG A O 1
ATOM 2908 N N . ALA A 1 377 ? 63.120 -54.908 -34.823 1.00 49.50 377 ALA A N 1
ATOM 2909 C CA . ALA A 1 377 ? 63.362 -55.831 -35.934 1.00 49.50 377 ALA A CA 1
ATOM 2910 C C . ALA A 1 377 ? 64.850 -56.195 -36.138 1.00 49.50 377 ALA A C 1
ATOM 2912 O O . ALA A 1 377 ? 65.157 -57.045 -36.970 1.00 49.50 377 ALA A O 1
ATOM 2913 N N . SER A 1 378 ? 65.771 -55.572 -35.391 1.00 43.78 378 SER A N 1
ATOM 2914 C CA . SER A 1 378 ? 67.203 -55.542 -35.728 1.00 43.78 378 SER A CA 1
ATOM 2915 C C . SER A 1 378 ? 68.114 -56.100 -34.620 1.00 43.78 378 SER A C 1
ATOM 2917 O O . SER A 1 378 ? 68.939 -55.368 -34.079 1.00 43.78 378 SER A O 1
ATOM 2919 N N . SER A 1 379 ? 67.988 -57.390 -34.270 1.00 35.25 379 SER A N 1
ATOM 2920 C CA . SER A 1 379 ? 69.036 -58.165 -33.558 1.00 35.25 379 SER A CA 1
ATOM 2921 C C . SER A 1 379 ? 68.761 -59.683 -33.536 1.00 35.25 379 SER A C 1
ATOM 2923 O O . SER A 1 379 ? 67.831 -60.114 -32.852 1.00 35.25 379 SER A O 1
ATOM 2925 N N . PRO A 1 380 ? 69.584 -60.515 -34.205 1.00 40.44 380 PRO A N 1
ATOM 2926 C CA . PRO A 1 380 ? 69.713 -61.954 -33.943 1.00 40.44 380 PRO A CA 1
ATOM 2927 C C . PRO A 1 380 ? 70.785 -62.243 -32.866 1.00 40.44 380 PRO A C 1
ATOM 2929 O O . PRO A 1 380 ? 71.726 -61.471 -32.696 1.00 40.44 380 PRO A O 1
ATOM 2932 N N . GLN A 1 381 ? 70.676 -63.370 -32.150 1.00 35.22 381 GLN A N 1
ATOM 2933 C CA . GLN A 1 381 ? 71.630 -63.785 -31.102 1.00 35.22 381 GLN A CA 1
ATOM 2934 C C . GLN A 1 381 ? 72.769 -64.692 -31.614 1.00 35.22 381 GLN A C 1
ATOM 2936 O O . GLN A 1 381 ? 72.470 -65.681 -32.270 1.00 35.22 381 GLN A O 1
ATOM 2941 N N . THR A 1 382 ? 74.013 -64.427 -31.168 1.00 29.59 382 THR A N 1
ATOM 2942 C CA . THR A 1 382 ? 75.087 -65.381 -30.740 1.00 29.59 382 THR A CA 1
ATOM 2943 C C . THR A 1 382 ? 76.298 -64.584 -30.197 1.00 29.59 382 THR A C 1
ATOM 2945 O O . THR A 1 382 ? 76.629 -63.567 -30.792 1.00 29.59 382 THR A O 1
ATOM 2948 N N . GLY A 1 383 ? 77.042 -64.957 -29.141 1.00 27.61 383 GLY A N 1
ATOM 2949 C CA . GLY A 1 383 ? 76.775 -65.941 -28.074 1.00 27.61 383 GLY A CA 1
ATOM 2950 C C . GLY A 1 383 ? 78.029 -66.631 -27.483 1.00 27.61 383 GLY A C 1
ATOM 2951 O O . GLY A 1 383 ? 78.431 -67.656 -28.020 1.00 27.61 383 GLY A O 1
ATOM 2952 N N . GLY A 1 384 ? 78.607 -66.154 -26.361 1.00 27.20 384 GLY A N 1
ATOM 2953 C CA . GLY A 1 384 ? 79.706 -66.866 -25.666 1.00 27.20 384 GLY A CA 1
ATOM 2954 C C . GLY A 1 384 ? 80.524 -66.109 -24.587 1.00 27.20 384 GLY A C 1
ATOM 2955 O O . GLY A 1 384 ? 81.225 -65.164 -24.909 1.00 27.20 384 GLY A O 1
ATOM 2956 N N . GLN A 1 385 ? 80.503 -66.657 -23.357 1.00 27.03 385 GLN A N 1
ATOM 2957 C CA . GLN A 1 385 ? 81.533 -66.666 -22.279 1.00 27.03 385 GLN A CA 1
ATOM 2958 C C . GLN A 1 385 ? 81.908 -65.430 -21.403 1.00 27.03 385 GLN A C 1
ATOM 2960 O O . GLN A 1 385 ? 82.461 -64.455 -21.886 1.00 27.03 385 GLN A O 1
ATOM 2965 N N . GLN A 1 386 ? 81.782 -65.659 -20.072 1.00 26.84 386 GLN A N 1
ATOM 2966 C CA . GLN A 1 386 ? 82.558 -65.135 -18.907 1.00 26.84 386 GLN A CA 1
ATOM 2967 C C . GLN A 1 386 ? 82.505 -63.605 -18.608 1.00 26.84 386 GLN A C 1
ATOM 2969 O O . GLN A 1 386 ? 82.451 -62.799 -19.519 1.00 26.84 386 GLN A O 1
ATOM 2974 N N . GLN A 1 387 ? 82.498 -63.100 -17.359 1.00 24.81 387 GLN A N 1
ATOM 2975 C CA . GLN A 1 387 ? 82.576 -63.705 -16.014 1.00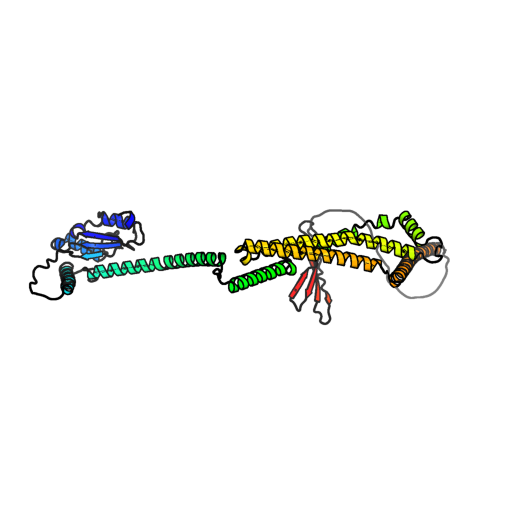 24.81 387 GLN A CA 1
ATOM 2976 C C . GLN A 1 387 ? 81.877 -62.809 -14.943 1.00 24.81 387 GLN A C 1
ATOM 2978 O O . GLN A 1 387 ? 81.772 -61.600 -15.117 1.00 24.81 387 GLN A O 1
ATOM 2983 N N . SER A 1 388 ? 81.476 -63.450 -13.831 1.00 24.94 388 SER A N 1
ATOM 2984 C CA . SER A 1 388 ? 81.367 -62.974 -12.423 1.00 24.94 388 SER A CA 1
ATOM 2985 C C . SER A 1 388 ? 80.314 -61.947 -11.928 1.00 24.94 388 SER A C 1
ATOM 2987 O O . SER A 1 388 ? 80.415 -60.756 -12.183 1.00 24.94 388 SER A O 1
ATOM 2989 N N . GLU A 1 389 ? 79.451 -62.467 -11.035 1.00 25.62 389 GLU A N 1
ATOM 2990 C CA . GLU A 1 389 ? 78.895 -61.890 -9.783 1.00 25.62 389 GLU A CA 1
ATOM 2991 C C . GLU A 1 389 ? 77.988 -60.635 -9.762 1.00 25.62 389 GLU A C 1
ATOM 2993 O O . GLU A 1 389 ? 78.346 -59.561 -10.226 1.00 25.62 389 GLU A O 1
ATOM 2998 N N . GLY A 1 390 ? 76.861 -60.744 -9.024 1.00 26.89 390 GLY A N 1
ATOM 2999 C CA . GLY A 1 390 ? 76.280 -59.591 -8.307 1.00 26.89 390 GLY A CA 1
ATOM 3000 C C . GLY A 1 390 ? 74.755 -59.367 -8.316 1.00 26.89 390 GLY A C 1
ATOM 3001 O O . GLY A 1 390 ? 74.345 -58.334 -8.813 1.00 26.89 390 GLY A O 1
ATOM 3002 N N . LYS A 1 391 ? 73.960 -60.252 -7.675 1.00 28.81 391 LYS A N 1
ATOM 3003 C CA . LYS A 1 391 ? 72.632 -60.010 -7.014 1.00 28.81 391 LYS A CA 1
ATOM 3004 C C . LYS A 1 391 ? 71.494 -59.318 -7.826 1.00 28.81 391 LYS A C 1
ATOM 3006 O O . LYS A 1 391 ? 71.657 -58.271 -8.424 1.00 28.81 391 LYS A O 1
ATOM 3011 N N . PHE A 1 392 ? 70.310 -59.942 -7.940 1.00 25.47 392 PHE A N 1
ATOM 3012 C CA . PHE A 1 392 ? 69.108 -59.659 -7.107 1.00 25.47 392 PHE A CA 1
ATOM 3013 C C . PHE A 1 392 ? 68.735 -58.151 -7.062 1.00 25.47 392 PHE A C 1
ATOM 3015 O O . PHE A 1 392 ? 69.548 -57.346 -6.636 1.00 25.47 392 PHE A O 1
ATOM 3022 N N . GLU A 1 393 ? 67.530 -57.690 -7.433 1.00 27.81 393 GLU A N 1
ATOM 3023 C CA . GLU A 1 393 ? 66.200 -58.257 -7.134 1.00 27.81 393 GLU A CA 1
ATOM 3024 C C . GLU A 1 393 ? 65.061 -57.539 -7.924 1.00 27.81 393 GLU A C 1
ATOM 3026 O O . GLU A 1 393 ? 65.206 -56.371 -8.276 1.00 27.81 393 GLU A O 1
ATOM 3031 N N . GLY A 1 394 ? 63.899 -58.188 -8.138 1.00 28.34 394 GLY A N 1
ATOM 3032 C CA . GLY A 1 394 ? 62.594 -57.477 -8.155 1.00 28.34 394 GLY A CA 1
ATOM 3033 C C . GLY A 1 394 ? 61.808 -57.287 -9.475 1.00 28.34 394 GLY A C 1
ATOM 3034 O O . GLY A 1 394 ? 61.663 -56.170 -9.962 1.00 28.34 394 GLY A O 1
ATOM 3035 N N . ASN A 1 395 ? 61.180 -58.348 -10.000 1.00 25.00 395 ASN A N 1
ATOM 3036 C CA . ASN A 1 395 ? 60.191 -58.312 -11.106 1.00 25.00 395 ASN A CA 1
ATOM 3037 C C . ASN A 1 395 ? 58.794 -57.861 -10.567 1.00 25.00 395 ASN A C 1
ATOM 3039 O O . ASN A 1 395 ? 58.381 -58.350 -9.523 1.00 25.00 395 ASN A O 1
ATOM 3043 N N . LEU A 1 396 ? 58.092 -56.874 -11.153 1.00 28.22 396 LEU A N 1
ATOM 3044 C CA . LEU A 1 396 ? 57.009 -56.994 -12.168 1.00 28.22 396 LEU A CA 1
ATOM 3045 C C . LEU A 1 396 ? 55.669 -57.648 -11.728 1.00 28.22 396 LEU A C 1
ATOM 3047 O O . LEU A 1 396 ? 55.670 -58.682 -11.069 1.00 28.22 396 LEU A O 1
ATOM 3051 N N . LYS A 1 397 ? 54.569 -57.135 -12.329 1.00 26.66 397 LYS A N 1
ATOM 3052 C CA . LYS A 1 397 ? 53.190 -57.684 -12.539 1.00 26.66 397 LYS A CA 1
ATOM 3053 C C . LYS A 1 397 ? 52.101 -56.975 -11.711 1.00 26.66 397 LYS A C 1
ATOM 3055 O O . LYS A 1 397 ? 52.378 -56.506 -10.620 1.00 26.66 397 LYS A O 1
ATOM 3060 N N . SER A 1 398 ? 50.854 -56.823 -12.175 1.00 27.77 398 SER A N 1
ATOM 3061 C CA . SER A 1 398 ? 50.170 -57.211 -13.436 1.00 27.77 398 SER A CA 1
ATOM 3062 C C . SER A 1 398 ? 49.090 -56.161 -13.756 1.00 27.77 398 SER A C 1
ATOM 3064 O O . SER A 1 398 ? 48.482 -55.617 -12.845 1.00 27.77 398 SER A O 1
ATOM 3066 N N . LEU A 1 399 ? 48.952 -55.706 -15.005 1.00 28.12 399 LEU A N 1
ATOM 3067 C CA . LEU A 1 399 ? 48.011 -56.204 -16.027 1.00 28.12 399 LEU A CA 1
ATOM 3068 C C . LEU A 1 399 ? 46.510 -56.191 -15.662 1.00 28.12 399 LEU A C 1
ATOM 3070 O O . LEU A 1 399 ? 46.076 -56.516 -14.566 1.00 28.12 399 LEU A O 1
ATOM 3074 N N . LYS A 1 400 ? 45.744 -55.792 -16.677 1.00 29.16 400 LYS A N 1
ATOM 3075 C CA . LYS A 1 400 ? 44.309 -55.500 -16.732 1.00 29.16 400 LYS A CA 1
ATOM 3076 C C . LYS A 1 400 ? 43.580 -56.685 -17.353 1.00 29.16 400 LYS A C 1
ATOM 3078 O O . LYS A 1 400 ? 44.059 -57.168 -18.374 1.00 29.16 400 LYS A O 1
ATOM 3083 N N . ASP A 1 401 ? 42.388 -57.026 -16.863 1.00 25.45 401 ASP A N 1
ATOM 3084 C CA . ASP A 1 401 ? 41.442 -57.811 -17.662 1.00 25.45 401 ASP A CA 1
ATOM 3085 C C . ASP A 1 401 ? 39.960 -57.478 -17.407 1.00 25.45 401 ASP A C 1
ATOM 3087 O O . ASP A 1 401 ? 39.617 -56.767 -16.461 1.00 25.45 401 ASP A O 1
ATOM 3091 N N . LYS A 1 402 ? 39.090 -57.903 -18.332 1.00 28.75 402 LYS A N 1
ATOM 3092 C CA . LYS A 1 402 ? 37.648 -57.567 -18.401 1.00 28.75 402 LYS A CA 1
ATOM 3093 C C . LYS A 1 402 ? 36.766 -58.661 -17.767 1.00 28.75 402 LYS A C 1
ATOM 3095 O O . LYS A 1 402 ? 37.124 -59.823 -17.873 1.00 28.75 402 LYS A O 1
ATOM 3100 N N . PHE A 1 403 ? 35.561 -58.322 -17.272 1.00 23.98 403 PHE A N 1
ATOM 3101 C CA . PHE A 1 403 ? 34.252 -58.692 -17.882 1.00 23.98 403 PHE A CA 1
ATOM 3102 C C . PHE A 1 403 ? 33.009 -58.373 -16.997 1.00 23.98 403 PHE A C 1
ATOM 3104 O O . PHE A 1 403 ? 33.040 -58.488 -15.781 1.00 23.98 403 PHE A O 1
ATOM 3111 N N . SER A 1 404 ? 31.912 -58.003 -17.676 1.00 24.86 404 SER A N 1
ATOM 3112 C CA . SER A 1 404 ? 30.461 -58.108 -17.367 1.00 24.86 404 SER A CA 1
ATOM 3113 C C . SER A 1 404 ? 29.817 -57.872 -15.976 1.00 24.86 404 SER A C 1
ATOM 3115 O O . SER A 1 404 ? 29.989 -58.630 -15.033 1.00 24.86 404 SER A O 1
ATOM 3117 N N . LYS A 1 405 ? 28.858 -56.924 -15.993 1.00 29.94 405 LYS A N 1
ATOM 3118 C CA . LYS A 1 405 ? 27.529 -56.866 -15.324 1.00 29.94 405 LYS A CA 1
ATOM 3119 C C . LYS A 1 405 ? 27.194 -57.837 -14.166 1.00 29.94 405 LYS A C 1
ATOM 3121 O O . LYS A 1 405 ? 27.025 -59.033 -14.393 1.00 29.94 405 LYS A O 1
ATOM 3126 N N . LYS A 1 406 ? 26.727 -57.253 -13.051 1.00 26.17 406 LYS A N 1
ATOM 3127 C CA . LYS A 1 406 ? 25.449 -57.619 -12.393 1.00 26.17 406 LYS A CA 1
ATOM 3128 C C . LYS A 1 406 ? 24.909 -56.464 -11.536 1.00 26.17 406 LYS A C 1
ATOM 3130 O O . LYS A 1 406 ? 25.687 -55.757 -10.907 1.00 26.17 406 LYS A O 1
ATOM 3135 N N . GLU A 1 407 ? 23.591 -56.281 -11.529 1.00 27.08 407 GLU A N 1
ATOM 3136 C CA . GLU A 1 407 ? 22.892 -55.358 -10.623 1.00 27.08 407 GLU A CA 1
ATOM 3137 C C . GLU A 1 407 ? 22.818 -55.933 -9.202 1.00 27.08 407 GLU A C 1
ATOM 3139 O O . GLU A 1 407 ? 22.637 -57.143 -9.027 1.00 27.08 407 GLU A O 1
ATOM 3144 N N . LYS A 1 408 ? 22.886 -55.055 -8.195 1.00 29.05 408 LYS A N 1
ATOM 3145 C CA . LYS A 1 408 ? 22.228 -55.256 -6.899 1.00 29.05 408 LYS A CA 1
ATOM 3146 C C . LYS A 1 408 ? 22.094 -53.928 -6.152 1.00 29.05 408 LYS A C 1
ATOM 3148 O O . LYS A 1 408 ? 23.073 -53.197 -6.023 1.00 29.05 408 LYS A O 1
ATOM 3153 N N . ASP A 1 409 ? 20.894 -53.646 -5.655 1.00 34.00 409 ASP A N 1
ATOM 3154 C CA . ASP A 1 409 ? 20.594 -52.456 -4.860 1.00 34.00 409 ASP A CA 1
ATOM 3155 C C . ASP A 1 409 ? 21.351 -52.434 -3.527 1.00 34.00 409 ASP A C 1
ATOM 3157 O O . ASP A 1 409 ? 21.102 -53.254 -2.644 1.00 34.00 409 ASP A O 1
ATOM 3161 N N . VAL A 1 410 ? 22.222 -51.436 -3.361 1.00 33.78 410 VAL A N 1
ATOM 3162 C CA . VAL A 1 410 ? 22.684 -50.915 -2.065 1.00 33.78 410 VAL A CA 1
ATOM 3163 C C . VAL A 1 410 ? 22.891 -49.402 -2.237 1.00 33.78 410 VAL A C 1
ATOM 3165 O O . VAL A 1 410 ? 23.561 -48.996 -3.191 1.00 33.78 410 VAL A O 1
ATOM 3168 N N . PRO A 1 411 ? 22.336 -48.529 -1.374 1.00 35.69 411 PRO A N 1
ATOM 3169 C CA . PRO A 1 411 ? 22.549 -47.089 -1.501 1.00 35.69 411 PRO A CA 1
ATOM 3170 C C . PRO A 1 411 ? 24.005 -46.719 -1.155 1.00 35.69 411 PRO A C 1
ATOM 3172 O O . PRO A 1 411 ? 24.533 -47.206 -0.155 1.00 35.69 411 PRO A O 1
ATOM 3175 N N . PRO A 1 412 ? 24.671 -45.843 -1.933 1.00 38.72 412 PRO A N 1
ATOM 3176 C CA . PRO A 1 412 ? 26.064 -45.496 -1.682 1.00 38.72 412 PRO A CA 1
ATOM 3177 C C . PRO A 1 412 ? 26.200 -44.595 -0.450 1.00 38.72 412 PRO A C 1
ATOM 3179 O O . PRO A 1 412 ? 25.584 -43.525 -0.374 1.00 38.72 412 PRO A O 1
ATOM 3182 N N . ALA A 1 413 ? 27.060 -45.008 0.482 1.00 43.50 413 ALA A N 1
ATOM 3183 C CA . ALA A 1 413 ? 27.575 -44.149 1.544 1.00 43.50 413 ALA A CA 1
ATOM 3184 C C . ALA A 1 413 ? 28.298 -42.918 0.945 1.00 43.50 413 ALA A C 1
ATOM 3186 O O . ALA A 1 413 ? 28.824 -42.999 -0.173 1.00 43.50 413 ALA A O 1
ATOM 3187 N N . PRO A 1 414 ? 28.314 -41.763 1.635 1.00 41.19 414 PRO A N 1
ATOM 3188 C CA . PRO A 1 414 ? 28.981 -40.570 1.125 1.00 41.19 414 PRO A CA 1
ATOM 3189 C C . PRO A 1 414 ? 30.505 -40.780 1.056 1.00 41.19 414 PRO A C 1
ATOM 3191 O O . PRO A 1 414 ? 31.081 -41.307 2.006 1.00 41.19 414 PRO A O 1
ATOM 3194 N N . PRO A 1 415 ? 31.183 -40.347 -0.023 1.00 44.47 415 PRO A N 1
ATOM 3195 C CA . PRO A 1 415 ? 32.640 -40.313 -0.046 1.00 44.47 415 PRO A CA 1
ATOM 3196 C C . PRO A 1 415 ? 33.148 -39.209 0.890 1.00 44.47 415 PRO A C 1
ATOM 3198 O O . PRO A 1 415 ? 32.726 -38.053 0.782 1.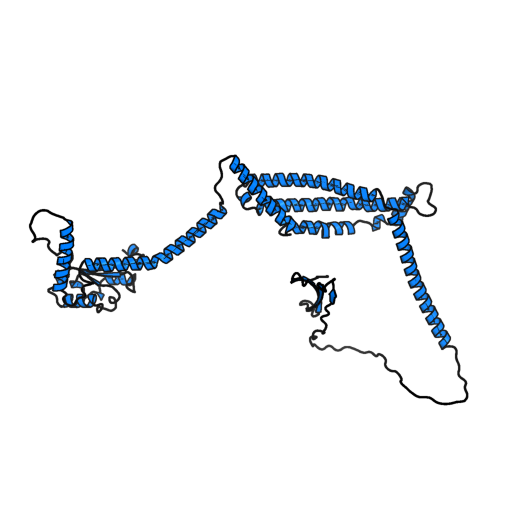00 44.47 415 PRO A O 1
ATOM 3201 N N . GLU A 1 416 ? 34.067 -39.559 1.789 1.00 44.94 416 GLU A N 1
ATOM 3202 C CA . GLU A 1 416 ? 34.772 -38.596 2.638 1.00 44.94 416 GLU A CA 1
ATOM 3203 C C . GLU A 1 416 ? 35.567 -37.591 1.788 1.00 44.94 416 GLU A C 1
ATOM 3205 O O . GLU A 1 416 ? 36.137 -37.944 0.753 1.00 44.94 416 GLU A O 1
ATOM 3210 N N . GLY A 1 417 ? 35.616 -36.325 2.219 1.00 46.31 417 GLY A N 1
ATOM 3211 C CA . GLY A 1 417 ? 36.428 -35.302 1.550 1.00 46.31 417 GLY A CA 1
ATOM 3212 C C . GLY A 1 417 ? 35.807 -33.909 1.480 1.00 46.31 417 GLY A C 1
ATOM 3213 O O . GLY A 1 417 ? 35.626 -33.368 0.389 1.00 46.31 417 GLY A O 1
ATOM 3214 N N . SER A 1 418 ? 35.530 -33.287 2.627 1.00 48.25 418 SER A N 1
ATOM 3215 C CA . SER A 1 418 ? 35.335 -31.834 2.707 1.00 48.25 418 SER A CA 1
ATOM 3216 C C . SER A 1 418 ? 36.691 -31.125 2.596 1.00 48.25 418 SER A C 1
ATOM 3218 O O . SER A 1 418 ? 37.395 -30.961 3.590 1.00 48.25 418 SER A O 1
ATOM 3220 N N . ALA A 1 419 ? 37.079 -30.715 1.387 1.00 55.34 419 ALA A N 1
ATOM 3221 C CA . ALA A 1 419 ? 38.309 -29.950 1.183 1.00 55.34 419 ALA A CA 1
ATOM 3222 C C . ALA A 1 419 ? 38.043 -28.446 1.360 1.00 55.34 419 ALA A C 1
ATOM 3224 O O . ALA A 1 419 ? 37.427 -27.819 0.493 1.00 55.34 419 ALA A O 1
ATOM 3225 N N . LEU A 1 420 ? 38.526 -27.873 2.466 1.00 61.81 420 LEU A N 1
ATOM 3226 C CA . LEU A 1 420 ? 38.597 -26.424 2.661 1.00 61.81 420 LEU A CA 1
ATOM 3227 C C . LEU A 1 420 ? 39.960 -25.885 2.206 1.00 61.81 420 LEU A C 1
ATOM 3229 O O . LEU A 1 420 ? 40.985 -26.554 2.337 1.00 61.81 420 LEU A O 1
ATOM 3233 N N . LYS A 1 421 ? 39.964 -24.666 1.664 1.00 59.53 421 LYS A N 1
ATOM 3234 C CA . LYS A 1 421 ? 41.161 -23.884 1.341 1.00 59.53 421 LYS A CA 1
ATOM 3235 C C . LYS A 1 421 ? 40.953 -22.442 1.787 1.00 59.53 421 LYS A C 1
ATOM 3237 O O . LYS A 1 421 ? 39.937 -21.834 1.456 1.00 59.53 421 LYS A O 1
ATOM 3242 N N . THR A 1 422 ? 41.940 -21.900 2.483 1.00 63.81 422 THR A N 1
ATOM 3243 C CA . THR A 1 422 ? 41.898 -20.555 3.064 1.00 63.81 422 THR A CA 1
ATOM 3244 C C . THR A 1 422 ? 42.858 -19.628 2.319 1.00 63.81 422 THR A C 1
ATOM 3246 O O . THR A 1 422 ? 43.935 -20.056 1.900 1.00 63.81 422 THR A O 1
ATOM 3249 N N . ALA A 1 423 ? 42.457 -18.374 2.101 1.00 54.97 423 ALA A N 1
ATOM 3250 C CA . ALA A 1 423 ? 43.206 -17.384 1.329 1.00 54.97 423 ALA A CA 1
ATOM 3251 C C . ALA A 1 423 ? 43.000 -15.948 1.854 1.00 54.97 423 ALA A C 1
ATOM 3253 O O . ALA A 1 423 ? 42.070 -15.662 2.607 1.00 54.97 423 ALA A O 1
ATOM 3254 N N . GLY A 1 424 ? 43.868 -15.033 1.414 1.00 55.75 424 GLY A N 1
ATOM 3255 C CA . GLY A 1 424 ? 43.874 -13.619 1.811 1.00 55.75 424 GLY A CA 1
ATOM 3256 C C . GLY A 1 424 ? 45.023 -13.272 2.771 1.00 55.75 424 GLY A C 1
ATOM 3257 O O . GLY A 1 424 ? 45.583 -14.173 3.395 1.00 55.75 424 GLY A O 1
ATOM 3258 N N . PRO A 1 425 ? 45.387 -11.981 2.906 1.00 46.97 425 PRO A N 1
ATOM 3259 C CA . PRO A 1 425 ? 46.586 -11.540 3.636 1.00 46.97 425 PRO A CA 1
ATOM 3260 C C . PRO A 1 425 ? 46.578 -11.830 5.150 1.00 46.97 425 PRO A C 1
ATOM 3262 O O . PRO A 1 425 ? 47.622 -11.720 5.781 1.00 46.97 425 PRO A O 1
ATOM 3265 N N . GLY A 1 426 ? 45.433 -12.226 5.717 1.00 55.56 426 GLY A N 1
ATOM 3266 C CA . GLY A 1 426 ? 45.297 -12.723 7.092 1.00 55.56 426 GLY A CA 1
ATOM 3267 C C . GLY A 1 426 ? 44.524 -14.045 7.211 1.00 55.56 426 GLY A C 1
ATOM 3268 O O . GLY A 1 426 ? 44.025 -14.347 8.286 1.00 55.56 426 GLY A O 1
ATOM 3269 N N . GLY A 1 427 ? 44.353 -14.803 6.117 1.00 58.50 427 GLY A N 1
ATOM 3270 C CA . GLY A 1 427 ? 43.559 -16.046 6.116 1.00 58.50 427 GLY A CA 1
ATOM 3271 C C . GLY A 1 427 ? 42.036 -15.854 6.232 1.00 58.50 427 GLY A C 1
ATOM 3272 O O . GLY A 1 427 ? 41.318 -16.774 6.584 1.00 58.50 427 GLY A O 1
ATOM 3273 N N . GLU A 1 428 ? 41.530 -14.660 5.936 1.00 67.88 428 GLU A N 1
ATOM 3274 C CA . GLU A 1 428 ? 40.167 -14.218 6.286 1.00 67.88 428 GLU A CA 1
ATOM 3275 C C . GLU A 1 428 ? 39.047 -14.781 5.387 1.00 67.88 428 GLU A C 1
ATOM 3277 O O . GLU A 1 428 ? 37.859 -14.553 5.646 1.00 67.88 428 GLU A O 1
ATOM 3282 N N . ILE A 1 429 ? 39.419 -15.453 4.292 1.00 69.25 429 ILE A N 1
ATOM 3283 C CA . ILE A 1 429 ? 38.499 -16.005 3.297 1.00 69.25 429 ILE A CA 1
ATOM 3284 C C . ILE A 1 429 ? 38.691 -17.518 3.233 1.00 69.25 429 ILE A C 1
ATOM 3286 O O . ILE A 1 429 ? 39.669 -18.015 2.669 1.00 69.25 429 ILE A O 1
ATOM 3290 N N . THR A 1 430 ? 37.713 -18.247 3.759 1.00 72.31 430 THR A N 1
ATOM 3291 C CA . THR A 1 430 ? 37.694 -19.710 3.788 1.00 72.31 430 THR A CA 1
ATOM 3292 C C . THR A 1 430 ? 36.707 -20.226 2.738 1.00 72.31 430 THR A C 1
ATOM 3294 O O . THR A 1 430 ? 35.508 -19.950 2.791 1.00 72.31 430 THR A O 1
ATOM 3297 N N . ALA A 1 431 ? 37.209 -20.964 1.746 1.00 75.38 431 ALA A N 1
ATOM 3298 C CA . ALA A 1 431 ? 36.425 -21.513 0.641 1.00 75.38 431 ALA A CA 1
ATOM 3299 C C . ALA A 1 431 ? 36.381 -23.045 0.695 1.00 75.38 431 ALA A C 1
ATOM 3301 O O . ALA A 1 431 ? 37.376 -23.703 1.003 1.00 75.38 431 ALA A O 1
ATOM 3302 N N . GLY A 1 432 ? 35.237 -23.633 0.353 1.00 74.88 432 GLY A N 1
ATOM 3303 C CA . GLY A 1 432 ? 35.056 -25.083 0.366 1.00 74.88 432 GLY A CA 1
ATOM 3304 C C . GLY A 1 432 ? 33.874 -25.540 -0.479 1.00 74.88 432 GLY A C 1
ATOM 3305 O O . GLY A 1 432 ? 33.221 -24.745 -1.161 1.00 74.88 432 GLY A O 1
ATOM 3306 N N . PHE A 1 433 ? 33.581 -26.840 -0.431 1.00 75.00 433 PHE A N 1
ATOM 3307 C CA . PHE A 1 433 ? 32.363 -27.393 -1.016 1.00 75.00 433 PHE A CA 1
ATOM 3308 C C . PHE A 1 433 ? 31.644 -28.348 -0.064 1.00 75.00 433 PHE A C 1
ATOM 3310 O O . PHE A 1 433 ? 32.265 -29.059 0.723 1.00 75.00 433 PHE A O 1
ATOM 3317 N N . LEU A 1 434 ? 30.319 -28.395 -0.191 1.00 72.62 434 LEU A N 1
ATOM 3318 C CA . LEU A 1 434 ? 29.447 -29.367 0.465 1.00 72.62 434 LEU A CA 1
ATOM 3319 C C . LEU A 1 434 ? 28.781 -30.255 -0.587 1.00 72.62 434 LEU A C 1
ATOM 3321 O O . LEU A 1 434 ? 28.415 -29.790 -1.669 1.00 72.62 434 LEU A O 1
ATOM 3325 N N . LEU A 1 435 ? 28.604 -31.538 -0.279 1.00 70.00 435 LEU A N 1
ATOM 3326 C CA . LEU A 1 435 ? 27.896 -32.479 -1.146 1.00 70.00 435 LEU A CA 1
ATOM 3327 C C . LEU A 1 435 ? 26.404 -32.485 -0.785 1.00 70.00 435 LEU A C 1
ATOM 3329 O O . LEU A 1 435 ? 26.014 -32.972 0.271 1.00 70.00 435 LEU A O 1
ATOM 3333 N N . LYS A 1 436 ? 25.551 -31.966 -1.675 1.00 73.88 436 LYS A N 1
ATOM 3334 C CA . LYS A 1 436 ? 24.087 -32.025 -1.545 1.00 73.88 436 LYS A CA 1
ATOM 3335 C C . LYS A 1 436 ? 23.532 -33.142 -2.425 1.00 73.88 436 LYS A C 1
ATOM 3337 O O . LYS A 1 436 ? 23.671 -33.080 -3.650 1.00 73.88 436 LYS A O 1
ATOM 3342 N N . LYS A 1 437 ? 22.868 -34.130 -1.822 1.00 69.25 437 LYS A N 1
ATOM 3343 C CA . LYS A 1 437 ? 22.118 -35.167 -2.546 1.00 69.25 437 LYS A CA 1
ATOM 3344 C C . LYS A 1 437 ? 20.945 -34.531 -3.308 1.00 69.25 437 LYS A C 1
ATOM 3346 O O . LYS A 1 437 ? 20.222 -33.702 -2.754 1.00 69.25 437 LYS A O 1
ATOM 3351 N N . SER A 1 438 ? 20.779 -34.876 -4.583 1.00 66.81 438 SER A N 1
ATOM 3352 C CA . SER A 1 438 ? 19.644 -34.429 -5.400 1.00 66.81 438 SER A CA 1
ATOM 3353 C C . SER A 1 438 ? 18.423 -35.320 -5.144 1.00 66.81 438 SER A C 1
ATOM 3355 O O . SER A 1 438 ? 18.542 -36.535 -5.019 1.00 66.81 438 SER A O 1
ATOM 3357 N N . GLY A 1 439 ? 17.236 -34.711 -5.050 1.00 54.34 439 GLY A N 1
ATOM 3358 C CA . GLY A 1 439 ? 15.973 -35.440 -4.863 1.00 54.34 439 GLY A CA 1
ATOM 3359 C C . GLY A 1 439 ? 15.356 -35.971 -6.162 1.00 54.34 439 GLY A C 1
ATOM 3360 O O . GLY A 1 439 ? 14.510 -36.853 -6.110 1.00 54.34 439 GLY A O 1
ATOM 3361 N N . LYS A 1 440 ? 15.767 -35.444 -7.328 1.00 60.94 440 LYS A N 1
ATOM 3362 C CA . LYS A 1 440 ? 15.249 -35.857 -8.653 1.00 60.94 440 LYS A CA 1
ATOM 3363 C C . LYS A 1 440 ? 16.137 -36.881 -9.359 1.00 60.94 440 LYS A C 1
ATOM 3365 O O . LYS A 1 440 ? 15.691 -37.590 -10.250 1.00 60.94 440 LYS A O 1
ATOM 3370 N N . THR A 1 441 ? 17.406 -36.928 -8.977 1.00 52.12 441 THR A N 1
ATOM 3371 C CA . THR A 1 441 ? 18.438 -37.812 -9.517 1.00 52.12 441 THR A CA 1
ATOM 3372 C C . THR A 1 441 ? 19.235 -38.298 -8.318 1.00 52.12 441 THR A C 1
ATOM 3374 O O . THR A 1 441 ? 19.728 -37.473 -7.560 1.00 52.12 441 THR A O 1
ATOM 3377 N N . ASN A 1 442 ? 19.346 -39.610 -8.096 1.00 59.91 442 ASN A N 1
ATOM 3378 C CA . ASN A 1 442 ? 19.791 -40.183 -6.810 1.00 59.91 442 ASN A CA 1
ATOM 3379 C C . ASN A 1 442 ? 21.316 -40.045 -6.538 1.00 59.91 442 ASN A C 1
ATOM 3381 O O . ASN A 1 442 ? 21.918 -40.887 -5.877 1.00 59.91 442 ASN A O 1
ATOM 3385 N N . GLY A 1 443 ? 21.951 -39.000 -7.079 1.00 64.12 443 GLY A N 1
ATOM 3386 C CA . GLY A 1 443 ? 23.376 -38.688 -6.989 1.00 64.12 443 GLY A CA 1
ATOM 3387 C C . GLY A 1 443 ? 23.679 -37.400 -6.214 1.00 64.12 443 GLY A C 1
ATOM 3388 O O . GLY A 1 443 ? 22.788 -36.655 -5.790 1.00 64.12 443 GLY A O 1
ATOM 3389 N N . TRP A 1 444 ? 24.971 -37.137 -6.026 1.00 71.38 444 TRP A N 1
ATOM 3390 C CA . TRP A 1 444 ? 25.483 -36.025 -5.223 1.00 71.38 444 TRP A CA 1
ATOM 3391 C C . TRP A 1 444 ? 25.940 -34.844 -6.090 1.00 71.38 444 TRP A C 1
ATOM 3393 O O . TRP A 1 444 ? 26.608 -35.026 -7.103 1.00 71.38 444 TRP A O 1
ATOM 3403 N N . SER A 1 445 ? 25.618 -33.623 -5.659 1.00 68.88 445 SER A N 1
ATOM 3404 C CA . SER A 1 445 ? 26.025 -32.362 -6.293 1.00 68.88 445 SER A CA 1
ATOM 3405 C C . SER A 1 445 ? 26.979 -31.590 -5.378 1.00 68.88 445 SER A C 1
ATOM 3407 O O . SER A 1 445 ? 26.712 -31.466 -4.184 1.00 68.88 445 SER A O 1
ATOM 3409 N N . ARG A 1 446 ? 28.086 -31.055 -5.908 1.00 76.25 446 ARG A N 1
ATOM 3410 C CA . ARG A 1 446 ? 28.965 -30.148 -5.147 1.00 76.25 446 ARG A CA 1
ATOM 3411 C C . ARG A 1 446 ? 28.355 -28.745 -5.124 1.00 76.25 446 ARG A C 1
ATOM 3413 O O . ARG A 1 446 ? 28.023 -28.197 -6.170 1.00 76.25 446 ARG A O 1
ATOM 3420 N N . ARG A 1 447 ? 28.221 -28.164 -3.934 1.00 75.25 447 ARG A N 1
ATOM 3421 C CA . ARG A 1 447 ? 27.841 -26.767 -3.692 1.00 75.25 447 ARG A CA 1
ATOM 3422 C C . ARG A 1 447 ? 29.065 -26.037 -3.166 1.00 75.25 447 ARG A C 1
ATOM 3424 O O . ARG A 1 447 ? 29.522 -26.358 -2.073 1.00 75.25 447 ARG A O 1
ATOM 3431 N N . TRP A 1 448 ? 29.598 -25.104 -3.945 1.00 76.44 448 TRP A N 1
ATOM 3432 C CA . TRP A 1 448 ? 30.735 -24.287 -3.531 1.00 76.44 448 TRP A CA 1
ATOM 3433 C C . TRP A 1 448 ? 30.260 -23.137 -2.648 1.00 76.44 448 TRP A C 1
ATOM 3435 O O . TRP A 1 448 ? 29.220 -22.530 -2.912 1.00 76.44 448 TRP A O 1
ATOM 3445 N N . PHE A 1 449 ? 31.021 -22.839 -1.603 1.00 76.06 449 PHE A N 1
ATOM 3446 C CA . PHE A 1 449 ? 30.767 -21.711 -0.719 1.00 76.06 449 PHE A CA 1
ATOM 3447 C C . PHE A 1 449 ? 32.062 -20.959 -0.430 1.00 76.06 449 PHE A C 1
ATOM 3449 O O . PHE A 1 449 ? 33.153 -21.536 -0.428 1.00 76.06 449 PHE A O 1
ATOM 3456 N N . VAL A 1 450 ? 31.914 -19.666 -0.166 1.00 74.31 450 VAL A N 1
ATOM 3457 C CA . VAL A 1 450 ? 32.969 -18.797 0.347 1.00 74.31 450 VAL A CA 1
ATOM 3458 C C . VAL A 1 450 ? 32.446 -18.142 1.618 1.00 74.31 450 VAL A C 1
ATOM 3460 O O . VAL A 1 450 ? 31.349 -17.580 1.627 1.00 74.31 450 VAL A O 1
ATOM 3463 N N . LEU A 1 451 ? 33.219 -18.249 2.692 1.00 74.56 451 LEU A N 1
ATOM 3464 C CA . LEU A 1 451 ? 32.927 -17.684 4.000 1.00 74.56 451 LEU A CA 1
ATOM 3465 C C . LEU A 1 451 ? 33.943 -16.575 4.287 1.00 74.56 451 LEU A C 1
ATOM 3467 O O . LEU A 1 451 ? 35.149 -16.777 4.148 1.00 74.56 451 LEU A O 1
ATOM 3471 N N . ASN A 1 452 ? 33.442 -15.397 4.655 1.00 71.88 452 ASN A N 1
ATOM 3472 C CA . ASN A 1 452 ? 34.257 -14.266 5.087 1.00 71.88 452 ASN A CA 1
ATOM 3473 C C . ASN A 1 452 ? 34.184 -14.169 6.617 1.00 71.88 452 ASN A C 1
ATOM 3475 O O . ASN A 1 452 ? 33.148 -13.793 7.173 1.00 71.88 452 ASN A O 1
ATOM 3479 N N . GLU A 1 453 ? 35.276 -14.522 7.293 1.00 62.94 453 GLU A N 1
ATOM 3480 C CA . GLU A 1 453 ? 35.288 -14.719 8.750 1.00 62.94 453 GLU A CA 1
ATOM 3481 C C . GLU A 1 453 ? 35.102 -13.406 9.528 1.00 62.94 453 GLU A C 1
ATOM 3483 O O . GLU A 1 453 ? 34.493 -13.405 10.594 1.00 62.94 453 GLU A O 1
ATOM 3488 N N . LYS A 1 454 ? 35.502 -12.262 8.953 1.00 61.31 454 LYS A N 1
ATOM 3489 C CA . LYS A 1 454 ? 35.291 -10.929 9.552 1.00 61.31 454 LYS A CA 1
ATOM 3490 C C . LYS A 1 454 ? 33.837 -10.460 9.559 1.00 61.31 454 LYS A C 1
ATOM 3492 O O . LYS A 1 454 ? 33.485 -9.602 10.361 1.00 61.31 454 LYS A O 1
ATOM 3497 N N . THR A 1 455 ? 33.011 -10.948 8.635 1.00 66.94 455 THR A N 1
ATOM 3498 C CA . THR A 1 455 ? 31.631 -10.456 8.455 1.00 66.94 455 THR A CA 1
ATOM 3499 C C . THR A 1 455 ? 30.564 -11.493 8.791 1.00 66.94 455 THR A C 1
ATOM 3501 O O . THR A 1 455 ? 29.382 -11.156 8.795 1.00 66.94 455 THR A O 1
ATOM 3504 N N . GLY A 1 456 ? 30.951 -12.754 9.020 1.00 62.66 456 GLY A N 1
ATOM 3505 C CA . GLY A 1 456 ? 30.027 -13.873 9.233 1.00 62.66 456 GLY A CA 1
ATOM 3506 C C . GLY A 1 456 ? 29.160 -14.213 8.011 1.00 62.66 456 GLY A C 1
ATOM 3507 O O . GLY A 1 456 ? 28.265 -15.051 8.104 1.00 62.66 456 GLY A O 1
ATOM 3508 N N . LYS A 1 457 ? 29.392 -13.568 6.859 1.00 63.72 457 LYS A N 1
ATOM 3509 C CA . LYS A 1 457 ? 28.579 -13.742 5.652 1.00 63.72 457 LYS A CA 1
ATOM 3510 C C . LYS A 1 457 ? 29.071 -14.941 4.845 1.00 63.72 457 LYS A C 1
ATOM 3512 O O . LYS A 1 457 ? 30.246 -15.029 4.482 1.00 63.72 457 LYS A O 1
ATOM 3517 N N . VAL A 1 458 ? 28.140 -15.839 4.528 1.00 64.56 458 VAL A N 1
ATOM 3518 C CA . VAL A 1 458 ? 28.355 -16.994 3.648 1.00 64.56 458 VAL A CA 1
ATOM 3519 C C . VAL A 1 458 ? 27.767 -16.689 2.277 1.00 64.56 458 VAL A C 1
ATOM 3521 O O . VAL A 1 458 ? 26.577 -16.405 2.159 1.00 64.56 458 VAL A O 1
ATOM 3524 N N . ILE A 1 459 ? 28.587 -16.791 1.233 1.00 65.62 459 ILE A N 1
ATOM 3525 C CA . ILE A 1 459 ? 28.151 -16.678 -0.160 1.00 65.62 459 ILE A CA 1
ATOM 3526 C C . ILE A 1 459 ? 28.169 -18.079 -0.772 1.00 65.62 459 ILE A C 1
ATOM 3528 O O . ILE A 1 459 ? 29.224 -18.700 -0.912 1.00 65.62 459 ILE A O 1
ATOM 3532 N N . VAL A 1 460 ? 26.989 -18.590 -1.131 1.00 62.94 460 VAL A N 1
ATOM 3533 C CA . VAL A 1 460 ? 26.838 -19.882 -1.815 1.00 62.94 460 VAL A CA 1
ATOM 3534 C C . VAL A 1 460 ? 26.867 -19.645 -3.321 1.00 62.94 460 VAL A C 1
ATOM 3536 O O . VAL A 1 460 ? 25.961 -19.028 -3.879 1.00 62.94 460 VAL A O 1
ATOM 3539 N N . LEU A 1 461 ? 27.902 -20.151 -3.990 1.00 57.34 461 LEU A N 1
ATOM 3540 C CA . LEU A 1 461 ? 28.076 -20.003 -5.431 1.00 57.34 461 LEU A CA 1
ATOM 3541 C C . LEU A 1 461 ? 27.305 -21.105 -6.166 1.00 57.34 461 LEU A C 1
ATOM 3543 O O . LEU A 1 461 ? 27.751 -22.250 -6.286 1.00 57.34 461 LEU A O 1
ATOM 3547 N N . PHE A 1 462 ? 26.132 -20.739 -6.681 1.00 48.41 462 PHE A N 1
ATOM 3548 C CA . PHE A 1 462 ? 25.352 -21.561 -7.603 1.00 48.41 462 PHE A CA 1
ATOM 3549 C C . PHE A 1 462 ? 25.913 -21.439 -9.026 1.00 48.41 462 PHE A C 1
ATOM 3551 O O . PHE A 1 462 ? 25.364 -20.733 -9.866 1.00 48.41 462 PHE A O 1
ATOM 3558 N N . LEU A 1 463 ? 27.006 -22.154 -9.296 1.00 41.59 463 LEU A N 1
ATOM 3559 C CA . LEU A 1 463 ? 27.374 -22.496 -10.670 1.00 41.59 463 LEU A CA 1
ATOM 3560 C C . LEU A 1 463 ? 26.343 -23.506 -11.203 1.00 41.59 463 LEU A C 1
ATOM 3562 O O . LEU A 1 463 ? 26.115 -24.540 -10.563 1.00 41.59 463 LEU A O 1
ATOM 3566 N N . TYR A 1 464 ? 25.697 -23.150 -12.315 1.00 35.50 464 TYR A N 1
ATOM 3567 C CA . TYR A 1 464 ? 24.771 -23.997 -13.077 1.00 35.50 464 TYR A CA 1
ATOM 3568 C C . TYR A 1 464 ? 25.526 -24.933 -14.026 1.00 35.50 464 TYR A C 1
ATOM 3570 O O . TYR A 1 464 ? 26.564 -24.491 -14.569 1.00 35.50 464 TYR A O 1
#

Sequence (464 aa):
LREYVEHNDAILLVIVPAAQAPEISSSRALRIAKEYDSEGTRTVGIISKIDQAASDSKALAAVQALLLNQGPPKTSDIPWVALIGQSVSIASTQSGSASSDNSLETAWRAESESLKSILTGAPQNKLGRVALVDVLAGQIRNRIKLRLPNLLSGLQGKSQIIQDELVRLGEQMVTTAEGTRAVALELCREFEDKFLQHITGGEGNGWKIVSSFEGSFPNRIKQLPLDRHFDMNNVKRIVLEADGYQPYLISPEKGLRSLIKGVLELAKEPSLLCVDEVHRVLLDIVSAAANATPGLGRYAPFKREVVAIASVALDGFRTEARKMVVALVDMERAFVPPQHFIRLVQRRMERQRREEEVKNRSSKKASDAEQSILNRASSPQTGGQQQSEGKFEGNLKSLKDKFSKKEKDVPPAPPEGSALKTAGPGGEITAGFLLKKSGKTNGWSRRWFVLNEKTGKVIVLFLY

Nearest PDB structures (foldseek):
  8t1h-assembly1_B  TM=4.673E-01  e=8.247E-10  Homo sapiens
  5a3f-assembly1_C  TM=5.100E-01  e=2.524E-08  Homo sapiens
  5a3f-assembly1_A  TM=5.108E-01  e=3.234E-08  Homo sapiens
  7zw6-assembly1_A  TM=2.375E-01  e=4.896E-02  Synechocystis sp. PCC 6803
  7sqc-assembly1_1J  TM=1.528E-01  e=2.460E+00  Chlamydomonas reinhardtii

Secondary structure (DSSP, 8-state):
-HHHHHSTTPPEEEEEEGGGGGGGGG-HHHHHHHHH-TT-TTEEEEEE-TGGGTT-HHHHHHHHHHHTT-S-TTTTTS-EEE---TTS---S-------SHHHHHHHHHHHHHHHHHH-TTS-GGGBHHHHHHHHHHHHHHHHHHHHHHHHHHHHHHHHHHHHHHHHHH-SPPP-SHHHHHHHHHHHHHHHHHHHHHHHHS-TTTTHHHHHIIIIIHHHHHHTS-HHHHS-HHHHHHHHHHHHTTS--SS--HHHHHHHHHHHHHTTHHHHHHHHHHHHHHHHHHHHHHHHH-HHHHH-HHHHHHHHHHHHHHHHHHHHHHHHHHHHHHHHHHH---HHHHHHHHHHHHHHHHHHHHHHHHHHHHHHHHHHHHHTTS---------------------------------PPPPPP----EEESTTS-EEEEEEEEEPSSSSSEEEEEEEEETTTTEEEEE---

Foldseek 3Di:
DCVQLQPPLAAQEQEDELVCLLVVVVDPSLVVNCVSCVQQLRYAYEYEQLVVCLPPPSSLVSLQCLLVLNHDPSRNRHHYAYWHPPPPPPPPDDDDDDDPPVSVVVSQVVRLVVCCVSNVPGDSCRYGPVSVVVVNVVSNVVSCVVCVVVVVVVVVVVVVVVVVVCVLLDDDDDPDPVVVVVLLVVLVVLLVVLLCCVCPVVPDLNVQLVCLVVPVLVVLLVVQVVVVLPPPVNLVVLLCVQCDPHHDPPDSVRSVLSSVLVSLVSSLVSQLVSLVSNLVSSLVSSVVSLVVRSSNVNVVVSSVVSSVVSNVVSVVVSVVSSVVSVVVSVVCSVDDDVVVVVVVVVVVVVVVVVVVVVVVVVVVVVVVVVVVVVVVVDDDDDDDDDDDDDDDDDDDDDDDDDDDDDDDDDQDDDDDDFDWDFDDPVSQKIKTWDWDQDPVDRDTDTWIWIAGNVVRDIDTDPDD

Mean predicted aligned error: 19.18 Å

InterPro domains:
  IPR000375 Dynamin stalk domain [PF01031] (102-340)
  IPR001849 Pleckstrin homology domain [PS50003] (427-464)
  IPR022812 Dynamin [PTHR11566] (2-397)
  IPR027417 P-loop containing nucleoside triphosphate hydrolase [G3DSA:3.40.50.300] (1-165)
  IPR027417 P-loop containing nucleoside triphosphate hydrolase [SSF52540] (2-158)
  IPR030381 Dynamin-type guanine nucleotide-binding (G) domain [PS51718] (1-149)